Protein AF-0000000079721572 (afdb_homodimer)

Organism: NCBI:txid616991

pLDDT: mean 93.16, std 15.06, range [34.34, 99.0]

InterPro domains:
  IPR002925 Dienelactone hydrolase [PF01738] (196-263)
  IPR029058 Alpha/Beta hydrolase fold [G3DSA:3.40.50.1820] (11-277)
  IPR029058 Alpha/Beta hydrolase fold [SSF53474] (22-246)
  IPR049492 BD-FAE-like domain [PF20434] (39-148)
  IPR050300 GDXG lipolytic enzyme [PTHR48081] (32-266)

Nearest PDB structures (foldseek):
  7bft-assembly1_A  TM=9.655E-01  e=1.043E-32  Thermogutta terrifontis
  5aoa-assembly1_A  TM=9.464E-01  e=2.191E-32  Thermogutta terrifontis
  4bzw-assembly1_A  TM=7.937E-01  e=1.266E-15  Lactiplantibacillus plantarum WCFS1
  3d3n-assembly1_A  TM=7.924E-01  e=5.177E-14  Lactiplantibacillus plantarum WCFS1
  3bjr-assembly1_A-2  TM=7.338E-01  e=2.750E-13  Lactiplantibacillus plantarum WCFS1

Radius of gyration: 31.6 Å; Cα contacts (8 Å, |Δi|>4): 1212; chains: 2; bounding box: 58×152×88 Å

Foldseek 3Di:
DPPPPPPPPPPPPPPQVQPPQDFDWAFLDDDPPDTKIKTKGAAGRDGLVAAAAEEEEFEDDLLADDDLCQCVLLCNQVNPLGYIYIRIDFHGCNPHVDALLRRLQRLLSVQLSCLVCRSVSSHDNLRYEYEYEASRLLSRLCLAFADDSHDPPGPVVGRSHHQEYEYENYQQQCDPVAPVCVRCPPVRCRRHSLNGDAAPRHAYEYEEECAAPHRHPVSLVSSQVSCVVSPHHYHYDYHYPDYGSCCTCVVVVNVQVSSVVVQVVCCVVVSGPPPDDTDSD/DPPPPPPPPPPPPPPQVQPPQDFDWAFLDDDPPDTKIKTKGAAGRDGLVAAAAEEEEFEDDLLADDDLCQCVLLCNQVNPLGYIYIRIDFHGCNPHVDALLRRLQRLLSVQLSCLVCRSVNSHDNLRYEYEYEASRLLSRLCLAFADDSHDPPGPVVGRSHHQEYEYENYQQQCDPVAPVCVRCPPVRCRRHSLNGDAAPRHAYEYEEECAAPHRHPVSLVSSQVSCVVSPHHYHYDYHYPDYGSCCTCVVVVNVQVSSVVVQVVCCVVVSGPPPDDDDSD

Secondary structure (DSSP, 8-state):
--------------------S--EEEEEEEETTEEEEEEEEPPTT--TTS-EEEEEEE--STTT---GGGGHHHHHHHHHTT-EEEEE----HHHH---HHHHHHHHHHHHHHHHHTHHHHTEEEEEEEEEEETHHHHHHHHHHH------TTS-TTS----SEEEEES-----STTSTTHHHHGGGGGGT-GGGG--TTPPEEEEEEETT-SSS-HHHHHHHHHHHHHTT--EEEEEETT--TTTTSTTSHHHHHHHHHHHHHHHHHTTSS-SPSP----/--------------------S--EEEEEEEETTEEEEEEEEPPTT--TTS-EEEEEEE--STTT---GGGGHHHHHHHHHTT-EEEEE----HHHH---HHHHHHHHHHHHHHHHHTHHHHTEEEEEEEEEEETHHHHHHHHHHH------TTS-TTS----SEEEEES-----STTSTTHHHHGGGGGGT-GGGG--TTPPEEEEEEETT-SSS-HHHHHHHHHHHHHTT--EEEEEETT--TTTTSTTSHHHHHHHHHHHHHHHHHTTSS-SPSP----

Sequence (562 aa):
MRLNFFIVLIIGTLLSTQICNSQEEILYKRVDTTQLFLEVHYPPNMESSRSYPAMVFFFGGGWVGGNRSQFLHQAQYFAKRGVVCFLADYRTSKVNGTTPFESVKDAKSAIRFIRKNATKFNIDGTKLIASGGSAGGHLAAATALVEGYNDPADDMSIDCIPNALVLFNPVVDNGPGGYGYERIGEAYKDFSPLHNIKKDAPSTILFLGTKDHLIPVVTAEYYKLVMEKVESRCDLKLYDGKGHGFFNYKDFESYKSTVAAADQFLVSLGYLKTEPIVNIEMRLNFFIVLIIGTLLSTQICNSQEEILYKRVDTTQLFLEVHYPPNMESSRSYPAMVFFFGGGWVGGNRSQFLHQAQYFAKRGVVCFLADYRTSKVNGTTPFESVKDAKSAIRFIRKNATKFNIDGTKLIASGGSAGGHLAAATALVEGYNDPADDMSIDCIPNALVLFNPVVDNGPGGYGYERIGEAYKDFSPLHNIKKDAPSTILFLGTKDHLIPVVTAEYYKLVMEKVESRCDLKLYDGKGHGFFNYKDFESYKSTVAAADQFLVSLGYLKTEPIVNIE

Structure (mmCIF, N/CA/C/O backbone):
data_AF-0000000079721572-model_v1
#
loop_
_entity.id
_entity.type
_entity.pdbx_description
1 polymer 'Acetyl esterase/lipase'
#
loop_
_atom_site.group_PDB
_atom_site.id
_atom_site.type_symbol
_atom_site.label_atom_id
_atom_site.label_alt_id
_atom_site.label_comp_id
_atom_site.label_asym_id
_atom_site.label_entity_id
_atom_site.label_seq_id
_atom_site.pdbx_PDB_ins_code
_atom_site.Cartn_x
_atom_site.Cartn_y
_atom_site.Cartn_z
_atom_site.occupancy
_atom_site.B_iso_or_equiv
_atom_site.auth_seq_id
_atom_site.auth_comp_id
_atom_site.auth_asym_id
_atom_site.auth_atom_id
_atom_site.pdbx_PDB_model_num
ATOM 1 N N . MET A 1 1 ? -26.969 72.375 52.719 1 34.34 1 MET A N 1
ATOM 2 C CA . MET A 1 1 ? -25.766 71.75 52.156 1 34.34 1 MET A CA 1
ATOM 3 C C . MET A 1 1 ? -26.109 70.75 51.094 1 34.34 1 MET A C 1
ATOM 5 O O . MET A 1 1 ? -26.844 69.812 51.344 1 34.34 1 MET A O 1
ATOM 9 N N . ARG A 1 2 ? -26.094 71.188 49.75 1 40.31 2 ARG A N 1
ATOM 10 C CA . ARG A 1 2 ? -26.344 70.625 48.406 1 40.31 2 ARG A CA 1
ATOM 11 C C . ARG A 1 2 ? -25.391 69.5 48.094 1 40.31 2 ARG A C 1
ATOM 13 O O . ARG A 1 2 ? -24.266 69.75 47.656 1 40.31 2 ARG A O 1
ATOM 20 N N . LEU A 1 3 ? -25.219 68.375 48.875 1 43.31 3 LEU A N 1
ATOM 21 C CA . LEU A 1 3 ? -24.25 67.438 48.438 1 43.31 3 LEU A CA 1
ATOM 22 C C . LEU A 1 3 ? -24.625 66.812 47.094 1 43.31 3 LEU A C 1
ATOM 24 O O . LEU A 1 3 ? -25.656 66.125 46.969 1 43.31 3 LEU A O 1
ATOM 28 N N . ASN A 1 4 ? -24.344 67.438 45.938 1 38.75 4 ASN A N 1
ATOM 29 C CA . ASN A 1 4 ? -24.453 66.875 44.594 1 38.75 4 ASN A CA 1
ATOM 30 C C . ASN A 1 4 ? -23.562 65.688 44.406 1 38.75 4 ASN A C 1
ATOM 32 O O . ASN A 1 4 ? -22.344 65.812 44.594 1 38.75 4 ASN A O 1
ATOM 36 N N . PHE A 1 5 ? -24.062 64.438 44.562 1 43.44 5 PHE A N 1
ATOM 37 C CA . PHE A 1 5 ? -23.391 63.188 44.281 1 43.44 5 PHE A CA 1
ATOM 38 C C . PHE A 1 5 ? -23 63.094 42.812 1 43.44 5 PHE A C 1
ATOM 40 O O . PHE A 1 5 ? -23.859 63.125 41.938 1 43.44 5 PHE A O 1
ATOM 47 N N . PHE A 1 6 ? -21.844 63.594 42.406 1 42.62 6 PHE A N 1
ATOM 48 C CA . PHE A 1 6 ? -21.266 63.344 41.094 1 42.62 6 PHE A CA 1
ATOM 49 C C . PHE A 1 6 ? -21 61.844 40.906 1 42.62 6 PHE A C 1
ATOM 51 O O . PHE A 1 6 ? -20.281 61.219 41.688 1 42.62 6 PHE A O 1
ATOM 58 N N . ILE A 1 7 ? -21.875 61.094 40.25 1 41.72 7 ILE A N 1
ATOM 59 C CA . ILE A 1 7 ? -21.672 59.719 39.781 1 41.72 7 ILE A CA 1
ATOM 60 C C . ILE A 1 7 ? -20.547 59.688 38.781 1 41.72 7 ILE A C 1
ATOM 62 O O . ILE A 1 7 ? -20.625 60.312 37.719 1 41.72 7 ILE A O 1
ATOM 66 N N . VAL A 1 8 ? -19.266 59.5 39.125 1 42.69 8 VAL A N 1
ATOM 67 C CA . VAL A 1 8 ? -18.172 59.188 38.219 1 42.69 8 VAL A CA 1
ATOM 68 C C . VAL A 1 8 ? -18.453 57.906 37.469 1 42.69 8 VAL A C 1
ATOM 70 O O . VAL A 1 8 ? -18.594 56.844 38.062 1 42.69 8 VAL A O 1
ATOM 73 N N . LEU A 1 9 ? -19.078 57.938 36.281 1 40.22 9 LEU A N 1
ATOM 74 C CA . LEU A 1 9 ? -19.156 56.812 35.375 1 40.22 9 LEU A CA 1
ATOM 75 C C . LEU A 1 9 ? -17.766 56.344 34.969 1 40.22 9 LEU A C 1
ATOM 77 O O . LEU A 1 9 ? -17.016 57.062 34.312 1 40.22 9 LEU A O 1
ATOM 81 N N . ILE A 1 10 ? -17.094 55.469 35.719 1 39.75 10 ILE A N 1
ATOM 82 C CA . ILE A 1 10 ? -15.875 54.812 35.281 1 39.75 10 ILE A CA 1
ATOM 83 C C . ILE A 1 10 ? -16.141 54 34 1 39.75 10 ILE A C 1
ATOM 85 O O . ILE A 1 10 ? -16.922 53.062 34.031 1 39.75 10 ILE A O 1
ATOM 89 N N . ILE A 1 11 ? -16.094 54.625 32.812 1 40.28 11 ILE A N 1
ATOM 90 C CA . ILE A 1 11 ? -16.062 53.875 31.578 1 40.28 11 ILE A CA 1
ATOM 91 C C . ILE A 1 11 ? -14.852 52.938 31.594 1 40.28 11 ILE A C 1
ATOM 93 O O . ILE A 1 11 ? -13.703 53.375 31.625 1 40.28 11 ILE A O 1
ATOM 97 N N . GLY A 1 12 ? -14.922 51.844 32.188 1 38.16 12 GLY A N 1
ATOM 98 C CA . GLY A 1 12 ? -13.922 50.781 31.984 1 38.16 12 GLY A CA 1
ATOM 99 C C . GLY A 1 12 ? -13.57 50.594 30.531 1 38.16 12 GLY A C 1
ATOM 100 O O . GLY A 1 12 ? -14.43 50.219 29.719 1 38.16 12 GLY A O 1
ATOM 101 N N . THR A 1 13 ? -12.742 51.438 29.969 1 37.84 13 THR A N 1
ATOM 102 C CA . THR A 1 13 ? -12.188 51.094 28.672 1 37.84 13 THR A CA 1
ATOM 103 C C . THR A 1 13 ? -11.672 49.656 28.672 1 37.84 13 THR A C 1
ATOM 105 O O . THR A 1 13 ? -10.75 49.312 29.422 1 37.84 13 THR A O 1
ATOM 108 N N . LEU A 1 14 ? -12.492 48.719 28.422 1 40.38 14 LEU A N 1
ATOM 109 C CA . LEU A 1 14 ? -11.984 47.406 28.062 1 40.38 14 LEU A CA 1
ATOM 110 C C . LEU A 1 14 ? -10.875 47.531 27.016 1 40.38 14 LEU A C 1
ATOM 112 O O . LEU A 1 14 ? -11.133 47.906 25.859 1 40.38 14 LEU A O 1
ATOM 116 N N . LEU A 1 15 ? -9.758 48.031 27.391 1 38.06 15 LEU A N 1
ATOM 117 C CA . LEU A 1 15 ? -8.609 47.844 26.516 1 38.06 15 LEU A CA 1
ATOM 118 C C . LEU A 1 15 ? -8.609 46.406 25.938 1 38.06 15 LEU A C 1
ATOM 120 O O . LEU A 1 15 ? -8.312 45.469 26.656 1 38.06 15 LEU A O 1
ATOM 124 N N . SER A 1 16 ? -9.562 46.219 25.047 1 39.12 16 SER A N 1
ATOM 125 C CA . SER A 1 16 ? -9.281 45.031 24.266 1 39.12 16 SER A CA 1
ATOM 126 C C . SER A 1 16 ? -7.809 44.969 23.859 1 39.12 16 SER A C 1
ATOM 128 O O . SER A 1 16 ? -7.305 45.875 23.188 1 39.12 16 SER A O 1
ATOM 130 N N . THR A 1 17 ? -6.926 44.656 24.719 1 39.59 17 THR A N 1
ATOM 131 C CA . THR A 1 17 ? -5.562 44.375 24.281 1 39.59 17 THR A CA 1
ATOM 132 C C . THR A 1 17 ? -5.555 43.719 22.906 1 39.59 17 THR A C 1
ATOM 134 O O . THR A 1 17 ? -6.062 42.594 22.766 1 39.59 17 THR A O 1
ATOM 137 N N . GLN A 1 18 ? -5.734 44.438 21.859 1 42.28 18 GLN A N 1
ATOM 138 C CA . GLN A 1 18 ? -5.398 43.938 20.531 1 42.28 18 GLN A CA 1
ATOM 139 C C . GLN A 1 18 ? -4.098 43.156 20.562 1 42.28 18 GLN A C 1
ATOM 141 O O . GLN A 1 18 ? -3.059 43.656 20.984 1 42.28 18 GLN A O 1
ATOM 146 N N . ILE A 1 19 ? -4.055 41.969 20.875 1 45.56 19 ILE A N 1
ATOM 147 C CA . ILE A 1 19 ? -2.881 41.125 20.625 1 45.56 19 ILE A CA 1
ATOM 148 C C . ILE A 1 19 ? -2.279 41.469 19.266 1 45.56 19 ILE A C 1
ATOM 150 O O . ILE A 1 19 ? -2.949 41.344 18.234 1 45.56 19 ILE A O 1
ATOM 154 N N . CYS A 1 20 ? -1.474 42.438 19.094 1 43.53 20 CYS A N 1
ATOM 155 C CA . CYS A 1 20 ? -0.645 42.75 17.922 1 43.53 20 CYS A CA 1
ATOM 156 C C . CYS A 1 20 ? -0.242 41.469 17.188 1 43.53 20 CYS A C 1
ATOM 158 O O . CYS A 1 20 ? -0.098 40.406 17.797 1 43.53 20 CYS A O 1
ATOM 160 N N . ASN A 1 21 ? -0.419 41.375 15.82 1 51.53 21 ASN A N 1
ATOM 161 C CA . ASN A 1 21 ? -0.028 40.469 14.734 1 51.53 21 ASN A CA 1
ATOM 162 C C . ASN A 1 21 ? 1.358 39.875 14.969 1 51.53 21 ASN A C 1
ATOM 164 O O . ASN A 1 21 ? 2.311 40.219 14.266 1 51.53 21 ASN A O 1
ATOM 168 N N . SER A 1 22 ? 1.865 39.719 16.266 1 61.91 22 SER A N 1
ATOM 169 C CA . SER A 1 22 ? 3.254 39.469 16.641 1 61.91 22 SER A CA 1
ATOM 170 C C . SER A 1 22 ? 3.641 38.031 16.406 1 61.91 22 SER A C 1
ATOM 172 O O . SER A 1 22 ? 2.832 37.125 16.625 1 61.91 22 SER A O 1
ATOM 174 N N . GLN A 1 23 ? 4.496 37.781 15.445 1 75.06 23 GLN A N 1
ATOM 175 C CA . GLN A 1 23 ? 5.309 36.594 15.344 1 75.06 23 GLN A CA 1
ATOM 176 C C . GLN A 1 23 ? 6.023 36.281 16.656 1 75.06 23 GLN A C 1
ATOM 178 O O . GLN A 1 23 ? 6.52 37.219 17.328 1 75.06 23 GLN A O 1
ATOM 183 N N . GLU A 1 24 ? 5.727 35.188 17.172 1 90.88 24 GLU A N 1
ATOM 184 C CA . GLU A 1 24 ? 6.406 34.719 18.359 1 90.88 24 GLU A CA 1
ATOM 185 C C . GLU A 1 24 ? 7.113 33.375 18.109 1 90.88 24 GLU A C 1
ATOM 187 O O . GLU A 1 24 ? 6.719 32.625 17.234 1 90.88 24 GLU A O 1
ATOM 192 N N . GLU A 1 25 ? 8.195 33.219 18.719 1 95.06 25 GLU A N 1
ATOM 193 C CA . GLU A 1 25 ? 8.875 31.922 18.75 1 95.06 25 GLU A CA 1
ATOM 194 C C . GLU A 1 25 ? 8.766 31.281 20.125 1 95.06 25 GLU A C 1
ATOM 196 O O . GLU A 1 25 ? 9.125 31.906 21.141 1 95.06 25 GLU A O 1
ATOM 201 N N . ILE A 1 26 ? 8.266 30.109 20.156 1 97.5 26 ILE A N 1
ATOM 202 C CA . ILE A 1 26 ? 7.988 29.438 21.422 1 97.5 26 ILE A CA 1
ATOM 203 C C . ILE A 1 26 ? 8.719 28.109 21.469 1 97.5 26 ILE A C 1
ATOM 205 O O . ILE A 1 26 ? 8.648 27.312 20.531 1 97.5 26 ILE A O 1
ATOM 209 N N . LEU A 1 27 ? 9.438 27.828 22.562 1 98 27 LEU A N 1
ATOM 210 C CA . LEU A 1 27 ? 10.07 26.531 22.781 1 98 27 LEU A CA 1
ATOM 211 C C . LEU A 1 27 ? 9.039 25.453 23.094 1 98 27 LEU A C 1
ATOM 213 O O . LEU A 1 27 ? 8.328 25.562 24.109 1 98 27 LEU A O 1
ATOM 217 N N . TYR A 1 28 ? 8.883 24.438 22.203 1 98.31 28 TYR A N 1
ATOM 218 C CA . TYR A 1 28 ? 7.863 23.422 22.5 1 98.31 28 TYR A CA 1
ATOM 219 C C . TYR A 1 28 ? 8.508 22.125 22.969 1 98.31 28 TYR A C 1
ATOM 221 O O . TYR A 1 28 ? 7.832 21.266 23.547 1 98.31 28 TYR A O 1
ATOM 229 N N . LYS A 1 29 ? 9.844 21.953 22.703 1 98.06 29 LYS A N 1
ATOM 230 C CA . LYS A 1 29 ? 10.492 20.703 23.047 1 98.06 29 LYS A CA 1
ATOM 231 C C . LYS A 1 29 ? 12 20.891 23.25 1 98.06 29 LYS A C 1
ATOM 233 O O . LYS A 1 29 ? 12.633 21.625 22.484 1 98.06 29 LYS A O 1
ATOM 238 N N . ARG A 1 30 ? 12.523 20.297 24.266 1 96.94 30 ARG A N 1
ATOM 239 C CA . ARG A 1 30 ? 13.953 20.219 24.516 1 96.94 30 ARG A CA 1
ATOM 240 C C . ARG A 1 30 ? 14.414 18.766 24.641 1 96.94 30 ARG A C 1
ATOM 242 O O . ARG A 1 30 ? 13.805 17.969 25.359 1 96.94 30 ARG A O 1
ATOM 249 N N . VAL A 1 31 ? 15.344 18.422 23.859 1 95.38 31 VAL A N 1
ATOM 250 C CA . VAL A 1 31 ? 15.992 17.109 23.938 1 95.38 31 VAL A CA 1
ATOM 251 C C . VAL A 1 31 ? 17.5 17.297 24.078 1 95.38 31 VAL A C 1
ATOM 253 O O . VAL A 1 31 ? 18.172 17.672 23.109 1 95.38 31 VAL A O 1
ATOM 256 N N . ASP A 1 32 ? 18.031 17.031 25.219 1 93.25 32 ASP A N 1
ATOM 257 C CA . ASP A 1 32 ? 19.422 17.312 25.531 1 93.25 32 ASP A CA 1
ATOM 258 C C . ASP A 1 32 ? 19.75 18.781 25.281 1 93.25 32 ASP A C 1
ATOM 260 O O . ASP A 1 32 ? 19.156 19.672 25.891 1 93.25 32 ASP A O 1
ATOM 264 N N . THR A 1 33 ? 20.578 19.062 24.219 1 93.81 33 THR A N 1
ATOM 265 C CA . THR A 1 33 ? 20.969 20.438 23.953 1 93.81 33 THR A CA 1
ATOM 266 C C . THR A 1 33 ? 20.156 21 22.797 1 93.81 33 THR A C 1
ATOM 268 O O . THR A 1 33 ? 20.234 22.203 22.484 1 93.81 33 THR A O 1
ATOM 271 N N . THR A 1 34 ? 19.344 20.188 22.25 1 96.88 34 THR A N 1
ATOM 272 C CA . THR A 1 34 ? 18.547 20.625 21.109 1 96.88 34 THR A CA 1
ATOM 273 C C . THR A 1 34 ? 17.266 21.312 21.578 1 96.88 34 THR A C 1
ATOM 275 O O . THR A 1 34 ? 16.547 20.797 22.438 1 96.88 34 THR A O 1
ATOM 278 N N . GLN A 1 35 ? 17.047 22.484 21.062 1 97.81 35 GLN A N 1
ATOM 279 C CA . GLN A 1 35 ? 15.812 23.234 21.297 1 97.81 35 GLN A CA 1
ATOM 280 C C . GLN A 1 35 ? 14.977 23.344 20.031 1 97.81 35 GLN A C 1
ATOM 282 O O . GLN A 1 35 ? 15.492 23.734 18.984 1 97.81 35 GLN A O 1
ATOM 287 N N . LEU A 1 36 ? 13.773 22.922 20.125 1 98.5 36 LEU A N 1
ATOM 288 C CA . LEU A 1 36 ? 12.852 22.984 18.984 1 98.5 36 LEU A CA 1
ATOM 289 C C . LEU A 1 36 ? 11.758 24.016 19.234 1 98.5 36 LEU A C 1
ATOM 291 O O . LEU A 1 36 ? 11.148 24.031 20.297 1 98.5 36 LEU A O 1
ATOM 295 N N . PHE A 1 37 ? 11.5 24.844 18.203 1 98.44 37 PHE A N 1
ATOM 296 C CA . PHE A 1 37 ? 10.625 26 18.391 1 98.44 37 PHE A CA 1
ATOM 297 C C . PHE A 1 37 ? 9.438 25.938 17.438 1 98.44 37 PHE A C 1
ATOM 299 O O . PHE A 1 37 ? 9.492 25.25 16.406 1 98.44 37 PHE A O 1
ATOM 306 N N . LEU A 1 38 ? 8.367 26.578 17.844 1 98.62 38 LEU A N 1
ATOM 307 C CA . LEU A 1 38 ? 7.254 26.969 16.984 1 98.62 38 LEU A CA 1
ATOM 308 C C . LEU A 1 38 ? 7.285 28.469 16.719 1 98.62 38 LEU A C 1
ATOM 310 O O . LEU A 1 38 ? 7.371 29.266 17.641 1 98.62 38 LEU A O 1
ATOM 314 N N . GLU A 1 39 ? 7.344 28.781 15.445 1 98.31 39 GLU A N 1
ATOM 315 C CA . GLU A 1 39 ? 7.051 30.156 15.062 1 98.31 39 GLU A CA 1
ATOM 316 C C . GLU A 1 39 ? 5.555 30.359 14.844 1 98.31 39 GLU A C 1
ATOM 318 O O . GLU A 1 39 ? 4.941 29.688 14.016 1 98.31 39 GLU A O 1
ATOM 323 N N . VAL A 1 40 ? 4.98 31.297 15.617 1 98.19 40 VAL A N 1
ATOM 324 C CA . VAL A 1 40 ? 3.527 31.438 15.617 1 98.19 40 VAL A CA 1
ATOM 325 C C . VAL A 1 40 ? 3.125 32.688 14.828 1 98.19 40 VAL A C 1
ATOM 327 O O . VAL A 1 40 ? 3.691 33.75 15.023 1 98.19 40 VAL A O 1
ATOM 330 N N . HIS A 1 41 ? 2.197 32.5 13.906 1 97 41 HIS A N 1
ATOM 331 C CA . HIS A 1 41 ? 1.551 33.594 13.164 1 97 41 HIS A CA 1
ATOM 332 C C . HIS A 1 41 ? 0.07 33.688 13.516 1 97 41 HIS A C 1
ATOM 334 O O . HIS A 1 41 ? -0.712 32.781 13.195 1 97 41 HIS A O 1
ATOM 340 N N . TYR A 1 42 ? -0.299 34.812 14.125 1 96.12 42 TYR A N 1
ATOM 341 C CA . TYR A 1 42 ? -1.669 35 14.586 1 96.12 42 TYR A CA 1
ATOM 342 C C . TYR A 1 42 ? -2.496 35.75 13.547 1 96.12 42 TYR A C 1
ATOM 344 O O . TYR A 1 42 ? -1.957 36.531 12.766 1 96.12 42 TYR A O 1
ATOM 352 N N . PRO A 1 43 ? -3.865 35.438 13.555 1 94.81 43 PRO A N 1
ATOM 353 C CA . PRO A 1 43 ? -4.75 36.312 12.781 1 94.81 43 PRO A CA 1
ATOM 354 C C . PRO A 1 43 ? -4.672 37.75 13.227 1 94.81 43 PRO A C 1
ATOM 356 O O . PRO A 1 43 ? -4.496 38.031 14.422 1 94.81 43 PRO A O 1
ATOM 359 N N . PRO A 1 44 ? -4.828 38.594 12.125 1 89.38 44 PRO A N 1
ATOM 360 C CA . PRO A 1 44 ? -4.941 40 12.531 1 89.38 44 PRO A CA 1
ATOM 361 C C . PRO A 1 44 ? -6.207 40.281 13.344 1 89.38 44 PRO A C 1
ATOM 363 O O . PRO A 1 44 ? -7.25 39.656 13.094 1 89.38 44 PRO A O 1
ATOM 366 N N . ASN A 1 45 ? -6.199 41 14.414 1 84.81 45 ASN A N 1
ATOM 367 C CA . ASN A 1 45 ? -7.336 41.469 15.203 1 84.81 45 ASN A CA 1
ATOM 368 C C . ASN A 1 45 ? -8.031 40.312 15.922 1 84.81 45 ASN A C 1
ATOM 370 O O . ASN A 1 45 ? -9.258 40.188 15.875 1 84.81 45 ASN A O 1
ATOM 374 N N . MET A 1 46 ? -7.32 39.406 16.438 1 90.06 46 MET A N 1
ATOM 375 C CA . MET A 1 46 ? -7.891 38.312 17.188 1 90.06 46 MET A CA 1
ATOM 376 C C . MET A 1 46 ? -8.742 38.812 18.359 1 90.06 46 MET A C 1
ATOM 378 O O . MET A 1 46 ? -8.375 39.781 19.016 1 90.06 46 MET A O 1
ATOM 382 N N . GLU A 1 47 ? -9.812 38.125 18.531 1 89.25 47 GLU A N 1
ATOM 383 C CA . GLU A 1 47 ? -10.672 38.375 19.672 1 89.25 47 GLU A CA 1
ATOM 384 C C . GLU A 1 47 ? -10.453 37.344 20.766 1 89.25 47 GLU A C 1
ATOM 386 O O . GLU A 1 47 ? -10.492 36.125 20.5 1 89.25 47 GLU A O 1
ATOM 391 N N . SER A 1 48 ? -10.273 37.812 21.938 1 86.38 48 SER A N 1
ATOM 392 C CA . SER A 1 48 ? -9.977 36.906 23.047 1 86.38 48 SER A CA 1
ATOM 393 C C . SER A 1 48 ? -11.164 36 23.359 1 86.38 48 SER A C 1
ATOM 395 O O . SER A 1 48 ? -11 34.938 23.938 1 86.38 48 SER A O 1
ATOM 397 N N . SER A 1 49 ? -12.328 36.438 22.953 1 89.12 49 SER A N 1
ATOM 398 C CA . SER A 1 49 ? -13.547 35.719 23.281 1 89.12 49 SER A CA 1
ATOM 399 C C . SER A 1 49 ? -13.82 34.594 22.266 1 89.12 49 SER A C 1
ATOM 401 O O . SER A 1 49 ? -14.719 33.781 22.453 1 89.12 49 SER A O 1
ATOM 403 N N . ARG A 1 50 ? -12.984 34.562 21.266 1 90.62 50 ARG A N 1
ATOM 404 C CA . ARG A 1 50 ? -13.188 33.594 20.203 1 90.62 50 ARG A CA 1
ATOM 405 C C . ARG A 1 50 ? -12.039 32.594 20.156 1 90.62 50 ARG A C 1
ATOM 407 O O . ARG A 1 50 ? -10.906 32.906 20.516 1 90.62 50 ARG A O 1
ATOM 414 N N . SER A 1 51 ? -12.406 31.375 19.812 1 95 51 SER A N 1
ATOM 415 C CA . SER A 1 51 ? -11.375 30.391 19.516 1 95 51 SER A CA 1
ATOM 416 C C . SER A 1 51 ? -11.188 30.219 18.016 1 95 51 SER A C 1
ATOM 418 O O . SER A 1 51 ? -12.164 30.219 17.25 1 95 51 SER A O 1
ATOM 420 N N . TYR A 1 52 ? -10 30.094 17.625 1 97.38 52 TYR A N 1
ATOM 421 C CA . TYR A 1 52 ? -9.656 30.062 16.203 1 97.38 52 TYR A CA 1
ATOM 422 C C . TYR A 1 52 ? -9.148 28.688 15.797 1 97.38 52 TYR A C 1
ATOM 424 O O . TYR A 1 52 ? -8.625 27.938 16.625 1 97.38 52 TYR A O 1
ATOM 432 N N . PRO A 1 53 ? -9.391 28.297 14.516 1 98.31 53 PRO A N 1
ATOM 433 C CA . PRO A 1 53 ? -8.695 27.109 14.047 1 98.31 53 PRO A CA 1
ATOM 434 C C . PRO A 1 53 ? -7.172 27.25 14.078 1 98.31 53 PRO A C 1
ATOM 436 O O . PRO A 1 53 ? -6.66 28.375 14.078 1 98.31 53 PRO A O 1
ATOM 439 N N . ALA A 1 54 ? -6.484 26.188 14.172 1 98.75 54 ALA A N 1
ATOM 440 C CA . ALA A 1 54 ? -5.023 26.156 14.188 1 98.75 54 ALA A CA 1
ATOM 441 C C . ALA A 1 54 ? -4.48 25.312 13.039 1 98.75 54 ALA A C 1
ATOM 443 O O . ALA A 1 54 ? -5.129 24.359 12.602 1 98.75 54 ALA A O 1
ATOM 444 N N . MET A 1 55 ? -3.32 25.656 12.547 1 98.94 55 MET A N 1
ATOM 445 C CA . MET A 1 55 ? -2.639 24.906 11.492 1 98.94 55 MET A CA 1
ATOM 446 C C . MET A 1 55 ? -1.138 24.844 11.758 1 98.94 55 MET A C 1
ATOM 448 O O . MET A 1 55 ? -0.497 25.859 11.984 1 98.94 55 MET A O 1
ATOM 452 N N . VAL A 1 56 ? -0.609 23.672 11.852 1 98.94 56 VAL A N 1
ATOM 453 C CA . VAL A 1 56 ? 0.83 23.5 12.031 1 98.94 56 VAL A CA 1
ATOM 454 C C . VAL A 1 56 ? 1.457 23.031 10.719 1 98.94 56 VAL A C 1
ATOM 456 O O . VAL A 1 56 ? 0.89 22.188 10.023 1 98.94 56 VAL A O 1
ATOM 459 N N . PHE A 1 57 ? 2.592 23.641 10.328 1 98.94 57 PHE A N 1
ATOM 460 C CA . PHE A 1 57 ? 3.326 23.312 9.109 1 98.94 57 PHE A CA 1
ATOM 461 C C . PHE A 1 57 ? 4.648 22.641 9.445 1 98.94 57 PHE A C 1
ATOM 463 O O . PHE A 1 57 ? 5.402 23.109 10.297 1 98.94 57 PHE A O 1
ATOM 470 N N . PHE A 1 58 ? 4.91 21.531 8.766 1 98.94 58 PHE A N 1
ATOM 471 C CA . PHE A 1 58 ? 6.203 20.859 8.812 1 98.94 58 PHE A CA 1
ATOM 472 C C . PHE A 1 58 ? 6.93 20.984 7.48 1 98.94 58 PHE A C 1
ATOM 474 O O . PHE A 1 58 ? 6.371 20.672 6.43 1 98.94 58 PHE A O 1
ATOM 481 N N . PHE A 1 59 ? 8.18 21.453 7.539 1 98.88 59 PHE A N 1
ATOM 482 C CA . PHE A 1 59 ? 8.945 21.688 6.32 1 98.88 59 PHE A CA 1
ATOM 483 C C . PHE A 1 59 ? 9.477 20.375 5.754 1 98.88 59 PHE A C 1
ATOM 485 O O . PHE A 1 59 ? 9.562 19.375 6.465 1 98.88 59 PHE A O 1
ATOM 492 N N . GLY A 1 60 ? 9.766 20.438 4.426 1 98.62 60 GLY A N 1
ATOM 493 C CA . GLY A 1 60 ? 10.367 19.297 3.76 1 98.62 60 GLY A CA 1
ATOM 494 C C . GLY A 1 60 ? 11.875 19.234 3.92 1 98.62 60 GLY A C 1
ATOM 495 O O . GLY A 1 60 ? 12.43 19.844 4.836 1 98.62 60 GLY A O 1
ATOM 496 N N . GLY A 1 61 ? 12.461 18.406 3.045 1 98.38 61 GLY A N 1
ATOM 497 C CA . GLY A 1 61 ? 13.914 18.266 3.07 1 98.38 61 GLY A CA 1
ATOM 498 C C . GLY A 1 61 ? 14.359 16.844 3.328 1 98.38 61 GLY A C 1
ATOM 499 O O . GLY A 1 61 ? 15.492 16.609 3.77 1 98.38 61 GLY A O 1
ATOM 500 N N . GLY A 1 62 ? 13.484 15.875 3.145 1 98.38 62 GLY A N 1
ATOM 501 C CA . GLY A 1 62 ? 13.836 14.461 3.215 1 98.38 62 GLY A CA 1
ATOM 502 C C . GLY A 1 62 ? 14.281 14.031 4.598 1 98.38 62 GLY A C 1
ATOM 503 O O . GLY A 1 62 ? 15.102 13.117 4.73 1 98.38 62 GLY A O 1
ATOM 504 N N . TRP A 1 63 ? 13.883 14.719 5.617 1 98.56 63 TRP A N 1
ATOM 505 C CA . TRP A 1 63 ? 14.305 14.516 7 1 98.56 63 TRP A CA 1
ATOM 506 C C . TRP A 1 63 ? 15.797 14.789 7.168 1 98.56 63 TRP A C 1
ATOM 508 O O . TRP A 1 63 ? 16.422 14.312 8.125 1 98.56 63 TRP A O 1
ATOM 518 N N . VAL A 1 64 ? 16.406 15.43 6.242 1 98.31 64 VAL A N 1
ATOM 519 C CA . VAL A 1 64 ? 17.844 15.68 6.262 1 98.31 64 VAL A CA 1
ATOM 520 C C . VAL A 1 64 ? 18.109 17.125 6.668 1 98.31 64 VAL A C 1
ATOM 522 O O . VAL A 1 64 ? 19.016 17.391 7.457 1 98.31 64 VAL A O 1
ATOM 525 N N . GLY A 1 65 ? 17.328 17.969 6.176 1 97.5 65 GLY A N 1
ATOM 526 C CA . GLY A 1 65 ? 17.469 19.391 6.465 1 97.5 65 GLY A CA 1
ATOM 527 C C . GLY A 1 65 ? 16.203 20.188 6.184 1 97.5 65 GLY A C 1
ATOM 528 O O . GLY A 1 65 ? 15.086 19.656 6.312 1 97.5 65 GLY A O 1
ATOM 529 N N . GLY A 1 66 ? 16.359 21.438 5.953 1 97.06 66 GLY A N 1
ATOM 530 C CA . GLY A 1 66 ? 15.227 22.328 5.695 1 97.06 66 GLY A CA 1
ATOM 531 C C . GLY A 1 66 ? 15.008 23.359 6.789 1 97.06 66 GLY A C 1
ATOM 532 O O . GLY A 1 66 ? 15.828 23.484 7.699 1 97.06 66 GLY A O 1
ATOM 533 N N . ASN A 1 67 ? 13.961 24.094 6.555 1 96 67 ASN A N 1
ATOM 534 C CA . ASN A 1 67 ? 13.68 25.219 7.426 1 96 67 ASN A CA 1
ATOM 535 C C . ASN A 1 67 ? 12.195 25.562 7.441 1 96 67 ASN A C 1
ATOM 537 O O . ASN A 1 67 ? 11.516 25.453 6.422 1 96 67 ASN A O 1
ATOM 541 N N . ARG A 1 68 ? 11.805 26.078 8.617 1 95.31 68 ARG A N 1
ATOM 542 C CA . ARG A 1 68 ? 10.391 26.406 8.789 1 95.31 68 ARG A CA 1
ATOM 543 C C . ARG A 1 68 ? 9.961 27.484 7.797 1 95.31 68 ARG A C 1
ATOM 545 O O . ARG A 1 68 ? 8.781 27.578 7.449 1 95.31 68 ARG A O 1
ATOM 552 N N . SER A 1 69 ? 10.898 28.281 7.297 1 96.88 69 SER A N 1
ATOM 553 C CA . SER A 1 69 ? 10.57 29.406 6.414 1 96.88 69 SER A CA 1
ATOM 554 C C . SER A 1 69 ? 9.969 28.906 5.102 1 96.88 69 SER A C 1
ATOM 556 O O . SER A 1 69 ? 9.391 29.688 4.34 1 96.88 69 SER A O 1
ATOM 558 N N . GLN A 1 70 ? 10.086 27.578 4.844 1 98.12 70 GLN A N 1
ATOM 559 C CA . GLN A 1 70 ? 9.516 27.016 3.623 1 98.12 70 GLN A CA 1
ATOM 560 C C . GLN A 1 70 ? 8.031 27.328 3.52 1 98.12 70 GLN A C 1
ATOM 562 O O . GLN A 1 70 ? 7.508 27.547 2.422 1 98.12 70 GLN A O 1
ATOM 567 N N . PHE A 1 71 ? 7.344 27.406 4.66 1 98.56 71 PHE A N 1
ATOM 568 C CA . PHE A 1 71 ? 5.895 27.562 4.629 1 98.56 71 PHE A CA 1
ATOM 569 C C . PHE A 1 71 ? 5.477 28.922 5.176 1 98.56 71 PHE A C 1
ATOM 571 O O . PHE A 1 71 ? 4.332 29.109 5.59 1 98.56 71 PHE A O 1
ATOM 578 N N . LEU A 1 72 ? 6.406 29.859 5.176 1 97.94 72 LEU A N 1
ATOM 579 C CA . LEU A 1 72 ? 6.133 31.188 5.719 1 97.94 72 LEU A CA 1
ATOM 580 C C . LEU A 1 72 ? 4.965 31.844 4.992 1 97.94 72 LEU A C 1
ATOM 582 O O . LEU A 1 72 ? 4.035 32.344 5.625 1 97.94 72 LEU A O 1
ATOM 586 N N . HIS A 1 73 ? 4.977 31.797 3.65 1 98.06 73 HIS A N 1
ATOM 587 C CA . HIS A 1 73 ? 3.943 32.469 2.869 1 98.06 73 HIS A CA 1
ATOM 588 C C . HIS A 1 73 ? 2.588 31.797 3.049 1 98.06 73 HIS A C 1
ATOM 590 O O . HIS A 1 73 ? 1.558 32.469 3.107 1 98.06 73 HIS A O 1
ATOM 596 N N . GLN A 1 74 ? 2.521 30.453 3.062 1 98.5 74 GLN A N 1
ATOM 597 C CA . GLN A 1 74 ? 1.279 29.734 3.352 1 98.5 74 GLN A CA 1
ATOM 598 C C . GLN A 1 74 ? 0.731 30.125 4.723 1 98.5 74 GLN A C 1
ATOM 600 O O . GLN A 1 74 ? -0.461 30.406 4.863 1 98.5 74 GLN A O 1
ATOM 605 N N . ALA A 1 75 ? 1.615 30.172 5.746 1 98.25 75 ALA A N 1
ATOM 606 C CA . ALA A 1 75 ? 1.208 30.5 7.109 1 98.25 75 ALA A CA 1
ATOM 607 C C . ALA A 1 75 ? 0.651 31.922 7.176 1 98.25 75 ALA A C 1
ATOM 609 O O . ALA A 1 75 ? -0.363 32.156 7.836 1 98.25 75 ALA A O 1
ATOM 610 N N . GLN A 1 76 ? 1.315 32.844 6.504 1 96.81 76 GLN A N 1
ATOM 611 C CA . GLN A 1 76 ? 0.876 34.219 6.496 1 96.81 76 GLN A CA 1
ATOM 612 C C . GLN A 1 76 ? -0.504 34.375 5.859 1 96.81 76 GLN A C 1
ATOM 614 O O . GLN A 1 76 ? -1.352 35.125 6.355 1 96.81 76 GLN A O 1
ATOM 619 N N . TYR A 1 77 ? -0.719 33.656 4.762 1 97.75 77 TYR A N 1
ATOM 620 C CA . TYR A 1 77 ? -2.027 33.688 4.117 1 97.75 77 TYR A CA 1
ATOM 621 C C . TYR A 1 77 ? -3.111 33.156 5.055 1 97.75 77 TYR A C 1
ATOM 623 O O . TYR A 1 77 ? -4.133 33.844 5.258 1 97.75 77 TYR A O 1
ATOM 631 N N . PHE A 1 78 ? -2.912 32.031 5.617 1 98.25 78 PHE A N 1
ATOM 632 C CA . PHE A 1 78 ? -3.959 31.406 6.422 1 98.25 78 PHE A CA 1
ATOM 633 C C . PHE A 1 78 ? -4.16 32.156 7.723 1 98.25 78 PHE A C 1
ATOM 635 O O . PHE A 1 78 ? -5.266 32.188 8.266 1 98.25 78 PHE A O 1
ATOM 642 N N . ALA A 1 79 ? -3.07 32.812 8.266 1 97.06 79 ALA A N 1
ATOM 643 C CA . ALA A 1 79 ? -3.252 33.688 9.406 1 97.06 79 ALA A CA 1
ATOM 644 C C . ALA A 1 79 ? -4.227 34.812 9.078 1 97.06 79 ALA A C 1
ATOM 646 O O . ALA A 1 79 ? -5.121 35.125 9.867 1 97.06 79 ALA A O 1
ATOM 647 N N . LYS A 1 80 ? -4.07 35.375 7.871 1 96 80 LYS A N 1
ATOM 648 C CA . LYS A 1 80 ? -4.973 36.438 7.434 1 96 80 LYS A CA 1
ATOM 649 C C . LYS A 1 80 ? -6.395 35.906 7.262 1 96 80 LYS A C 1
ATOM 651 O O . LYS A 1 80 ? -7.363 36.656 7.359 1 96 80 LYS A O 1
ATOM 656 N N . ARG A 1 81 ? -6.523 34.562 7.031 1 96.75 81 ARG A N 1
ATOM 657 C CA . ARG A 1 81 ? -7.816 33.906 6.859 1 96.75 81 ARG A CA 1
ATOM 658 C C . ARG A 1 81 ? -8.445 33.594 8.211 1 96.75 81 ARG A C 1
ATOM 660 O O . ARG A 1 81 ? -9.57 33.094 8.273 1 96.75 81 ARG A O 1
ATOM 667 N N . GLY A 1 82 ? -7.723 33.844 9.344 1 95.75 82 GLY A N 1
ATOM 668 C CA . GLY A 1 82 ? -8.266 33.625 10.672 1 95.75 82 GLY A CA 1
ATOM 669 C C . GLY A 1 82 ? -7.809 32.312 11.289 1 95.75 82 GLY A C 1
ATOM 670 O O . GLY A 1 82 ? -8.5 31.75 12.133 1 95.75 82 GLY A O 1
ATOM 671 N N . VAL A 1 83 ? -6.699 31.797 10.859 1 97.88 83 VAL A N 1
ATOM 672 C CA . VAL A 1 83 ? -6.121 30.578 11.398 1 97.88 83 VAL A CA 1
ATOM 673 C C . VAL A 1 83 ? -4.863 30.906 12.195 1 97.88 83 VAL A C 1
ATOM 675 O O . VAL A 1 83 ? -4.012 31.672 11.734 1 97.88 83 VAL A O 1
ATOM 678 N N . VAL A 1 84 ? -4.73 30.438 13.438 1 98 84 VAL A N 1
ATOM 679 C CA . VAL A 1 84 ? -3.443 30.516 14.117 1 98 84 VAL A CA 1
ATOM 680 C C . VAL A 1 84 ? -2.473 29.5 13.523 1 98 84 VAL A C 1
ATOM 682 O O . VAL A 1 84 ? -2.707 28.297 13.594 1 98 84 VAL A O 1
ATOM 685 N N . CYS A 1 85 ? -1.406 30 12.914 1 98.69 85 CYS A N 1
ATOM 686 C CA . CYS A 1 85 ? -0.493 29.125 12.188 1 98.69 85 CYS A CA 1
ATOM 687 C C . CYS A 1 85 ? 0.81 28.938 12.961 1 98.69 85 CYS A C 1
ATOM 689 O O . CYS A 1 85 ? 1.321 29.891 13.562 1 98.69 85 CYS A O 1
ATOM 691 N N . PHE A 1 86 ? 1.305 27.734 12.953 1 98.81 86 PHE A N 1
ATOM 692 C CA . PHE A 1 86 ? 2.549 27.359 13.609 1 98.81 86 PHE A CA 1
ATOM 693 C C . PHE A 1 86 ? 3.535 26.781 12.602 1 98.81 86 PHE A C 1
ATOM 695 O O . PHE A 1 86 ? 3.219 25.812 11.898 1 98.81 86 PHE A O 1
ATOM 702 N N . LEU A 1 87 ? 4.684 27.375 12.453 1 98.88 87 LEU A N 1
ATOM 703 C CA . LEU A 1 87 ? 5.805 26.766 11.742 1 98.88 87 LEU A CA 1
ATOM 704 C C . LEU A 1 87 ? 6.719 26.016 12.703 1 98.88 87 LEU A C 1
ATOM 706 O O . LEU A 1 87 ? 7.32 26.609 13.594 1 98.88 87 LEU A O 1
ATOM 710 N N . ALA A 1 88 ? 6.902 24.719 12.5 1 98.88 88 ALA A N 1
ATOM 711 C CA . ALA A 1 88 ? 7.527 23.906 13.523 1 98.88 88 ALA A CA 1
ATOM 712 C C . ALA A 1 88 ? 8.93 23.469 13.109 1 98.88 88 ALA A C 1
ATOM 714 O O . ALA A 1 88 ? 9.148 23.047 11.977 1 98.88 88 ALA A O 1
ATOM 715 N N . ASP A 1 89 ? 9.805 23.547 14.094 1 98.5 89 ASP A N 1
ATOM 716 C CA . ASP A 1 89 ? 11.07 22.812 13.992 1 98.5 89 ASP A CA 1
ATOM 717 C C . ASP A 1 89 ? 10.875 21.328 14.266 1 98.5 89 ASP A C 1
ATOM 719 O O . ASP A 1 89 ? 9.922 20.938 14.945 1 98.5 89 ASP A O 1
ATOM 723 N N . TYR A 1 90 ? 11.672 20.594 13.734 1 98.75 90 TYR A N 1
ATOM 724 C CA . TYR A 1 90 ? 11.852 19.203 14.117 1 98.75 90 TYR A CA 1
ATOM 725 C C . TYR A 1 90 ? 13.281 18.734 13.836 1 98.75 90 TYR A C 1
ATOM 727 O O . TYR A 1 90 ? 14.023 19.406 13.109 1 98.75 90 TYR A O 1
ATOM 735 N N . ARG A 1 91 ? 13.758 17.75 14.453 1 98.56 91 ARG A N 1
ATOM 736 C CA . ARG A 1 91 ? 15.125 17.266 14.297 1 98.56 91 ARG A CA 1
ATOM 737 C C . ARG A 1 91 ? 15.312 16.594 12.938 1 98.56 91 ARG A C 1
ATOM 739 O O . ARG A 1 91 ? 14.43 15.867 12.469 1 98.56 91 ARG A O 1
ATOM 746 N N . THR A 1 92 ? 16.453 16.812 12.312 1 98.44 92 THR A N 1
ATOM 747 C CA . THR A 1 92 ? 16.844 16.234 11.031 1 98.44 92 THR A CA 1
ATOM 748 C C . THR A 1 92 ? 18.25 15.648 11.109 1 98.44 92 THR A C 1
ATOM 750 O O . THR A 1 92 ? 18.984 15.914 12.062 1 98.44 92 THR A O 1
ATOM 753 N N . SER A 1 93 ? 18.594 14.828 10.141 1 98.25 93 SER A N 1
ATOM 754 C CA . SER A 1 93 ? 19.859 14.094 10.211 1 98.25 93 SER A CA 1
ATOM 755 C C . SER A 1 93 ? 21.047 15.039 10.125 1 98.25 93 SER A C 1
ATOM 757 O O . SER A 1 93 ? 22.031 14.875 10.859 1 98.25 93 SER A O 1
ATOM 759 N N . LYS A 1 94 ? 21.062 16.047 9.25 1 97.81 94 LYS A N 1
ATOM 760 C CA . LYS A 1 94 ? 22.203 16.922 9.031 1 97.81 94 LYS A CA 1
ATOM 761 C C . LYS A 1 94 ? 22.391 17.875 10.211 1 97.81 94 LYS A C 1
ATOM 763 O O . LYS A 1 94 ? 23.516 18.172 10.602 1 97.81 94 LYS A O 1
ATOM 768 N N . VAL A 1 95 ? 21.328 18.328 10.773 1 95.44 95 VAL A N 1
ATOM 769 C CA . VAL A 1 95 ? 21.406 19.344 11.812 1 95.44 95 VAL A CA 1
ATOM 770 C C . VAL A 1 95 ? 21.547 18.688 13.18 1 95.44 95 VAL A C 1
ATOM 772 O O . VAL A 1 95 ? 22.312 19.156 14.031 1 95.44 95 VAL A O 1
ATOM 775 N N . ASN A 1 96 ? 20.891 17.516 13.375 1 97.44 96 ASN A N 1
ATOM 776 C CA . ASN A 1 96 ? 20.781 16.984 14.719 1 97.44 96 ASN A CA 1
ATOM 777 C C . ASN A 1 96 ? 21.328 15.562 14.805 1 97.44 96 ASN A C 1
ATOM 779 O O . ASN A 1 96 ? 21.391 14.969 15.883 1 97.44 96 ASN A O 1
ATOM 783 N N . GLY A 1 97 ? 21.719 14.953 13.672 1 97.5 97 GLY A N 1
ATOM 784 C CA . GLY A 1 97 ? 22.219 13.594 13.656 1 97.5 97 GLY A CA 1
ATOM 785 C C . GLY A 1 97 ? 21.156 12.562 13.992 1 97.5 97 GLY A C 1
ATOM 786 O O . GLY A 1 97 ? 21.453 11.539 14.617 1 97.5 97 GLY A O 1
ATOM 787 N N . THR A 1 98 ? 19.875 12.844 13.633 1 98 98 THR A N 1
ATOM 788 C CA . THR A 1 98 ? 18.766 11.953 13.992 1 98 98 THR A CA 1
ATOM 789 C C . THR A 1 98 ? 18.203 11.281 12.75 1 98 98 THR A C 1
ATOM 791 O O . THR A 1 98 ? 18.641 11.547 11.633 1 98 98 THR A O 1
ATOM 794 N N . THR A 1 99 ? 17.234 10.344 12.945 1 98.44 99 THR A N 1
ATOM 795 C CA . THR A 1 99 ? 16.562 9.602 11.883 1 98.44 99 THR A CA 1
ATOM 796 C C . THR A 1 99 ? 15.133 10.094 11.711 1 98.44 99 THR A C 1
ATOM 798 O O . THR A 1 99 ? 14.656 10.93 12.492 1 98.44 99 THR A O 1
ATOM 801 N N . PRO A 1 100 ? 14.445 9.633 10.641 1 98.81 100 PRO A N 1
ATOM 802 C CA . PRO A 1 100 ? 13.039 10.008 10.453 1 98.81 100 PRO A CA 1
ATOM 803 C C . PRO A 1 100 ? 12.172 9.656 11.656 1 98.81 100 PRO A C 1
ATOM 805 O O . PRO A 1 100 ? 11.117 10.266 11.859 1 98.81 100 PRO A O 1
ATOM 808 N N . PHE A 1 101 ? 12.57 8.711 12.445 1 98.88 101 PHE A N 1
ATOM 809 C CA . PHE A 1 101 ? 11.789 8.289 13.602 1 98.88 101 PHE A CA 1
ATOM 810 C C . PHE A 1 101 ? 11.688 9.406 14.633 1 98.88 101 PHE A C 1
ATOM 812 O O . PHE A 1 101 ? 10.617 9.656 15.18 1 98.88 101 PHE A O 1
ATOM 819 N N . GLU A 1 102 ? 12.805 10.094 14.867 1 98.75 102 GLU A N 1
ATOM 820 C CA . GLU A 1 102 ? 12.797 11.234 15.781 1 98.75 102 GLU A CA 1
ATOM 821 C C . GLU A 1 102 ? 12 12.398 15.203 1 98.75 102 GLU A C 1
ATOM 823 O O . GLU A 1 102 ? 11.359 13.148 15.938 1 98.75 102 GLU A O 1
ATOM 828 N N . SER A 1 103 ? 12.062 12.562 13.859 1 98.88 103 SER A N 1
ATOM 829 C CA . SER A 1 103 ? 11.258 13.602 13.219 1 98.88 103 SER A CA 1
ATOM 830 C C . SER A 1 103 ? 9.773 13.414 13.516 1 98.88 103 SER A C 1
ATOM 832 O O . SER A 1 103 ? 9.07 14.383 13.812 1 98.88 103 SER A O 1
ATOM 834 N N . VAL A 1 104 ? 9.312 12.148 13.469 1 98.94 104 VAL A N 1
ATOM 835 C CA . VAL A 1 104 ? 7.91 11.859 13.719 1 98.94 104 VAL A CA 1
ATOM 836 C C . VAL A 1 104 ? 7.582 12.133 15.188 1 98.94 104 VAL A C 1
ATOM 838 O O . VAL A 1 104 ? 6.547 12.719 15.5 1 98.94 104 VAL A O 1
ATOM 841 N N . LYS A 1 105 ? 8.461 11.727 16.109 1 98.88 105 LYS A N 1
ATOM 842 C CA . LYS A 1 105 ? 8.258 12.016 17.516 1 98.88 105 LYS A CA 1
ATOM 843 C C . LYS A 1 105 ? 8.094 13.516 17.75 1 98.88 105 LYS A C 1
ATOM 845 O O . LYS A 1 105 ? 7.238 13.945 18.531 1 98.88 105 LYS A O 1
ATOM 850 N N . ASP A 1 106 ? 8.938 14.281 17.078 1 98.94 106 ASP A N 1
ATOM 851 C CA . ASP A 1 106 ? 8.898 15.727 17.25 1 98.94 106 ASP A CA 1
ATOM 852 C C . ASP A 1 106 ? 7.598 16.312 16.703 1 98.94 106 ASP A C 1
ATOM 854 O O . ASP A 1 106 ? 7.008 17.203 17.312 1 98.94 106 ASP A O 1
ATOM 858 N N . ALA A 1 107 ? 7.125 15.828 15.586 1 98.94 107 ALA A N 1
ATOM 859 C CA . ALA A 1 107 ? 5.859 16.297 15.023 1 98.94 107 ALA A CA 1
ATOM 860 C C . ALA A 1 107 ? 4.699 16.016 15.969 1 98.94 107 ALA A C 1
ATOM 862 O O . ALA A 1 107 ? 3.84 16.875 16.188 1 98.94 107 ALA A O 1
ATOM 863 N N . LYS A 1 108 ? 4.691 14.859 16.547 1 98.94 108 LYS A N 1
ATOM 864 C CA . LYS A 1 108 ? 3.652 14.492 17.5 1 98.94 108 LYS A CA 1
ATOM 865 C C . LYS A 1 108 ? 3.717 15.375 18.734 1 98.94 108 LYS A C 1
ATOM 867 O O . LYS A 1 108 ? 2.686 15.82 19.25 1 98.94 108 LYS A O 1
ATOM 872 N N . SER A 1 109 ? 4.926 15.602 19.203 1 98.94 109 SER A N 1
ATOM 873 C CA . SER A 1 109 ? 5.113 16.5 20.328 1 98.94 109 SER A CA 1
ATOM 874 C C . SER A 1 109 ? 4.59 17.891 20.031 1 98.94 109 SER A C 1
ATOM 876 O O . SER A 1 109 ? 3.994 18.531 20.891 1 98.94 109 SER A O 1
ATOM 878 N N . ALA A 1 110 ? 4.859 18.359 18.828 1 98.94 110 ALA A N 1
ATOM 879 C CA . ALA A 1 110 ? 4.414 19.688 18.438 1 98.94 110 ALA A CA 1
ATOM 880 C C . ALA A 1 110 ? 2.895 19.812 18.516 1 98.94 110 ALA A C 1
ATOM 882 O O . ALA A 1 110 ? 2.363 20.766 19.078 1 98.94 110 ALA A O 1
ATOM 883 N N . ILE A 1 111 ? 2.182 18.844 18 1 98.94 111 ILE A N 1
ATOM 884 C CA . ILE A 1 111 ? 0.722 18.875 17.984 1 98.94 111 ILE A CA 1
ATOM 885 C C . ILE A 1 111 ? 0.192 18.797 19.422 1 98.94 111 ILE A C 1
ATOM 887 O O . ILE A 1 111 ? -0.709 19.562 19.797 1 98.94 111 ILE A O 1
ATOM 891 N N . ARG A 1 112 ? 0.752 17.906 20.234 1 98.88 112 ARG A N 1
ATOM 892 C CA . ARG A 1 112 ? 0.334 17.797 21.625 1 98.88 112 ARG A CA 1
ATOM 893 C C . ARG A 1 112 ? 0.569 19.109 22.375 1 98.88 112 ARG A C 1
ATOM 895 O O . ARG A 1 112 ? -0.261 19.516 23.188 1 98.88 112 ARG A O 1
ATOM 902 N N . PHE A 1 113 ? 1.729 19.734 22.094 1 98.81 113 PHE A N 1
ATOM 903 C CA . PHE A 1 113 ? 2.043 21.016 22.734 1 98.81 113 PHE A CA 1
ATOM 904 C C . PHE A 1 113 ? 1.004 22.062 22.375 1 98.81 113 PHE A C 1
ATOM 906 O O . PHE A 1 113 ? 0.518 22.781 23.25 1 98.81 113 PHE A O 1
ATOM 913 N N . ILE A 1 114 ? 0.673 22.141 21.109 1 98.69 114 ILE A N 1
ATOM 914 C CA . ILE A 1 114 ? -0.294 23.125 20.625 1 98.69 114 ILE A CA 1
ATOM 915 C C . ILE A 1 114 ? -1.647 22.891 21.281 1 98.69 114 ILE A C 1
ATOM 917 O O . ILE A 1 114 ? -2.275 23.812 21.781 1 98.69 114 ILE A O 1
ATOM 921 N N . ARG A 1 115 ? -2.062 21.656 21.359 1 98.56 115 ARG A N 1
ATOM 922 C CA . ARG A 1 115 ? -3.355 21.328 21.938 1 98.56 115 ARG A CA 1
ATOM 923 C C . ARG A 1 115 ? -3.365 21.609 23.438 1 98.56 115 ARG A C 1
ATOM 925 O O . ARG A 1 115 ? -4.352 22.109 23.984 1 98.56 115 ARG A O 1
ATOM 932 N N . LYS A 1 116 ? -2.287 21.234 24.094 1 97.88 116 LYS A N 1
ATOM 933 C CA . LYS A 1 116 ? -2.158 21.453 25.531 1 97.88 116 LYS A CA 1
ATOM 934 C C . LYS A 1 116 ? -2.271 22.938 25.859 1 97.88 116 LYS A C 1
ATOM 936 O O . LYS A 1 116 ? -2.789 23.312 26.922 1 97.88 116 LYS A O 1
ATOM 941 N N . ASN A 1 117 ? -1.834 23.781 24.969 1 97.5 117 ASN A N 1
ATOM 942 C CA . ASN A 1 117 ? -1.79 25.234 25.203 1 97.5 117 ASN A CA 1
ATOM 943 C C . ASN A 1 117 ? -2.848 25.953 24.375 1 97.5 117 ASN A C 1
ATOM 945 O O . ASN A 1 117 ? -2.635 27.094 23.953 1 97.5 117 ASN A O 1
ATOM 949 N N . ALA A 1 118 ? -3.91 25.281 24.078 1 97.56 118 ALA A N 1
ATOM 950 C CA . ALA A 1 118 ? -4.977 25.828 23.234 1 97.56 118 ALA A CA 1
ATOM 951 C C . ALA A 1 118 ? -5.496 27.141 23.797 1 97.56 118 ALA A C 1
ATOM 953 O O . ALA A 1 118 ? -5.711 28.094 23.031 1 97.56 118 ALA A O 1
ATOM 954 N N . THR A 1 119 ? -5.707 27.234 25.094 1 95.69 119 THR A N 1
ATOM 955 C CA . THR A 1 119 ? -6.219 28.453 25.719 1 95.69 119 THR A CA 1
ATOM 956 C C . THR A 1 119 ? -5.23 29.594 25.547 1 95.69 119 THR A C 1
ATOM 958 O O . THR A 1 119 ? -5.621 30.719 25.172 1 95.69 119 THR A O 1
ATOM 961 N N . LYS A 1 120 ? -3.975 29.25 25.734 1 94.19 120 LYS A N 1
ATOM 962 C CA . LYS A 1 120 ? -2.932 30.266 25.594 1 94.19 120 LYS A CA 1
ATOM 963 C C . LYS A 1 120 ? -2.896 30.812 24.172 1 94.19 120 LYS A C 1
ATOM 965 O O . LYS A 1 120 ? -2.68 32 23.969 1 94.19 120 LYS A O 1
ATOM 970 N N . PHE A 1 121 ? -3.146 29.953 23.188 1 95.94 121 PHE A N 1
ATOM 971 C CA . PHE A 1 121 ? -3.047 30.359 21.781 1 95.94 121 PHE A CA 1
ATOM 972 C C . PHE A 1 121 ? -4.398 30.812 21.25 1 95.94 121 PHE A C 1
ATOM 974 O O . PHE A 1 121 ? -4.508 31.25 20.109 1 95.94 121 PHE A O 1
ATOM 981 N N . ASN A 1 122 ? -5.449 30.75 22.078 1 96.31 122 ASN A N 1
ATOM 982 C CA . ASN A 1 122 ? -6.82 31.078 21.688 1 96.31 122 ASN A CA 1
ATOM 983 C C . ASN A 1 122 ? -7.277 30.219 20.5 1 96.31 122 ASN A C 1
ATOM 985 O O . ASN A 1 122 ? -7.84 30.75 19.547 1 96.31 122 ASN A O 1
ATOM 989 N N . ILE A 1 123 ? -6.953 28.938 20.594 1 97.56 123 ILE A N 1
ATOM 990 C CA . ILE A 1 123 ? -7.32 28.062 19.469 1 97.56 123 ILE A CA 1
ATOM 991 C C . ILE A 1 123 ? -8.352 27.047 19.938 1 97.56 123 ILE A C 1
ATOM 993 O O . ILE A 1 123 ? -8.461 26.75 21.125 1 97.56 123 ILE A O 1
ATOM 997 N N . ASP A 1 124 ? -9.172 26.594 18.953 1 97.5 124 ASP A N 1
ATOM 998 C CA . ASP A 1 124 ? -10.07 25.453 19.094 1 97.5 124 ASP A CA 1
ATOM 999 C C . ASP A 1 124 ? -9.336 24.141 18.859 1 97.5 124 ASP A C 1
ATOM 1001 O O . ASP A 1 124 ? -9.031 23.797 17.719 1 97.5 124 ASP A O 1
ATOM 1005 N N . GLY A 1 125 ? -9.062 23.406 19.906 1 95.94 125 GLY A N 1
ATOM 1006 C CA . GLY A 1 125 ? -8.281 22.188 19.812 1 95.94 125 GLY A CA 1
ATOM 1007 C C . GLY A 1 125 ? -8.938 21.125 18.953 1 95.94 125 GLY A C 1
ATOM 1008 O O . GLY A 1 125 ? -8.289 20.141 18.578 1 95.94 125 GLY A O 1
ATOM 1009 N N . THR A 1 126 ? -10.203 21.312 18.562 1 96.88 126 THR A N 1
ATOM 1010 C CA . THR A 1 126 ? -10.914 20.359 17.719 1 96.88 126 THR A CA 1
ATOM 1011 C C . THR A 1 126 ? -10.898 20.797 16.266 1 96.88 126 THR A C 1
ATOM 1013 O O . THR A 1 126 ? -11.539 20.156 15.414 1 96.88 126 THR A O 1
ATOM 1016 N N . LYS A 1 127 ? -10.211 21.828 15.938 1 98.25 127 LYS A N 1
ATOM 1017 C CA . LYS A 1 127 ? -9.992 22.312 14.578 1 98.25 127 LYS A CA 1
ATOM 1018 C C . LYS A 1 127 ? -8.508 22.562 14.312 1 98.25 127 LYS A C 1
ATOM 1020 O O . LYS A 1 127 ? -8.125 23.625 13.836 1 98.25 127 LYS A O 1
ATOM 1025 N N . LEU A 1 128 ? -7.715 21.562 14.641 1 98.81 128 LEU A N 1
ATOM 1026 C CA . LEU A 1 128 ? -6.273 21.609 14.414 1 98.81 128 LEU A CA 1
ATOM 1027 C C . LEU A 1 128 ? -5.902 20.906 13.117 1 98.81 128 LEU A C 1
ATOM 1029 O O . LEU A 1 128 ? -6.164 19.703 12.961 1 98.81 128 LEU A O 1
ATOM 1033 N N . ILE A 1 129 ? -5.328 21.641 12.164 1 98.94 129 ILE A N 1
ATOM 1034 C CA . ILE A 1 129 ? -4.91 21.156 10.852 1 98.94 129 ILE A CA 1
ATOM 1035 C C . ILE A 1 129 ? -3.404 20.906 10.852 1 98.94 129 ILE A C 1
ATOM 1037 O O . ILE A 1 129 ? -2.631 21.719 11.359 1 98.94 129 ILE A O 1
ATOM 1041 N N . ALA A 1 130 ? -2.984 19.75 10.445 1 99 130 ALA A N 1
ATOM 1042 C CA . ALA A 1 130 ? -1.562 19.531 10.195 1 99 130 ALA A CA 1
ATOM 1043 C C . ALA A 1 130 ? -1.251 19.594 8.703 1 99 130 ALA A C 1
ATOM 1045 O O . ALA A 1 130 ? -2.018 19.078 7.879 1 99 130 ALA A O 1
ATOM 1046 N N . SER A 1 131 ? -0.153 20.25 8.375 1 98.94 131 SER A N 1
ATOM 1047 C CA . SER A 1 131 ? 0.26 20.469 6.992 1 98.94 131 SER A CA 1
ATOM 1048 C C . SER A 1 131 ? 1.769 20.312 6.832 1 98.94 131 SER A C 1
ATOM 1050 O O . SER A 1 131 ? 2.516 20.391 7.809 1 98.94 131 SER A O 1
ATOM 1052 N N . GLY A 1 132 ? 2.154 20.078 5.613 1 98.81 132 GLY A N 1
ATOM 1053 C CA . GLY A 1 132 ? 3.574 19.984 5.316 1 98.81 132 GLY A CA 1
ATOM 1054 C C . GLY A 1 132 ? 3.861 19.516 3.9 1 98.81 132 GLY A C 1
ATOM 1055 O O . GLY A 1 132 ? 2.941 19.172 3.16 1 98.81 132 GLY A O 1
ATOM 1056 N N . GLY A 1 133 ? 5.086 19.672 3.506 1 98.75 133 GLY A N 1
ATOM 1057 C CA . GLY A 1 133 ? 5.527 19.281 2.178 1 98.75 133 GLY A CA 1
ATOM 1058 C C . GLY A 1 133 ? 6.59 18.188 2.199 1 98.75 133 GLY A C 1
ATOM 1059 O O . GLY A 1 133 ? 7.465 18.188 3.066 1 98.75 133 GLY A O 1
ATOM 1060 N N . SER A 1 134 ? 6.504 17.266 1.186 1 98.56 134 SER A N 1
ATOM 1061 C CA . SER A 1 134 ? 7.504 16.203 1.058 1 98.56 134 SER A CA 1
ATOM 1062 C C . SER A 1 134 ? 7.66 15.43 2.363 1 98.56 134 SER A C 1
ATOM 1064 O O . SER A 1 134 ? 6.688 14.883 2.887 1 98.56 134 SER A O 1
ATOM 1066 N N . ALA A 1 135 ? 8.867 15.516 3.023 1 98.81 135 ALA A N 1
ATOM 1067 C CA . ALA A 1 135 ? 9.102 14.875 4.312 1 98.81 135 ALA A CA 1
ATOM 1068 C C . ALA A 1 135 ? 8.242 15.508 5.406 1 98.81 135 ALA A C 1
ATOM 1070 O O . ALA A 1 135 ? 7.801 14.828 6.332 1 98.81 135 ALA A O 1
ATOM 1071 N N . GLY A 1 136 ? 7.992 16.781 5.273 1 98.94 136 GLY A N 1
ATOM 1072 C CA . GLY A 1 136 ? 7.086 17.438 6.207 1 98.94 136 GLY A CA 1
ATOM 1073 C C . GLY A 1 136 ? 5.645 16.984 6.055 1 98.94 136 GLY A C 1
ATOM 1074 O O . GLY A 1 136 ? 4.895 16.953 7.031 1 98.94 136 GLY A O 1
ATOM 1075 N N . GLY A 1 137 ? 5.215 16.75 4.77 1 98.94 137 GLY A N 1
ATOM 1076 C CA . GLY A 1 137 ? 3.918 16.141 4.535 1 98.94 137 GLY A CA 1
ATOM 1077 C C . GLY A 1 137 ? 3.801 14.75 5.137 1 98.94 137 GLY A C 1
ATOM 1078 O O . GLY A 1 137 ? 2.734 14.367 5.621 1 98.94 137 GLY A O 1
ATOM 1079 N N . HIS A 1 138 ? 4.91 14.016 5.098 1 98.94 138 HIS A N 1
ATOM 1080 C CA . HIS A 1 138 ? 4.957 12.742 5.809 1 98.94 138 HIS A CA 1
ATOM 1081 C C . HIS A 1 138 ? 4.676 12.938 7.297 1 98.94 138 HIS A C 1
ATOM 1083 O O . HIS A 1 138 ? 3.883 12.195 7.883 1 98.94 138 HIS A O 1
ATOM 1089 N N . LEU A 1 139 ? 5.359 13.883 7.926 1 98.94 139 LEU A N 1
ATOM 1090 C CA . LEU A 1 139 ? 5.195 14.125 9.352 1 98.94 139 LEU A CA 1
ATOM 1091 C C . LEU A 1 139 ? 3.74 14.438 9.688 1 98.94 139 LEU A C 1
ATOM 1093 O O . LEU A 1 139 ? 3.174 13.867 10.617 1 98.94 139 LEU A O 1
ATOM 1097 N N . ALA A 1 140 ? 3.139 15.32 8.922 1 99 140 ALA A N 1
ATOM 1098 C CA . ALA A 1 140 ? 1.734 15.656 9.133 1 99 140 ALA A CA 1
ATOM 1099 C C . ALA A 1 140 ? 0.853 14.414 9.062 1 99 140 ALA A C 1
ATOM 1101 O O . ALA A 1 140 ? 0.07 14.148 9.977 1 99 140 ALA A O 1
ATOM 1102 N N . ALA A 1 141 ? 1.028 13.617 8.039 1 99 141 ALA A N 1
ATOM 1103 C CA . ALA A 1 141 ? 0.228 12.414 7.852 1 99 141 ALA A CA 1
ATOM 1104 C C . ALA A 1 141 ? 0.512 11.391 8.945 1 99 141 ALA A C 1
ATOM 1106 O O . ALA A 1 141 ? -0.399 10.703 9.414 1 99 141 ALA A O 1
ATOM 1107 N N . ALA A 1 142 ? 1.756 11.305 9.367 1 98.94 142 ALA A N 1
ATOM 1108 C CA . ALA A 1 142 ? 2.154 10.32 10.375 1 98.94 142 ALA A CA 1
ATOM 1109 C C . ALA A 1 142 ? 1.502 10.625 11.727 1 98.94 142 ALA A C 1
ATOM 1111 O O . ALA A 1 142 ? 1.115 9.703 12.453 1 98.94 142 ALA A O 1
ATOM 1112 N N . THR A 1 143 ? 1.392 11.898 12.078 1 98.94 143 THR A N 1
ATOM 1113 C CA . THR A 1 143 ? 0.739 12.219 13.336 1 98.94 143 THR A CA 1
ATOM 1114 C C . THR A 1 143 ? -0.698 11.711 13.352 1 98.94 143 THR A C 1
ATOM 1116 O O . THR A 1 143 ? -1.22 11.336 14.406 1 98.94 143 THR A O 1
ATOM 1119 N N . ALA A 1 144 ? -1.311 11.648 12.211 1 98.88 144 ALA A N 1
ATOM 1120 C CA . ALA A 1 144 ? -2.709 11.25 12.062 1 98.88 144 ALA A CA 1
ATOM 1121 C C . ALA A 1 144 ? -2.85 9.734 12.047 1 98.88 144 ALA A C 1
ATOM 1123 O O . ALA A 1 144 ? -3.818 9.188 12.578 1 98.88 144 ALA A O 1
ATOM 1124 N N . LEU A 1 145 ? -1.863 9.039 11.453 1 98.75 145 LEU A N 1
ATOM 1125 C CA . LEU A 1 145 ? -2.158 7.68 11 1 98.75 145 LEU A CA 1
ATOM 1126 C C . LEU A 1 145 ? -1.266 6.664 11.703 1 98.75 145 LEU A C 1
ATOM 1128 O O . LEU A 1 145 ? -1.603 5.48 11.781 1 98.75 145 LEU A O 1
ATOM 1132 N N . VAL A 1 146 ? -0.117 7.086 12.211 1 98.5 146 VAL A N 1
ATOM 1133 C CA . VAL A 1 146 ? 0.867 6.191 12.812 1 98.5 146 VAL A CA 1
ATOM 1134 C C . VAL A 1 146 ? 0.71 6.195 14.328 1 98.5 146 VAL A C 1
ATOM 1136 O O . VAL A 1 146 ? 0.798 7.25 14.961 1 98.5 146 VAL A O 1
ATOM 1139 N N . GLU A 1 147 ? 0.501 5.078 14.953 1 97.38 147 GLU A N 1
ATOM 1140 C CA . GLU A 1 147 ? 0.216 4.984 16.375 1 97.38 147 GLU A CA 1
ATOM 1141 C C . GLU A 1 147 ? 1.494 5.094 17.203 1 97.38 147 GLU A C 1
ATOM 1143 O O . GLU A 1 147 ? 1.503 5.723 18.266 1 97.38 147 GLU A O 1
ATOM 1148 N N . GLY A 1 148 ? 2.547 4.547 16.719 1 97.94 148 GLY A N 1
ATOM 1149 C CA . GLY A 1 148 ? 3.795 4.496 17.469 1 97.94 148 GLY A CA 1
ATOM 1150 C C . GLY A 1 148 ? 4.609 5.77 17.344 1 97.94 148 GLY A C 1
ATOM 1151 O O . GLY A 1 148 ? 4.086 6.816 16.969 1 97.94 148 GLY A O 1
ATOM 1152 N N . TYR A 1 149 ? 5.82 5.699 17.938 1 98.44 149 TYR A N 1
ATOM 1153 C CA . TYR A 1 149 ? 6.824 6.754 17.828 1 98.44 149 TYR A CA 1
ATOM 1154 C C . TYR A 1 149 ? 6.395 7.996 18.594 1 98.44 149 TYR A C 1
ATOM 1156 O O . TYR A 1 149 ? 6.438 9.109 18.062 1 98.44 149 TYR A O 1
ATOM 1164 N N . ASN A 1 150 ? 5.93 7.77 19.75 1 98.69 150 ASN A N 1
ATOM 1165 C CA . ASN A 1 150 ? 5.652 8.828 20.719 1 98.69 150 ASN A CA 1
ATOM 1166 C C . ASN A 1 150 ? 6.855 9.094 21.609 1 98.69 150 ASN A C 1
ATOM 1168 O O . ASN A 1 150 ? 7.543 8.164 22.031 1 98.69 150 ASN A O 1
ATOM 1172 N N . ASP A 1 151 ? 7.094 10.352 21.797 1 98.38 151 ASP A N 1
ATOM 1173 C CA . ASP A 1 151 ? 8.156 10.695 22.734 1 98.38 151 ASP A CA 1
ATOM 1174 C C . ASP A 1 151 ? 7.766 10.305 24.156 1 98.38 151 ASP A C 1
ATOM 1176 O O . ASP A 1 151 ? 6.664 10.617 24.625 1 98.38 151 ASP A O 1
ATOM 1180 N N . PRO A 1 152 ? 8.641 9.625 24.875 1 97 152 PRO A N 1
ATOM 1181 C CA . PRO A 1 152 ? 8.312 9.211 26.25 1 97 152 PRO A CA 1
ATOM 1182 C C . PRO A 1 152 ? 7.988 10.391 27.156 1 97 152 PRO A C 1
ATOM 1184 O O . PRO A 1 152 ? 7.305 10.219 28.172 1 97 152 PRO A O 1
ATOM 1187 N N . ALA A 1 153 ? 8.438 11.609 26.859 1 96.94 153 ALA A N 1
ATOM 1188 C CA . ALA A 1 153 ? 8.227 12.789 27.688 1 96.94 153 ALA A CA 1
ATOM 1189 C C . ALA A 1 153 ? 6.879 13.438 27.391 1 96.94 153 ALA A C 1
ATOM 1191 O O . ALA A 1 153 ? 6.438 14.336 28.109 1 96.94 153 ALA A O 1
ATOM 1192 N N . ASP A 1 154 ? 6.203 12.977 26.297 1 97.69 154 ASP A N 1
ATOM 1193 C CA . ASP A 1 154 ? 4.926 13.57 25.906 1 97.69 154 ASP A CA 1
ATOM 1194 C C . ASP A 1 154 ? 3.83 13.219 26.906 1 97.69 154 ASP A C 1
ATOM 1196 O O . ASP A 1 154 ? 3.859 12.148 27.516 1 97.69 154 ASP A O 1
ATOM 1200 N N . ASP A 1 155 ? 2.916 14.141 27.188 1 97.69 155 ASP A N 1
ATOM 1201 C CA . ASP A 1 155 ? 1.672 13.836 27.891 1 97.69 155 ASP A CA 1
ATOM 1202 C C . ASP A 1 155 ? 0.718 13.047 27 1 97.69 155 ASP A C 1
ATOM 1204 O O . ASP A 1 155 ? 0.002 13.633 26.188 1 97.69 155 ASP A O 1
ATOM 1208 N N . MET A 1 156 ? 0.634 11.773 27.188 1 97.38 156 MET A N 1
ATOM 1209 C CA . MET A 1 156 ? -0.091 10.875 26.297 1 97.38 156 MET A CA 1
ATOM 1210 C C . MET A 1 156 ? -1.597 11.016 26.484 1 97.38 156 MET A C 1
ATOM 1212 O O . MET A 1 156 ? -2.379 10.445 25.719 1 97.38 156 MET A O 1
ATOM 1216 N N . SER A 1 157 ? -2.01 11.781 27.484 1 97.88 157 SER A N 1
ATOM 1217 C CA . SER A 1 157 ? -3.436 12.047 27.656 1 97.88 157 SER A CA 1
ATOM 1218 C C . SER A 1 157 ? -3.938 13.047 26.625 1 97.88 157 SER A C 1
ATOM 1220 O O . SER A 1 157 ? -5.148 13.195 26.438 1 97.88 157 SER A O 1
ATOM 1222 N N . ILE A 1 158 ? -2.996 13.766 26 1 98 158 ILE A N 1
ATOM 1223 C CA . ILE A 1 158 ? -3.32 14.711 24.938 1 98 158 ILE A CA 1
ATOM 1224 C C . ILE A 1 158 ? -3.078 14.055 23.578 1 98 158 ILE A C 1
ATOM 1226 O O . ILE A 1 158 ? -1.972 13.594 23.297 1 98 158 ILE A O 1
ATOM 1230 N N . ASP A 1 159 ? -4.039 14.086 22.75 1 96.25 159 ASP A N 1
ATOM 1231 C CA . ASP A 1 159 ? -3.986 13.43 21.438 1 96.25 159 ASP A CA 1
ATOM 1232 C C . ASP A 1 159 ? -3.127 14.219 20.469 1 96.25 159 ASP A C 1
ATOM 1234 O O . ASP A 1 159 ? -3.082 15.453 20.516 1 96.25 159 ASP A O 1
ATOM 1238 N N . CYS A 1 160 ? -2.432 13.508 19.531 1 98.5 160 CYS A N 1
ATOM 1239 C CA . CYS A 1 160 ? -1.599 14.164 18.531 1 98.5 160 CYS A CA 1
ATOM 1240 C C . CYS A 1 160 ? -2.256 14.117 17.156 1 98.5 160 CYS A C 1
ATOM 1242 O O . CYS A 1 160 ? -1.643 14.508 16.156 1 98.5 160 CYS A O 1
ATOM 1244 N N . ILE A 1 161 ? -3.479 13.617 17.016 1 98.88 161 ILE A N 1
ATOM 1245 C CA . ILE A 1 161 ? -4.145 13.422 15.727 1 98.88 161 ILE A CA 1
ATOM 1246 C C . ILE A 1 161 ? -4.797 14.727 15.281 1 98.88 161 ILE A C 1
ATOM 1248 O O . ILE A 1 161 ? -5.723 15.219 15.93 1 98.88 161 ILE A O 1
ATOM 1252 N N . PRO A 1 162 ? -4.301 15.32 14.195 1 98.94 162 PRO A N 1
ATOM 1253 C CA . PRO A 1 162 ? -4.969 16.516 13.68 1 98.94 162 PRO A CA 1
ATOM 1254 C C . PRO A 1 162 ? -6.387 16.234 13.195 1 98.94 162 PRO A C 1
ATOM 1256 O O . PRO A 1 162 ? -6.746 15.078 12.961 1 98.94 162 PRO A O 1
ATOM 1259 N N . ASN A 1 163 ? -7.152 17.25 13.094 1 98.88 163 ASN A N 1
ATOM 1260 C CA . ASN A 1 163 ? -8.547 17.125 12.688 1 98.88 163 ASN A CA 1
ATOM 1261 C C . ASN A 1 163 ? -8.703 17.172 11.172 1 98.88 163 ASN A C 1
ATOM 1263 O O . ASN A 1 163 ? -9.742 16.781 10.641 1 98.88 163 ASN A O 1
ATOM 1267 N N . ALA A 1 164 ? -7.707 17.641 10.453 1 98.94 164 ALA A N 1
ATOM 1268 C CA . ALA A 1 164 ? -7.617 17.656 9 1 98.94 164 ALA A CA 1
ATOM 1269 C C . ALA A 1 164 ? -6.164 17.719 8.539 1 98.94 164 ALA A C 1
ATOM 1271 O O . ALA A 1 164 ? -5.273 18.062 9.312 1 98.94 164 ALA A O 1
ATOM 1272 N N . LEU A 1 165 ? -5.957 17.281 7.293 1 99 165 LEU A N 1
ATOM 1273 C CA . LEU A 1 165 ? -4.617 17.281 6.715 1 99 165 LEU A CA 1
ATOM 1274 C C . LEU A 1 165 ? -4.582 18.094 5.422 1 99 165 LEU A C 1
ATOM 1276 O O . LEU A 1 165 ? -5.484 17.969 4.59 1 99 165 LEU A O 1
ATOM 1280 N N . VAL A 1 166 ? -3.623 18.953 5.254 1 99 166 VAL A N 1
ATOM 1281 C CA . VAL A 1 166 ? -3.287 19.641 4.004 1 99 166 VAL A CA 1
ATOM 1282 C C . VAL A 1 166 ? -1.867 19.266 3.582 1 99 166 VAL A C 1
ATOM 1284 O O . VAL A 1 166 ? -0.893 19.781 4.137 1 99 166 VAL A O 1
ATOM 1287 N N . LEU A 1 167 ? -1.752 18.453 2.572 1 99 167 LEU A N 1
ATOM 1288 C CA . LEU A 1 167 ? -0.475 17.812 2.275 1 99 167 LEU A CA 1
ATOM 1289 C C . LEU A 1 167 ? 0.037 18.234 0.901 1 99 167 LEU A C 1
ATOM 1291 O O . LEU A 1 167 ? -0.637 18.016 -0.1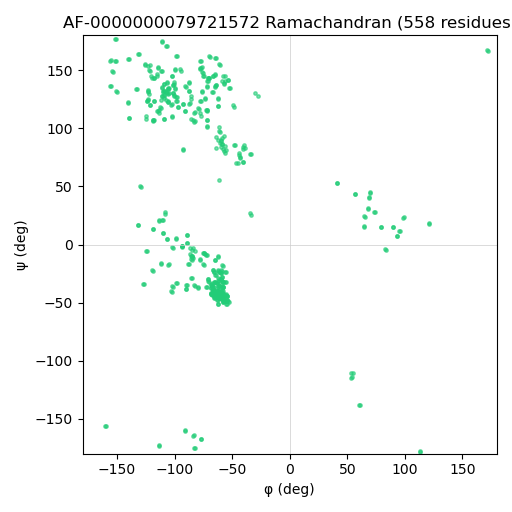08 1 99 167 LEU A O 1
ATOM 1295 N N . PHE A 1 168 ? 1.247 18.781 0.88 1 98.94 168 PHE A N 1
ATOM 1296 C CA . PHE A 1 168 ? 1.902 19.203 -0.352 1 98.94 168 PHE A CA 1
ATOM 1297 C C . PHE A 1 168 ? 2.961 18.188 -0.777 1 98.94 168 PHE A C 1
ATOM 1299 O O . PHE A 1 168 ? 4.008 18.078 -0.14 1 98.94 168 PHE A O 1
ATOM 1306 N N . ASN A 1 169 ? 2.736 17.438 -1.885 1 98.62 169 ASN A N 1
ATOM 1307 C CA . ASN A 1 169 ? 3.59 16.375 -2.406 1 98.62 169 ASN A CA 1
ATOM 1308 C C . ASN A 1 169 ? 4.148 15.5 -1.286 1 98.62 169 ASN A C 1
ATOM 1310 O O . ASN A 1 169 ? 5.355 15.273 -1.211 1 98.62 169 ASN A O 1
ATOM 1314 N N . PRO A 1 170 ? 3.305 14.984 -0.428 1 98.88 170 PRO A N 1
ATOM 1315 C CA . PRO A 1 170 ? 3.762 14.297 0.784 1 98.88 170 PRO A CA 1
ATOM 1316 C C . PRO A 1 170 ? 4.41 12.945 0.491 1 98.88 170 PRO A C 1
ATOM 1318 O O . PRO A 1 170 ? 4 12.25 -0.44 1 98.88 170 PRO A O 1
ATOM 1321 N N . VAL A 1 171 ? 5.441 12.648 1.261 1 98.88 171 VAL A N 1
ATOM 1322 C CA . VAL A 1 171 ? 5.863 11.258 1.349 1 98.88 171 VAL A CA 1
ATOM 1323 C C . VAL A 1 171 ? 4.844 10.453 2.156 1 98.88 171 VAL A C 1
ATOM 1325 O O . VAL A 1 171 ? 4.766 10.594 3.381 1 98.88 171 VAL A O 1
ATOM 1328 N N . VAL A 1 172 ? 4.051 9.602 1.453 1 98.81 172 VAL A N 1
ATOM 1329 C CA . VAL A 1 172 ? 3.039 8.859 2.197 1 98.81 172 VAL A CA 1
ATOM 1330 C C . VAL A 1 172 ? 3.398 7.379 2.221 1 98.81 172 VAL A C 1
ATOM 1332 O O . VAL A 1 172 ? 2.822 6.605 2.99 1 98.81 172 VAL A O 1
ATOM 1335 N N . ASP A 1 173 ? 4.281 6.957 1.378 1 98.81 173 ASP A N 1
ATOM 1336 C CA . ASP A 1 173 ? 4.762 5.582 1.326 1 98.81 173 ASP A CA 1
ATOM 1337 C C . ASP A 1 173 ? 6.246 5.508 1.675 1 98.81 173 ASP A C 1
ATOM 1339 O O . ASP A 1 173 ? 7.09 6.02 0.937 1 98.81 173 ASP A O 1
ATOM 1343 N N . ASN A 1 174 ? 6.539 4.832 2.807 1 98.81 174 ASN A N 1
ATOM 1344 C CA . ASN A 1 174 ? 7.922 4.621 3.213 1 98.81 174 ASN A CA 1
ATOM 1345 C C . ASN A 1 174 ? 8.328 3.154 3.078 1 98.81 174 ASN A C 1
ATOM 1347 O O . ASN A 1 174 ? 9.352 2.736 3.619 1 98.81 174 ASN A O 1
ATOM 1351 N N . GLY A 1 175 ? 7.469 2.355 2.443 1 98.31 175 GLY A N 1
ATOM 1352 C CA . GLY A 1 175 ? 7.797 0.963 2.18 1 98.31 175 GLY A CA 1
ATOM 1353 C C . GLY A 1 175 ? 8.766 0.783 1.027 1 98.31 175 GLY A C 1
ATOM 1354 O O . GLY A 1 175 ? 9.352 1.754 0.544 1 98.31 175 GLY A O 1
ATOM 1355 N N . PRO A 1 176 ? 8.891 -0.475 0.57 1 97.81 176 PRO A N 1
ATOM 1356 C CA . PRO A 1 176 ? 9.867 -0.78 -0.477 1 97.81 176 PRO A CA 1
ATOM 1357 C C . PRO A 1 176 ? 9.617 0.008 -1.762 1 97.81 176 PRO A C 1
ATOM 1359 O O . PRO A 1 176 ? 10.555 0.242 -2.535 1 97.81 176 PRO A O 1
ATOM 1362 N N . GLY A 1 177 ? 8.367 0.428 -1.976 1 95.94 177 GLY A N 1
ATOM 1363 C CA . GLY A 1 177 ? 8.031 1.187 -3.168 1 95.94 177 GLY A CA 1
ATOM 1364 C C . GLY A 1 177 ? 8.086 2.688 -2.957 1 95.94 177 GLY A C 1
ATOM 1365 O O . GLY A 1 177 ? 7.824 3.461 -3.883 1 95.94 177 GLY A O 1
ATOM 1366 N N . GLY A 1 178 ? 8.398 3.076 -1.747 1 97.69 178 GLY A N 1
ATOM 1367 C CA . GLY A 1 178 ? 8.258 4.48 -1.386 1 97.69 178 GLY A CA 1
ATOM 1368 C C . GLY A 1 178 ? 9.586 5.156 -1.104 1 97.69 178 GLY A C 1
ATOM 1369 O O . GLY A 1 178 ? 10.648 4.602 -1.391 1 97.69 178 GLY A O 1
ATOM 1370 N N . TYR A 1 179 ? 9.516 6.363 -0.654 1 98.25 179 TYR A N 1
ATOM 1371 C CA . TYR A 1 179 ? 10.688 7.188 -0.372 1 98.25 179 TYR A CA 1
ATOM 1372 C C . TYR A 1 179 ? 11.195 6.949 1.045 1 98.25 179 TYR A C 1
ATOM 1374 O O . TYR A 1 179 ? 10.406 6.902 1.993 1 98.25 179 TYR A O 1
ATOM 1382 N N . GLY A 1 180 ? 12.461 6.754 1.201 1 98 180 GLY A N 1
ATOM 1383 C CA . GLY A 1 180 ? 13.094 6.664 2.508 1 98 180 GLY A CA 1
ATOM 1384 C C . GLY A 1 180 ? 13.203 5.242 3.025 1 98 180 GLY A C 1
ATOM 1385 O O . GLY A 1 180 ? 13.672 5.02 4.145 1 98 180 GLY A O 1
ATOM 1386 N N . TYR A 1 181 ? 12.844 4.25 2.164 1 98.19 181 TYR A N 1
ATOM 1387 C CA . TYR A 1 181 ? 12.844 2.857 2.605 1 98.19 181 TYR A CA 1
ATOM 1388 C C . TYR A 1 181 ? 14.227 2.447 3.105 1 98.19 181 TYR A C 1
ATOM 1390 O O . TYR A 1 181 ? 14.344 1.679 4.062 1 98.19 181 TYR A O 1
ATOM 1398 N N . GLU A 1 182 ? 15.25 2.904 2.521 1 97.12 182 GLU A N 1
ATOM 1399 C CA . GLU A 1 182 ? 16.609 2.541 2.902 1 97.12 182 GLU A CA 1
ATOM 1400 C C . GLU A 1 182 ? 16.906 2.953 4.34 1 97.12 182 GLU A C 1
ATOM 1402 O O . GLU A 1 182 ? 17.766 2.361 4.996 1 97.12 182 GLU A O 1
ATOM 1407 N N . ARG A 1 183 ? 16.188 3.943 4.883 1 97.75 183 ARG A N 1
ATOM 1408 C CA . ARG A 1 183 ? 16.391 4.449 6.234 1 97.75 183 ARG A CA 1
ATOM 1409 C C . ARG A 1 183 ? 15.383 3.84 7.199 1 97.75 183 ARG A C 1
ATOM 1411 O O . ARG A 1 183 ? 15.695 3.598 8.367 1 97.75 183 ARG A O 1
ATOM 1418 N N . ILE A 1 184 ? 14.203 3.572 6.691 1 98.12 184 ILE A N 1
ATOM 1419 C CA . ILE A 1 184 ? 13.094 3.145 7.539 1 98.12 184 ILE A CA 1
ATOM 1420 C C . ILE A 1 184 ? 13.094 1.623 7.66 1 98.12 184 ILE A C 1
ATOM 1422 O O . ILE A 1 184 ? 12.797 1.08 8.727 1 98.12 184 ILE A O 1
ATOM 1426 N N . GLY A 1 185 ? 13.414 0.955 6.582 1 97.25 185 GLY A N 1
ATOM 1427 C CA . GLY A 1 185 ? 13.484 -0.498 6.551 1 97.25 185 GLY A CA 1
ATOM 1428 C C . GLY A 1 185 ? 12.156 -1.162 6.879 1 97.25 185 GLY A C 1
ATOM 1429 O O . GLY A 1 185 ? 11.102 -0.703 6.441 1 97.25 185 GLY A O 1
ATOM 1430 N N . GLU A 1 186 ? 12.219 -2.201 7.668 1 96.31 186 GLU A N 1
ATOM 1431 C CA . GLU A 1 186 ? 11.047 -3.029 7.93 1 96.31 186 GLU A CA 1
ATOM 1432 C C . GLU A 1 186 ? 10.07 -2.326 8.867 1 96.31 186 GLU A C 1
ATOM 1434 O O . GLU A 1 186 ? 8.922 -2.758 9.023 1 96.31 186 GLU A O 1
ATOM 1439 N N . ALA A 1 187 ? 10.5 -1.192 9.391 1 98 187 ALA A N 1
ATOM 1440 C CA . ALA A 1 187 ? 9.641 -0.44 10.297 1 98 187 ALA A CA 1
ATOM 1441 C C . ALA A 1 187 ? 8.492 0.224 9.539 1 98 187 ALA A C 1
ATOM 1443 O O . ALA A 1 187 ? 7.535 0.704 10.148 1 98 187 ALA A O 1
ATOM 1444 N N . TYR A 1 188 ? 8.555 0.185 8.133 1 98.19 188 TYR A N 1
ATOM 1445 C CA . TYR A 1 188 ? 7.57 0.903 7.332 1 98.19 188 TYR A CA 1
ATOM 1446 C C . TYR A 1 188 ? 6.156 0.424 7.648 1 98.19 188 TYR A C 1
ATOM 1448 O O . TYR A 1 188 ? 5.199 1.194 7.555 1 98.19 188 TYR A O 1
ATOM 1456 N N . LYS A 1 189 ? 6.008 -0.801 8.07 1 97.19 189 LYS A N 1
ATOM 1457 C CA . LYS A 1 189 ? 4.688 -1.369 8.328 1 97.19 189 LYS A CA 1
ATOM 1458 C C . LYS A 1 189 ? 3.961 -0.601 9.422 1 97.19 189 LYS A C 1
ATOM 1460 O O . LYS A 1 189 ? 2.734 -0.478 9.398 1 97.19 189 LYS A O 1
ATOM 1465 N N . ASP A 1 190 ? 4.699 0.002 10.375 1 97.88 190 ASP A N 1
ATOM 1466 C CA . ASP A 1 190 ? 4.105 0.762 11.477 1 97.88 190 ASP A CA 1
ATOM 1467 C C . ASP A 1 190 ? 4.551 2.221 11.438 1 97.88 190 ASP A C 1
ATOM 1469 O O . ASP A 1 190 ? 4.406 2.945 12.422 1 97.88 190 ASP A O 1
ATOM 1473 N N . PHE A 1 191 ? 5.152 2.668 10.336 1 98.56 191 PHE A N 1
ATOM 1474 C CA . PHE A 1 191 ? 5.727 4.008 10.258 1 98.56 191 PHE A CA 1
ATOM 1475 C C . PHE A 1 191 ? 5.188 4.754 9.039 1 98.56 191 PHE A C 1
ATOM 1477 O O . PHE A 1 191 ? 5.035 5.977 9.07 1 98.56 191 PHE A O 1
ATOM 1484 N N . SER A 1 192 ? 4.93 4.008 7.969 1 98.75 192 SER A N 1
ATOM 1485 C CA . SER A 1 192 ? 4.484 4.582 6.703 1 98.75 192 SER A CA 1
ATOM 1486 C C . SER A 1 192 ? 3.002 4.941 6.75 1 98.75 192 SER A C 1
ATOM 1488 O O . SER A 1 192 ? 2.156 4.082 7.008 1 98.75 192 SER A O 1
ATOM 1490 N N . PRO A 1 193 ? 2.658 6.207 6.48 1 98.88 193 PRO A N 1
ATOM 1491 C CA . PRO A 1 193 ? 1.247 6.598 6.547 1 98.88 193 PRO A CA 1
ATOM 1492 C C . PRO A 1 193 ? 0.353 5.723 5.672 1 98.88 193 PRO A C 1
ATOM 1494 O O . PRO A 1 193 ? -0.712 5.285 6.113 1 98.88 193 PRO A O 1
ATOM 1497 N N . LEU A 1 194 ? 0.794 5.453 4.445 1 98.75 194 LEU A N 1
ATOM 1498 C CA . LEU A 1 194 ? 0.008 4.66 3.506 1 98.75 194 LEU A CA 1
ATOM 1499 C C . LEU A 1 194 ? -0.299 3.281 4.082 1 98.75 194 LEU A C 1
ATOM 1501 O O . LEU A 1 194 ? -1.37 2.723 3.832 1 98.75 194 LEU A O 1
ATOM 1505 N N . HIS A 1 195 ? 0.555 2.703 4.883 1 98.12 195 HIS A N 1
ATOM 1506 C CA . HIS A 1 195 ? 0.429 1.354 5.422 1 98.12 195 HIS A CA 1
ATOM 1507 C C . HIS A 1 195 ? -0.335 1.356 6.742 1 98.12 195 HIS A C 1
ATOM 1509 O O . HIS A 1 195 ? -0.491 0.31 7.375 1 98.12 195 HIS A O 1
ATOM 1515 N N . ASN A 1 196 ? -0.788 2.545 7.195 1 98.38 196 ASN A N 1
ATOM 1516 C CA . ASN A 1 196 ? -1.426 2.629 8.5 1 98.38 196 ASN A CA 1
ATOM 1517 C C . ASN A 1 196 ? -2.736 3.41 8.438 1 98.38 196 ASN A C 1
ATOM 1519 O O . ASN A 1 196 ? -3.225 3.895 9.461 1 98.38 196 ASN A O 1
ATOM 1523 N N . ILE A 1 197 ? -3.289 3.6 7.246 1 98.69 197 ILE A N 1
ATOM 1524 C CA . ILE A 1 197 ? -4.602 4.223 7.105 1 98.69 197 ILE A CA 1
ATOM 1525 C C . ILE A 1 197 ? -5.664 3.344 7.758 1 98.69 197 ILE A C 1
ATOM 1527 O O . ILE A 1 197 ? -5.645 2.119 7.609 1 98.69 197 ILE A O 1
ATOM 1531 N N . LYS A 1 198 ? -6.543 3.908 8.453 1 96.62 198 LYS A N 1
ATOM 1532 C CA . LYS A 1 198 ? -7.633 3.193 9.117 1 96.62 198 LYS A CA 1
ATOM 1533 C C . LYS A 1 198 ? -8.859 4.086 9.273 1 96.62 198 LYS A C 1
ATOM 1535 O O . LYS A 1 198 ? -8.828 5.266 8.922 1 96.62 198 LYS A O 1
ATOM 1540 N N . LYS A 1 199 ? -9.906 3.496 9.797 1 96.69 199 LYS A N 1
ATOM 1541 C CA . LYS A 1 199 ? -11.141 4.238 10.039 1 96.69 199 LYS A CA 1
ATOM 1542 C C . LYS A 1 199 ? -10.875 5.484 10.875 1 96.69 199 LYS A C 1
ATOM 1544 O O . LYS A 1 199 ? -10.016 5.48 11.758 1 96.69 199 LYS A O 1
ATOM 1549 N N . ASP A 1 200 ? -11.547 6.578 10.578 1 97.12 200 ASP A N 1
ATOM 1550 C CA . ASP A 1 200 ? -11.516 7.852 11.289 1 97.12 200 ASP A CA 1
ATOM 1551 C C . ASP A 1 200 ? -10.273 8.664 10.922 1 97.12 200 ASP A C 1
ATOM 1553 O O . ASP A 1 200 ? -9.922 9.609 11.617 1 97.12 200 ASP A O 1
ATOM 1557 N N . ALA A 1 201 ? -9.617 8.258 9.828 1 98.69 201 ALA A N 1
ATOM 1558 C CA . ALA A 1 201 ? -8.547 9.109 9.305 1 98.69 201 ALA A CA 1
ATOM 1559 C C . ALA A 1 201 ? -9.062 10.508 8.984 1 98.69 201 ALA A C 1
ATOM 1561 O O . ALA A 1 201 ? -10.164 10.664 8.453 1 98.69 201 ALA A O 1
ATOM 1562 N N . PRO A 1 202 ? -8.297 11.516 9.305 1 98.88 202 PRO A N 1
ATOM 1563 C CA . PRO A 1 202 ? -8.773 12.883 9.078 1 98.88 202 PRO A CA 1
ATOM 1564 C C . PRO A 1 202 ? -8.961 13.203 7.598 1 98.88 202 PRO A C 1
ATOM 1566 O O . PRO A 1 202 ? -8.203 12.711 6.754 1 98.88 202 PRO A O 1
ATOM 1569 N N . SER A 1 203 ? -10.016 14.07 7.355 1 98.94 203 SER A N 1
ATOM 1570 C CA . SER A 1 203 ? -10.172 14.594 6 1 98.94 203 SER A CA 1
ATOM 1571 C C . SER A 1 203 ? -8.867 15.211 5.492 1 98.94 203 SER A C 1
ATOM 1573 O O . SER A 1 203 ? -8.188 15.922 6.227 1 98.94 203 SER A O 1
ATOM 1575 N N . THR A 1 204 ? -8.539 14.867 4.258 1 98.94 204 THR A N 1
ATOM 1576 C CA . THR A 1 204 ? -7.227 15.203 3.717 1 98.94 204 THR A CA 1
ATOM 1577 C C . THR A 1 204 ? -7.359 15.812 2.322 1 98.94 204 THR A C 1
ATOM 1579 O O . THR A 1 204 ? -8.141 15.328 1.501 1 98.94 204 THR A O 1
ATOM 1582 N N . ILE A 1 205 ? -6.672 16.891 2.049 1 99 205 ILE A N 1
ATOM 1583 C CA . ILE A 1 205 ? -6.391 17.297 0.679 1 99 205 ILE A CA 1
ATOM 1584 C C . ILE A 1 205 ? -4.91 17.094 0.37 1 99 205 ILE A C 1
ATOM 1586 O O . ILE A 1 205 ? -4.051 17.391 1.199 1 99 205 ILE A O 1
ATOM 1590 N N . LEU A 1 206 ? -4.641 16.484 -0.751 1 98.94 206 LEU A N 1
ATOM 1591 C CA . LEU A 1 206 ? -3.303 16.109 -1.193 1 98.94 206 LEU A CA 1
ATOM 1592 C C . LEU A 1 206 ? -2.996 16.703 -2.561 1 98.94 206 LEU A C 1
ATOM 1594 O O . LEU A 1 206 ? -3.773 16.547 -3.504 1 98.94 206 LEU A O 1
ATOM 1598 N N . PHE A 1 207 ? -1.894 17.469 -2.619 1 99 207 PHE A N 1
ATOM 1599 C CA . PHE A 1 207 ? -1.44 18.094 -3.861 1 99 207 PHE A CA 1
ATOM 1600 C C . PHE A 1 207 ? -0.213 17.375 -4.406 1 99 207 PHE A C 1
ATOM 1602 O O . PHE A 1 207 ? 0.735 17.094 -3.664 1 99 207 PHE A O 1
ATOM 1609 N N . LEU A 1 208 ? -0.213 17.078 -5.738 1 98.94 208 LEU A N 1
ATOM 1610 C CA . LEU A 1 208 ? 0.927 16.375 -6.324 1 98.94 208 LEU A CA 1
ATOM 1611 C C . LEU A 1 208 ? 1.114 16.766 -7.781 1 98.94 208 LEU A C 1
ATOM 1613 O O . LEU A 1 208 ? 0.141 16.875 -8.531 1 98.94 208 LEU A O 1
ATOM 1617 N N . GLY A 1 209 ? 2.346 17.109 -8.141 1 98.88 209 GLY A N 1
ATOM 1618 C CA . GLY A 1 209 ? 2.664 17.266 -9.547 1 98.88 209 GLY A CA 1
ATOM 1619 C C . GLY A 1 209 ? 2.779 15.945 -10.289 1 98.88 209 GLY A C 1
ATOM 1620 O O . GLY A 1 209 ? 3.311 14.969 -9.75 1 98.88 209 GLY A O 1
ATOM 1621 N N . THR A 1 210 ? 2.363 15.875 -11.57 1 98.75 210 THR A N 1
ATOM 1622 C CA . THR A 1 210 ? 2.332 14.617 -12.312 1 98.75 210 THR A CA 1
ATOM 1623 C C . THR A 1 210 ? 3.732 14.234 -12.781 1 98.75 210 THR A C 1
ATOM 1625 O O . THR A 1 210 ? 3.959 13.102 -13.203 1 98.75 210 THR A O 1
ATOM 1628 N N . LYS A 1 211 ? 4.73 15.148 -12.727 1 98.44 211 LYS A N 1
ATOM 1629 C CA . LYS A 1 211 ? 6.109 14.859 -13.102 1 98.44 211 LYS A CA 1
ATOM 1630 C C . LYS A 1 211 ? 7.027 14.852 -11.883 1 98.44 211 LYS A C 1
ATOM 1632 O O . LYS A 1 211 ? 8.219 15.133 -11.992 1 98.44 211 LYS A O 1
ATOM 1637 N N . ASP A 1 212 ? 6.383 14.664 -10.734 1 98.44 212 ASP A N 1
ATOM 1638 C CA . ASP A 1 212 ? 7.188 14.461 -9.531 1 98.44 212 ASP A CA 1
ATOM 1639 C C . ASP A 1 212 ? 8.039 13.195 -9.648 1 98.44 212 ASP A C 1
ATOM 1641 O O . ASP A 1 212 ? 7.504 12.094 -9.766 1 98.44 212 ASP A O 1
ATOM 1645 N N . HIS A 1 213 ? 9.32 13.289 -9.594 1 96.56 213 HIS A N 1
ATOM 1646 C CA . HIS A 1 213 ? 10.219 12.164 -9.82 1 96.56 213 HIS A CA 1
ATOM 1647 C C . HIS A 1 213 ? 10.422 11.352 -8.547 1 96.56 213 HIS A C 1
ATOM 1649 O O . HIS A 1 213 ? 10.977 10.25 -8.586 1 96.56 213 HIS A O 1
ATOM 1655 N N . LEU A 1 214 ? 9.945 11.898 -7.375 1 97.44 214 LEU A N 1
ATOM 1656 C CA . LEU A 1 214 ? 10.148 11.227 -6.094 1 97.44 214 LEU A CA 1
ATOM 1657 C C . LEU A 1 214 ? 8.875 10.516 -5.645 1 97.44 214 LEU A C 1
ATOM 1659 O O . LEU A 1 214 ? 8.945 9.484 -4.973 1 97.44 214 LEU A O 1
ATOM 1663 N N . ILE A 1 215 ? 7.754 11.086 -5.926 1 98.38 215 ILE A N 1
ATOM 1664 C CA . ILE A 1 215 ? 6.465 10.539 -5.516 1 98.38 215 ILE A CA 1
ATOM 1665 C C . ILE A 1 215 ? 5.625 10.219 -6.746 1 98.38 215 ILE A C 1
ATOM 1667 O O . ILE A 1 215 ? 5.043 11.117 -7.359 1 98.38 215 ILE A O 1
ATOM 1671 N N . PRO A 1 216 ? 5.469 8.969 -7.043 1 98.38 216 PRO A N 1
ATOM 1672 C CA . PRO A 1 216 ? 4.664 8.594 -8.211 1 98.38 216 PRO A CA 1
ATOM 1673 C C . PRO A 1 216 ? 3.184 8.938 -8.039 1 98.38 216 PRO A C 1
ATOM 1675 O O . PRO A 1 216 ? 2.639 8.789 -6.938 1 98.38 216 PRO A O 1
ATOM 1678 N N . VAL A 1 217 ? 2.541 9.32 -9.109 1 98.75 217 VAL A N 1
ATOM 1679 C CA . VAL A 1 217 ? 1.127 9.688 -9.109 1 98.75 217 VAL A CA 1
ATOM 1680 C C . VAL A 1 217 ? 0.292 8.508 -8.609 1 98.75 217 VAL A C 1
ATOM 1682 O O . VAL A 1 217 ? -0.634 8.695 -7.812 1 98.75 217 VAL A O 1
ATOM 1685 N N . VAL A 1 218 ? 0.631 7.289 -8.984 1 98.81 218 VAL A N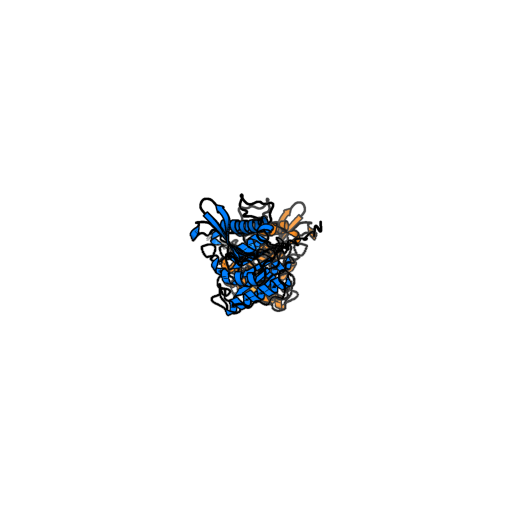 1
ATOM 1686 C CA . VAL A 1 218 ? -0.149 6.113 -8.625 1 98.81 218 VAL A CA 1
ATOM 1687 C C . VAL A 1 218 ? -0.142 5.934 -7.105 1 98.81 218 VAL A C 1
ATOM 1689 O O . VAL A 1 218 ? -1.127 5.473 -6.527 1 98.81 218 VAL A O 1
ATOM 1692 N N . THR A 1 219 ? 0.928 6.293 -6.434 1 98.81 219 THR A N 1
ATOM 1693 C CA . THR A 1 219 ? 0.999 6.211 -4.977 1 98.81 219 THR A CA 1
ATOM 1694 C C . THR A 1 219 ? -0.065 7.098 -4.336 1 98.81 219 THR A C 1
ATOM 1696 O O . THR A 1 219 ? -0.774 6.664 -3.426 1 98.81 219 THR A O 1
ATOM 1699 N N . ALA A 1 220 ? -0.191 8.32 -4.832 1 98.88 220 ALA A N 1
ATOM 1700 C CA . ALA A 1 220 ? -1.198 9.25 -4.324 1 98.88 220 ALA A CA 1
ATOM 1701 C C . ALA A 1 220 ? -2.607 8.75 -4.633 1 98.88 220 ALA A C 1
ATOM 1703 O O . ALA A 1 220 ? -3.514 8.875 -3.805 1 98.88 220 ALA A O 1
ATOM 1704 N N . GLU A 1 221 ? -2.779 8.211 -5.824 1 98.88 221 GLU A N 1
ATOM 1705 C CA . GLU A 1 221 ? -4.082 7.672 -6.207 1 98.88 221 GLU A CA 1
ATOM 1706 C C . GLU A 1 221 ? -4.473 6.496 -5.316 1 98.88 221 GLU A C 1
ATOM 1708 O O . GLU A 1 221 ? -5.637 6.363 -4.93 1 98.88 221 GLU A O 1
ATOM 1713 N N . TYR A 1 222 ? -3.518 5.629 -5.055 1 98.81 222 TYR A N 1
ATOM 1714 C CA . TYR A 1 222 ? -3.787 4.5 -4.172 1 98.81 222 TYR A CA 1
ATOM 1715 C C . TYR A 1 222 ? -4.078 4.969 -2.754 1 98.81 222 TYR A C 1
ATOM 1717 O O . TYR A 1 222 ? -4.965 4.434 -2.084 1 98.81 222 TYR A O 1
ATOM 1725 N N . TYR A 1 223 ? -3.312 5.973 -2.25 1 98.88 223 TYR A N 1
ATOM 1726 C CA . TYR A 1 223 ? -3.6 6.586 -0.958 1 98.88 223 TYR A CA 1
ATOM 1727 C C . TYR A 1 223 ? -5.047 7.062 -0.891 1 98.88 223 TYR A C 1
ATOM 1729 O O . TYR A 1 223 ? -5.762 6.762 0.066 1 98.88 223 TYR A O 1
ATOM 1737 N N . LYS A 1 224 ? -5.5 7.797 -1.911 1 98.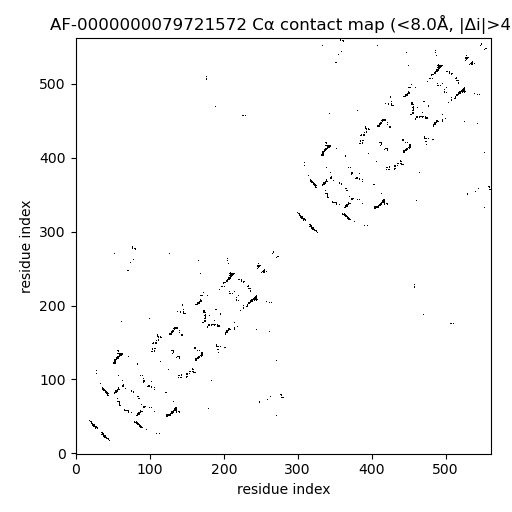94 224 LYS A N 1
ATOM 1738 C CA . LYS A 1 224 ? -6.871 8.289 -1.978 1 98.94 224 LYS A CA 1
ATOM 1739 C C . LYS A 1 224 ? -7.871 7.133 -1.95 1 98.94 224 LYS A C 1
ATOM 1741 O O . LYS A 1 224 ? -8.867 7.188 -1.229 1 98.94 224 LYS A O 1
ATOM 1746 N N . LEU A 1 225 ? -7.586 6.102 -2.734 1 98.81 225 LEU A N 1
ATOM 1747 C CA . LEU A 1 225 ? -8.469 4.941 -2.779 1 98.81 225 LEU A CA 1
ATOM 1748 C C . LEU A 1 225 ? -8.664 4.352 -1.386 1 98.81 225 LEU A C 1
ATOM 1750 O O . LEU A 1 225 ? -9.797 4.078 -0.975 1 98.81 225 LEU A O 1
ATOM 1754 N N . VAL A 1 226 ? -7.57 4.133 -0.65 1 98.81 226 VAL A N 1
ATOM 1755 C CA . VAL A 1 226 ? -7.645 3.514 0.668 1 98.81 226 VAL A CA 1
ATOM 1756 C C . VAL A 1 226 ? -8.414 4.426 1.624 1 98.81 226 VAL A C 1
ATOM 1758 O O . VAL A 1 226 ? -9.266 3.961 2.385 1 98.81 226 VAL A O 1
ATOM 1761 N N . MET A 1 227 ? -8.125 5.758 1.587 1 98.88 227 MET A N 1
ATOM 1762 C CA . MET A 1 227 ? -8.836 6.723 2.42 1 98.88 227 MET A CA 1
ATOM 1763 C C . MET A 1 227 ? -10.344 6.621 2.197 1 98.88 227 MET A C 1
ATOM 1765 O O . MET A 1 227 ? -11.117 6.562 3.156 1 98.88 227 MET A O 1
ATOM 1769 N N . GLU A 1 228 ? -10.734 6.586 0.977 1 98.62 228 GLU A N 1
ATOM 1770 C CA . GLU A 1 228 ? -12.156 6.547 0.642 1 98.62 228 GLU A CA 1
ATOM 1771 C C . GLU A 1 228 ? -12.789 5.227 1.069 1 98.62 228 GLU A C 1
ATOM 1773 O O . GLU A 1 228 ? -13.938 5.195 1.516 1 98.62 228 GLU A O 1
ATOM 1778 N N . LYS A 1 229 ? -12.047 4.137 0.962 1 98.19 229 LYS A N 1
ATOM 1779 C CA . LYS A 1 229 ? -12.547 2.824 1.363 1 98.19 229 LYS A CA 1
ATOM 1780 C C . LYS A 1 229 ? -12.812 2.773 2.865 1 98.19 229 LYS A C 1
ATOM 1782 O O . LYS A 1 229 ? -13.719 2.072 3.316 1 98.19 229 LYS A O 1
ATOM 1787 N N . VAL A 1 230 ? -12.031 3.504 3.656 1 98 230 VAL A N 1
ATOM 1788 C CA . VAL A 1 230 ? -12.258 3.523 5.098 1 98 230 VAL A CA 1
ATOM 1789 C C . VAL A 1 230 ? -13.234 4.641 5.453 1 98 230 VAL A C 1
ATOM 1791 O O . VAL A 1 230 ? -13.328 5.047 6.617 1 98 230 VAL A O 1
ATOM 1794 N N . GLU A 1 231 ? -13.828 5.273 4.438 1 98.12 231 GLU A N 1
ATOM 1795 C CA . GLU A 1 231 ? -14.883 6.273 4.566 1 98.12 231 GLU A CA 1
ATOM 1796 C C . GLU A 1 231 ? -14.328 7.602 5.07 1 98.12 231 GLU A C 1
ATOM 1798 O O . GLU A 1 231 ? -15.008 8.328 5.801 1 98.12 231 GLU A O 1
ATOM 1803 N N . SER A 1 232 ? -13.117 7.891 4.816 1 98.75 232 SER A N 1
ATOM 1804 C CA . SER A 1 232 ? -12.523 9.203 5.055 1 98.75 232 SER A CA 1
ATOM 1805 C C . SER A 1 232 ? -12.398 9.992 3.758 1 98.75 232 SER A C 1
ATOM 1807 O O . SER A 1 232 ? -12.109 9.43 2.701 1 98.75 232 SER A O 1
ATOM 1809 N N . ARG A 1 233 ? -12.57 11.266 3.844 1 98.88 233 ARG A N 1
ATOM 1810 C CA . ARG A 1 233 ? -12.477 12.141 2.676 1 98.88 233 ARG A CA 1
ATOM 1811 C C . ARG A 1 233 ? -11.023 12.359 2.271 1 98.88 233 ARG A C 1
ATOM 1813 O O . ARG A 1 233 ? -10.172 12.609 3.121 1 98.88 233 ARG A O 1
ATOM 1820 N N . CYS A 1 234 ? -10.766 12.195 1.048 1 98.94 234 CYS A N 1
ATOM 1821 C CA . CYS A 1 234 ? -9.461 12.523 0.5 1 98.94 234 CYS A CA 1
ATOM 1822 C C . CYS A 1 234 ? -9.586 13.195 -0.864 1 98.94 234 CYS A C 1
ATOM 1824 O O . CYS A 1 234 ? -10 12.555 -1.835 1 98.94 234 CYS A O 1
ATOM 1826 N N . ASP A 1 235 ? -9.305 14.461 -0.911 1 98.94 235 ASP A N 1
ATOM 1827 C CA . ASP A 1 235 ? -9.25 15.211 -2.166 1 98.94 235 ASP A CA 1
ATOM 1828 C C . ASP A 1 235 ? -7.84 15.203 -2.75 1 98.94 235 ASP A C 1
ATOM 1830 O O . ASP A 1 235 ? -6.91 15.734 -2.139 1 98.94 235 ASP A O 1
ATOM 1834 N N . LEU A 1 236 ? -7.688 14.586 -3.896 1 98.94 236 LEU A N 1
ATOM 1835 C CA . LEU A 1 236 ? -6.406 14.57 -4.594 1 98.94 236 LEU A CA 1
ATOM 1836 C C . LEU A 1 236 ? -6.414 15.555 -5.762 1 98.94 236 LEU A C 1
ATOM 1838 O O . LEU A 1 236 ? -7.277 15.484 -6.637 1 98.94 236 LEU A O 1
ATOM 1842 N N . LYS A 1 237 ? -5.52 16.516 -5.734 1 98.94 237 LYS A N 1
ATOM 1843 C CA . LYS A 1 237 ? -5.34 17.453 -6.828 1 98.94 237 LYS A CA 1
ATOM 1844 C C . LYS A 1 237 ? -4 17.25 -7.527 1 98.94 237 LYS A C 1
ATOM 1846 O O . LYS A 1 237 ? -2.943 17.422 -6.918 1 98.94 237 LYS A O 1
ATOM 1851 N N . LEU A 1 238 ? -4.094 16.906 -8.797 1 98.88 238 LEU A N 1
ATOM 1852 C CA . LEU A 1 238 ? -2.9 16.672 -9.609 1 98.88 238 LEU A CA 1
ATOM 1853 C C . LEU A 1 238 ? -2.588 17.906 -10.461 1 98.88 238 LEU A C 1
ATOM 1855 O O . LEU A 1 238 ? -3.496 18.516 -11.023 1 98.88 238 LEU A O 1
ATOM 1859 N N . TYR A 1 239 ? -1.363 18.266 -10.453 1 98.88 239 TYR A N 1
ATOM 1860 C CA . TYR A 1 239 ? -0.89 19.391 -11.25 1 98.88 239 TYR A CA 1
ATOM 1861 C C . TYR A 1 239 ? -0.031 18.922 -12.414 1 98.88 239 TYR A C 1
ATOM 1863 O O . TYR A 1 239 ? 1.127 18.547 -12.227 1 98.88 239 TYR A O 1
ATOM 1871 N N . ASP A 1 240 ? -0.59 19.016 -13.648 1 98.44 240 ASP A N 1
ATOM 1872 C CA . ASP A 1 240 ? 0.004 18.453 -14.859 1 98.44 240 ASP A CA 1
ATOM 1873 C C . ASP A 1 240 ? 1.354 19.094 -15.164 1 98.44 240 ASP A C 1
ATOM 1875 O O . ASP A 1 240 ? 1.46 20.328 -15.219 1 98.44 240 ASP A O 1
ATOM 1879 N N . GLY A 1 241 ? 2.348 18.281 -15.297 1 98.44 241 GLY A N 1
ATOM 1880 C CA . GLY A 1 241 ? 3.664 18.734 -15.727 1 98.44 241 GLY A CA 1
ATOM 1881 C C . GLY A 1 241 ? 4.504 19.281 -14.586 1 98.44 241 GLY A C 1
ATOM 1882 O O . GLY A 1 241 ? 5.68 19.609 -14.781 1 98.44 241 GLY A O 1
ATOM 1883 N N . LYS A 1 242 ? 3.965 19.391 -13.383 1 98.5 242 LYS A N 1
ATOM 1884 C CA . LYS A 1 242 ? 4.691 19.984 -12.266 1 98.5 242 LYS A CA 1
ATOM 1885 C C . LYS A 1 242 ? 5.535 18.938 -11.539 1 98.5 242 LYS A C 1
ATOM 1887 O O . LYS A 1 242 ? 5.133 17.781 -11.43 1 98.5 242 LYS A O 1
ATOM 1892 N N . GLY A 1 243 ? 6.723 19.328 -11.164 1 97.81 243 GLY A N 1
ATOM 1893 C CA . GLY A 1 243 ? 7.664 18.453 -10.477 1 97.81 243 GLY A CA 1
ATOM 1894 C C . GLY A 1 243 ? 7.551 18.516 -8.969 1 97.81 243 GLY A C 1
ATOM 1895 O O . GLY A 1 243 ? 6.523 18.938 -8.438 1 97.81 243 GLY A O 1
ATOM 1896 N N . HIS A 1 244 ? 8.688 18.047 -8.359 1 95.81 244 HIS A N 1
ATOM 1897 C CA . HIS A 1 244 ? 8.727 18.016 -6.898 1 95.81 244 HIS A CA 1
ATOM 1898 C C . HIS A 1 244 ? 8.875 19.422 -6.32 1 95.81 244 HIS A C 1
ATOM 1900 O O . HIS A 1 244 ? 9.711 20.203 -6.777 1 95.81 244 HIS A O 1
ATOM 1906 N N . GLY A 1 245 ? 8.156 19.969 -5.484 1 95.75 245 GLY A N 1
ATOM 1907 C CA . GLY A 1 245 ? 8.25 21.266 -4.816 1 95.75 245 GLY A CA 1
ATOM 1908 C C . GLY A 1 245 ? 7.441 22.344 -5.508 1 95.75 245 GLY A C 1
ATOM 1909 O O . GLY A 1 245 ? 7.629 23.531 -5.238 1 95.75 245 GLY A O 1
ATOM 1910 N N . PHE A 1 246 ? 6.621 21.984 -6.41 1 97.38 246 PHE A N 1
ATOM 1911 C CA . PHE A 1 246 ? 5.895 22.906 -7.27 1 97.38 246 PHE A CA 1
ATOM 1912 C C . PHE A 1 246 ? 5.039 23.859 -6.445 1 97.38 246 PHE A C 1
ATOM 1914 O O . PHE A 1 246 ? 4.652 24.938 -6.926 1 97.38 246 PHE A O 1
ATOM 1921 N N . PHE A 1 247 ? 4.758 23.562 -5.184 1 97.81 247 PHE A N 1
ATOM 1922 C CA . PHE A 1 247 ? 3.832 24.297 -4.332 1 97.81 247 PHE A CA 1
ATOM 1923 C C . PHE A 1 247 ? 4.543 25.453 -3.643 1 97.81 247 PHE A C 1
ATOM 1925 O O . PHE A 1 247 ? 3.906 26.266 -2.975 1 97.81 247 PHE A O 1
ATOM 1932 N N . ASN A 1 248 ? 5.852 25.531 -3.764 1 98 248 ASN A N 1
ATOM 1933 C CA . ASN A 1 248 ? 6.629 26.578 -3.117 1 98 248 ASN A CA 1
ATOM 1934 C C . ASN A 1 248 ? 6.383 27.938 -3.764 1 98 248 ASN A C 1
ATOM 1936 O O . ASN A 1 248 ? 5.988 28.016 -4.93 1 98 248 ASN A O 1
ATOM 1940 N N . TYR A 1 249 ? 6.75 28.938 -3.002 1 96.81 249 TYR A N 1
ATOM 1941 C CA . TYR A 1 249 ? 6.434 30.312 -3.383 1 96.81 249 TYR A CA 1
ATOM 1942 C C . TYR A 1 249 ? 7.102 30.672 -4.703 1 96.81 249 TYR A C 1
ATOM 1944 O O . TYR A 1 249 ? 6.547 31.453 -5.488 1 96.81 249 TYR A O 1
ATOM 1952 N N . LYS A 1 250 ? 8.266 30.109 -4.992 1 96 250 LYS A N 1
ATOM 1953 C CA . LYS A 1 250 ? 9.016 30.453 -6.199 1 96 250 LYS A CA 1
ATOM 1954 C C . LYS A 1 250 ? 8.195 30.172 -7.453 1 96 250 LYS A C 1
ATOM 1956 O O . LYS A 1 250 ? 8.32 30.891 -8.453 1 96 250 LYS A O 1
ATOM 1961 N N . ASP A 1 251 ? 7.426 29.125 -7.398 1 97.19 251 ASP A N 1
ATOM 1962 C CA . ASP A 1 251 ? 6.426 28.891 -8.43 1 97.19 251 ASP A CA 1
ATOM 1963 C C . ASP A 1 251 ? 5.078 29.484 -8.039 1 97.19 251 ASP A C 1
ATOM 1965 O O . ASP A 1 251 ? 4.176 28.766 -7.602 1 97.19 251 ASP A O 1
ATOM 1969 N N . PHE A 1 252 ? 4.934 30.75 -8.266 1 97.69 252 PHE A N 1
ATOM 1970 C CA . PHE A 1 252 ? 3.859 31.547 -7.68 1 97.69 252 PHE A CA 1
ATOM 1971 C C . PHE A 1 252 ? 2.5 31.047 -8.164 1 97.69 252 PHE A C 1
ATOM 1973 O O . PHE A 1 252 ? 1.537 31.016 -7.395 1 97.69 252 PHE A O 1
ATOM 1980 N N . GLU A 1 253 ? 2.4 30.703 -9.414 1 97.88 253 GLU A N 1
ATOM 1981 C CA . GLU A 1 253 ? 1.121 30.234 -9.938 1 97.88 253 GLU A CA 1
ATOM 1982 C C . GLU A 1 253 ? 0.672 28.953 -9.242 1 97.88 253 GLU A C 1
ATOM 1984 O O . GLU A 1 253 ? -0.493 28.828 -8.859 1 97.88 253 GLU A O 1
ATOM 1989 N N . SER A 1 254 ? 1.566 28 -9.133 1 98.62 254 SER A N 1
ATOM 1990 C CA . SER A 1 254 ? 1.242 26.75 -8.438 1 98.62 254 SER A CA 1
ATOM 1991 C C . SER A 1 254 ? 0.997 27 -6.953 1 98.62 254 SER A C 1
ATOM 1993 O O . SER A 1 254 ? 0.092 26.422 -6.359 1 98.62 254 SER A O 1
ATOM 1995 N N . TYR A 1 255 ? 1.855 27.906 -6.379 1 98.38 255 TYR A N 1
ATOM 1996 C CA . TYR A 1 255 ? 1.646 28.312 -4.996 1 98.38 255 TYR A CA 1
ATOM 1997 C C . TYR A 1 255 ? 0.236 28.859 -4.801 1 98.38 255 TYR A C 1
ATOM 1999 O O . TYR A 1 255 ? -0.498 28.406 -3.924 1 98.38 255 TYR A O 1
ATOM 2007 N N . LYS A 1 256 ? -0.183 29.766 -5.605 1 98.5 256 LYS A N 1
ATOM 2008 C CA . LYS A 1 256 ? -1.502 30.391 -5.516 1 98.5 256 LYS A CA 1
ATOM 2009 C C . LYS A 1 256 ? -2.609 29.344 -5.656 1 98.5 256 LYS A C 1
ATOM 2011 O O . LYS A 1 256 ? -3.58 29.359 -4.895 1 98.5 256 LYS A O 1
ATOM 2016 N N . SER A 1 257 ? -2.447 28.469 -6.602 1 98.69 257 SER A N 1
ATOM 2017 C CA . SER A 1 257 ? -3.467 27.469 -6.875 1 98.69 257 SER A CA 1
ATOM 2018 C C . SER A 1 257 ? -3.619 26.5 -5.703 1 98.69 257 SER A C 1
ATOM 2020 O O . SER A 1 257 ? -4.738 26.156 -5.309 1 98.69 257 SER A O 1
ATOM 2022 N N . THR A 1 258 ? -2.508 26 -5.148 1 98.88 258 THR A N 1
ATOM 2023 C CA . THR A 1 258 ? -2.57 25.047 -4.039 1 98.88 258 THR A CA 1
ATOM 2024 C C . THR A 1 258 ? -3.141 25.719 -2.791 1 98.88 258 THR A C 1
ATOM 2026 O O . THR A 1 258 ? -3.941 25.125 -2.07 1 98.88 258 THR A O 1
ATOM 2029 N N . VAL A 1 259 ? -2.773 26.984 -2.488 1 98.81 259 VAL A N 1
ATOM 2030 C CA . VAL A 1 259 ? -3.27 27.719 -1.328 1 98.81 259 VAL A CA 1
ATOM 2031 C C . VAL A 1 259 ? -4.773 27.953 -1.468 1 98.81 259 VAL A C 1
ATOM 2033 O O . VAL A 1 259 ? -5.531 27.75 -0.514 1 98.81 259 VAL A O 1
ATOM 2036 N N . ALA A 1 260 ? -5.18 28.328 -2.666 1 98.69 260 ALA A N 1
ATOM 2037 C CA . ALA A 1 260 ? -6.602 28.547 -2.914 1 98.69 260 ALA A CA 1
ATOM 2038 C C . ALA A 1 260 ? -7.402 27.266 -2.703 1 98.69 260 ALA A C 1
ATOM 2040 O O . ALA A 1 260 ? -8.477 27.281 -2.1 1 98.69 260 ALA A O 1
ATOM 2041 N N . ALA A 1 261 ? -6.906 26.172 -3.25 1 98.88 261 ALA A N 1
ATOM 2042 C CA . ALA A 1 261 ? -7.594 24.891 -3.107 1 98.88 261 ALA A CA 1
ATOM 2043 C C . ALA A 1 261 ? -7.645 24.453 -1.645 1 98.88 261 ALA A C 1
ATOM 2045 O O . ALA A 1 261 ? -8.656 23.922 -1.188 1 98.88 261 ALA A O 1
ATOM 2046 N N . ALA A 1 262 ? -6.547 24.656 -0.909 1 98.88 262 ALA A N 1
ATOM 2047 C CA . ALA A 1 262 ? -6.527 24.344 0.518 1 98.88 262 ALA A CA 1
ATOM 2048 C C . ALA A 1 262 ? -7.555 25.172 1.276 1 98.88 262 ALA A C 1
ATOM 2050 O O . ALA A 1 262 ? -8.258 24.672 2.148 1 98.88 262 ALA A O 1
ATOM 2051 N N . ASP A 1 263 ? -7.582 26.453 0.955 1 98.81 263 ASP A N 1
ATOM 2052 C CA . ASP A 1 263 ? -8.555 27.359 1.563 1 98.81 263 ASP A CA 1
ATOM 2053 C C . ASP A 1 263 ? -9.977 26.859 1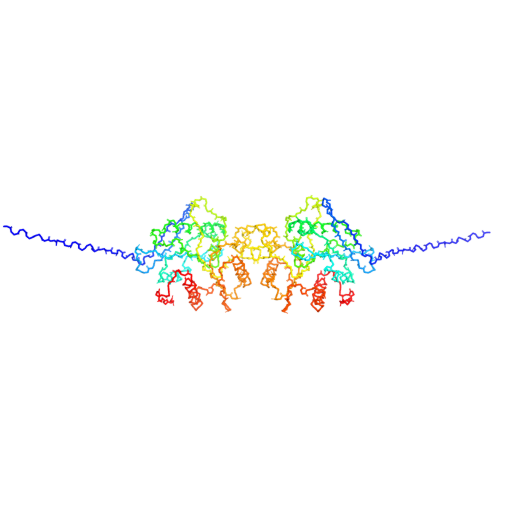.341 1 98.81 263 ASP A C 1
ATOM 2055 O O . ASP A 1 263 ? -10.75 26.734 2.293 1 98.81 263 ASP A O 1
ATOM 2059 N N . GLN A 1 264 ? -10.336 26.5 0.115 1 98.69 264 GLN A N 1
ATOM 2060 C CA . GLN A 1 264 ? -11.664 26.016 -0.227 1 98.69 264 GLN A CA 1
ATOM 2061 C C . GLN A 1 264 ? -11.977 24.703 0.496 1 98.69 264 GLN A C 1
ATOM 2063 O O . GLN A 1 264 ? -13.109 24.469 0.92 1 98.69 264 GLN A O 1
ATOM 2068 N N . PHE A 1 265 ? -10.984 23.875 0.571 1 98.88 265 PHE A N 1
ATOM 2069 C CA . PHE A 1 265 ? -11.133 22.609 1.289 1 98.88 265 PHE A CA 1
ATOM 2070 C C . PHE A 1 265 ? -11.484 22.859 2.752 1 98.88 265 PHE A C 1
ATOM 2072 O O . PHE A 1 265 ? -12.414 22.25 3.283 1 98.88 265 PHE A O 1
ATOM 2079 N N . LEU A 1 266 ? -10.789 23.797 3.398 1 98.81 266 LEU A N 1
ATOM 2080 C CA . LEU A 1 266 ? -11.008 24.094 4.809 1 98.81 266 LEU A CA 1
ATOM 2081 C C . LEU A 1 266 ? -12.352 24.781 5.012 1 98.81 266 LEU A C 1
ATOM 2083 O O . LEU A 1 266 ? -13.016 24.578 6.035 1 98.81 266 LEU A O 1
ATOM 2087 N N . VAL A 1 267 ? -12.82 25.594 4.039 1 98.62 267 VAL A N 1
ATOM 2088 C CA . VAL A 1 267 ? -14.164 26.172 4.07 1 98.62 267 VAL A CA 1
ATOM 2089 C C . VAL A 1 267 ? -15.203 25.047 4.02 1 98.62 267 VAL A C 1
ATOM 2091 O O . VAL A 1 267 ? -16.172 25.062 4.793 1 98.62 267 VAL A O 1
ATOM 2094 N N . SER A 1 268 ? -14.992 24.094 3.15 1 98.69 268 SER A N 1
ATOM 2095 C CA . SER A 1 268 ? -15.938 23 2.986 1 98.69 268 SER A CA 1
ATOM 2096 C C . SER A 1 268 ? -16.031 22.156 4.258 1 98.69 268 SER A C 1
ATOM 2098 O O . SER A 1 268 ? -17.047 21.5 4.496 1 98.69 268 SER A O 1
ATOM 2100 N N . LEU A 1 269 ? -14.953 22.141 5.062 1 98.44 269 LEU A N 1
ATOM 2101 C CA . LEU A 1 269 ? -14.953 21.391 6.316 1 98.44 269 LEU A CA 1
ATOM 2102 C C . LEU A 1 269 ? -15.562 22.219 7.441 1 98.44 269 LEU A C 1
ATOM 2104 O O . LEU A 1 269 ? -15.773 21.719 8.547 1 98.44 269 LEU A O 1
ATOM 2108 N N . GLY A 1 270 ? -15.742 23.5 7.246 1 97.81 270 GLY A N 1
ATOM 2109 C CA . GLY A 1 270 ? -16.312 24.375 8.25 1 97.81 270 GLY A CA 1
ATOM 2110 C C . GLY A 1 270 ? -15.281 24.984 9.18 1 97.81 270 GLY A C 1
ATOM 2111 O O . GLY A 1 270 ? -15.625 25.516 10.242 1 97.81 270 GLY A O 1
ATOM 2112 N N . TYR A 1 271 ? -14 24.891 8.758 1 97.38 271 TYR A N 1
ATOM 2113 C CA . TYR A 1 271 ? -12.938 25.469 9.578 1 97.38 271 TYR A CA 1
ATOM 2114 C C . TYR A 1 271 ? -12.758 26.953 9.281 1 97.38 271 TYR A C 1
ATOM 2116 O O . TYR A 1 271 ? -12.305 27.703 10.133 1 97.38 271 TYR A O 1
ATOM 2124 N N . LEU A 1 272 ? -13.086 27.328 8.031 1 96.31 272 LEU A N 1
ATOM 2125 C CA . LEU A 1 272 ? -13.047 28.719 7.559 1 96.31 272 LEU A CA 1
ATOM 2126 C C . LEU A 1 272 ? -14.391 29.125 6.965 1 96.31 272 LEU A C 1
ATOM 2128 O O . LEU A 1 272 ? -15.195 28.281 6.59 1 96.31 272 LEU A O 1
ATOM 2132 N N . LYS A 1 273 ? -14.578 30.375 7.016 1 94.31 273 LYS A N 1
ATOM 2133 C CA . LYS A 1 273 ? -15.711 30.953 6.297 1 94.31 273 LYS A CA 1
ATOM 2134 C C . LYS A 1 273 ? -15.273 31.516 4.953 1 94.31 273 LYS A C 1
ATOM 2136 O O . LYS A 1 273 ? -14.086 31.719 4.711 1 94.31 273 LYS A O 1
ATOM 2141 N N . THR A 1 274 ? -16.25 31.703 4.121 1 92.19 274 THR A N 1
ATOM 2142 C CA . THR A 1 274 ? -15.93 32.25 2.807 1 92.19 274 THR A CA 1
ATOM 2143 C C . THR A 1 274 ? -15.281 33.625 2.936 1 92.19 274 THR A C 1
ATOM 2145 O O . THR A 1 274 ? -14.352 33.969 2.197 1 92.19 274 THR A O 1
ATOM 2148 N N . GLU A 1 275 ? -15.828 34.375 3.889 1 90.12 275 GLU A N 1
ATOM 2149 C CA . GLU A 1 275 ? -15.234 35.688 4.188 1 90.12 275 GLU A CA 1
ATOM 2150 C C . GLU A 1 275 ? -14.336 35.594 5.418 1 90.12 275 GLU A C 1
ATOM 2152 O O . GLU A 1 275 ? -14.57 34.781 6.32 1 90.12 275 GLU A O 1
ATOM 2157 N N . PRO A 1 276 ? -13.312 36.438 5.449 1 89.31 276 PRO A N 1
ATOM 2158 C CA . PRO A 1 276 ? -12.906 37.469 4.488 1 89.31 276 PRO A CA 1
ATOM 2159 C C . PRO A 1 276 ? -12.188 36.906 3.273 1 89.31 276 PRO A C 1
ATOM 2161 O O . PRO A 1 276 ? -11.578 35.812 3.363 1 89.31 276 PRO A O 1
ATOM 2164 N N . ILE A 1 277 ? -12.312 37.562 2.213 1 87.56 277 ILE A N 1
ATOM 2165 C CA . ILE A 1 277 ? -11.508 37.219 1.041 1 87.56 277 ILE A CA 1
ATOM 2166 C C . ILE A 1 277 ? -10.102 37.812 1.2 1 87.56 277 ILE A C 1
ATOM 2168 O O . ILE A 1 277 ? -9.945 39 1.448 1 87.56 277 ILE A O 1
ATOM 2172 N N . VAL A 1 278 ? -9.164 37 1.251 1 91.88 278 VAL A N 1
ATOM 2173 C CA . VAL A 1 278 ? -7.766 37.375 1.377 1 91.88 278 VAL A CA 1
ATOM 2174 C C . VAL A 1 278 ? -7.039 37.156 0.056 1 91.88 278 VAL A C 1
ATOM 2176 O O . VAL A 1 278 ? -7.16 36.062 -0.541 1 91.88 278 VAL A O 1
ATOM 2179 N N . ASN A 1 279 ? -6.289 38.125 -0.448 1 92.62 279 ASN A N 1
ATOM 2180 C CA . ASN A 1 279 ? -5.496 37.969 -1.662 1 92.62 279 ASN A CA 1
ATOM 2181 C C . ASN A 1 279 ? -4.289 37.062 -1.423 1 92.62 279 ASN A C 1
ATOM 2183 O O . ASN A 1 279 ? -3.611 37.188 -0.4 1 92.62 279 ASN A O 1
ATOM 2187 N N . ILE A 1 280 ? -4.066 36.219 -2.301 1 93.56 280 ILE A N 1
ATOM 2188 C CA . ILE A 1 280 ? -2.871 35.375 -2.238 1 93.56 280 ILE A CA 1
ATOM 2189 C C . ILE A 1 280 ? -1.697 36.125 -2.883 1 93.56 280 ILE A C 1
ATOM 2191 O O . ILE A 1 280 ? -1.722 36.406 -4.082 1 93.56 280 ILE A O 1
ATOM 2195 N N . GLU A 1 281 ? -0.795 36.562 -2.086 1 89.56 281 GLU A N 1
ATOM 2196 C CA . GLU A 1 281 ? 0.321 37.375 -2.559 1 89.56 281 GLU A CA 1
ATOM 2197 C C . GLU A 1 281 ? 1.659 36.75 -2.162 1 89.56 281 GLU A C 1
ATOM 2199 O O . GLU A 1 281 ? 1.736 36 -1.198 1 89.56 281 GLU A O 1
ATOM 2204 N N . MET B 1 1 ? 32.25 -80.875 -35.312 1 35.62 1 MET B N 1
ATOM 2205 C CA . MET B 1 1 ? 31 -80.375 -34.688 1 35.62 1 MET B CA 1
ATOM 2206 C C . MET B 1 1 ? 31.125 -78.875 -34.344 1 35.62 1 MET B C 1
ATOM 2208 O O . MET B 1 1 ? 31.906 -78.562 -33.438 1 35.62 1 MET B O 1
ATOM 2212 N N . ARG B 1 2 ? 31.062 -78 -35.406 1 43.16 2 ARG B N 1
ATOM 2213 C CA . ARG B 1 2 ? 31.156 -76.562 -35.375 1 43.16 2 ARG B CA 1
ATOM 2214 C C . ARG B 1 2 ? 30.047 -75.938 -34.5 1 43.16 2 ARG B C 1
ATOM 2216 O O . ARG B 1 2 ? 28.859 -76.125 -34.812 1 43.16 2 ARG B O 1
ATOM 2223 N N . LEU B 1 3 ? 30.234 -75.75 -33.188 1 44.56 3 LEU B N 1
ATOM 2224 C CA . LEU B 1 3 ? 29.359 -75.062 -32.219 1 44.56 3 LEU B CA 1
ATOM 2225 C C . LEU B 1 3 ? 29.094 -73.625 -32.688 1 44.56 3 LEU B C 1
ATOM 2227 O O . LEU B 1 3 ? 30 -72.812 -32.75 1 44.56 3 LEU B O 1
ATOM 2231 N N . ASN B 1 4 ? 28.203 -73.312 -33.656 1 39.66 4 ASN B N 1
ATOM 2232 C CA . ASN B 1 4 ? 27.734 -72 -34 1 39.66 4 ASN B CA 1
ATOM 2233 C C . ASN B 1 4 ? 27.094 -71.25 -32.812 1 39.66 4 ASN B C 1
ATOM 2235 O O . ASN B 1 4 ? 26.141 -71.812 -32.219 1 39.66 4 ASN B O 1
ATOM 2239 N N . PHE B 1 5 ? 27.828 -70.438 -32.062 1 44.94 5 PHE B N 1
ATOM 2240 C CA . PHE B 1 5 ? 27.359 -69.562 -31.016 1 44.94 5 PHE B CA 1
ATOM 2241 C C . PHE B 1 5 ? 26.328 -68.562 -31.547 1 44.94 5 PHE B C 1
ATOM 2243 O O . PHE B 1 5 ? 26.641 -67.75 -32.438 1 44.94 5 PHE B O 1
ATOM 2250 N N . PHE B 1 6 ? 25.062 -68.875 -31.609 1 44.38 6 PHE B N 1
ATOM 2251 C CA . PHE B 1 6 ? 24.016 -67.875 -31.875 1 44.38 6 PHE B CA 1
ATOM 2252 C C . PHE B 1 6 ? 24 -66.812 -30.797 1 44.38 6 PHE B C 1
ATOM 2254 O O . PHE B 1 6 ? 23.875 -67.125 -29.609 1 44.38 6 PHE B O 1
ATOM 2261 N N . ILE B 1 7 ? 24.578 -65.625 -31.047 1 42.91 7 ILE B N 1
ATOM 2262 C CA . ILE B 1 7 ? 24.484 -64.438 -30.234 1 42.91 7 ILE B CA 1
ATOM 2263 C C . ILE B 1 7 ? 23.031 -63.969 -30.203 1 42.91 7 ILE B C 1
ATOM 2265 O O . ILE B 1 7 ? 22.453 -63.625 -31.234 1 42.91 7 ILE B O 1
ATOM 2269 N N . VAL B 1 8 ? 22.203 -64.375 -29.234 1 44.41 8 VAL B N 1
ATOM 2270 C CA . VAL B 1 8 ? 20.906 -63.75 -28.969 1 44.41 8 VAL B CA 1
ATOM 2271 C C . VAL B 1 8 ? 21.062 -62.281 -28.625 1 44.41 8 VAL B C 1
ATOM 2273 O O . VAL B 1 8 ? 21.719 -61.938 -27.625 1 44.41 8 VAL B O 1
ATOM 2276 N N . LEU B 1 9 ? 21.031 -61.375 -29.594 1 41.38 9 LEU B N 1
ATOM 2277 C CA . LEU B 1 9 ? 20.891 -59.938 -29.359 1 41.38 9 LEU B CA 1
ATOM 2278 C C . LEU B 1 9 ? 19.641 -59.625 -28.547 1 41.38 9 LEU B C 1
ATOM 2280 O O . LEU B 1 9 ? 18.531 -59.812 -29.031 1 41.38 9 LEU B O 1
ATOM 2284 N N . ILE B 1 10 ? 19.656 -59.688 -27.25 1 40.47 10 ILE B N 1
ATOM 2285 C CA . ILE B 1 10 ? 18.594 -59.188 -26.391 1 40.47 10 ILE B CA 1
ATOM 2286 C C . ILE B 1 10 ? 18.359 -57.688 -26.672 1 40.47 10 ILE B C 1
ATOM 2288 O O . ILE B 1 10 ? 19.234 -56.875 -26.422 1 40.47 10 ILE B O 1
ATOM 2292 N N . ILE B 1 11 ? 17.609 -57.344 -27.734 1 40.81 11 ILE B N 1
ATOM 2293 C CA . ILE B 1 11 ? 17.141 -55.969 -27.875 1 40.81 11 ILE B CA 1
ATOM 2294 C C . ILE B 1 11 ? 16.375 -55.562 -26.625 1 40.81 11 ILE B C 1
ATOM 2296 O O . ILE B 1 11 ? 15.312 -56.125 -26.312 1 40.81 11 ILE B O 1
ATOM 2300 N N . GLY B 1 12 ? 17 -55.188 -25.609 1 38.84 12 GLY B N 1
ATOM 2301 C CA . GLY B 1 12 ? 16.312 -54.5 -24.516 1 38.84 12 GLY B CA 1
ATOM 2302 C C . GLY B 1 12 ? 15.359 -53.438 -25 1 38.84 12 GLY B C 1
ATOM 2303 O O . GLY B 1 12 ? 15.781 -52.438 -25.594 1 38.84 12 GLY B O 1
ATOM 2304 N N . THR B 1 13 ? 14.211 -53.812 -25.484 1 38.72 13 THR B N 1
ATOM 2305 C CA . THR B 1 13 ? 13.203 -52.781 -25.688 1 38.72 13 THR B CA 1
ATOM 2306 C C . THR B 1 13 ? 13.078 -51.906 -24.438 1 38.72 13 THR B C 1
ATOM 2308 O O . THR B 1 13 ? 12.711 -52.375 -23.375 1 38.72 13 THR B O 1
ATOM 2311 N N . LEU B 1 14 ? 13.875 -50.938 -24.328 1 41.19 14 LEU B N 1
ATOM 2312 C CA . LEU B 1 14 ? 13.562 -49.875 -23.375 1 41.19 14 LEU B CA 1
ATOM 2313 C C . LEU B 1 14 ? 12.102 -49.469 -23.484 1 41.19 14 LEU B C 1
ATOM 2315 O O . LEU B 1 14 ? 11.688 -48.844 -24.469 1 41.19 14 LEU B O 1
ATOM 2319 N N . LEU B 1 15 ? 11.219 -50.312 -23.078 1 38.81 15 LEU B N 1
ATOM 2320 C CA . LEU B 1 15 ? 9.867 -49.781 -22.859 1 38.81 15 LEU B CA 1
ATOM 2321 C C . LEU B 1 15 ? 9.906 -48.406 -22.188 1 38.81 15 LEU B C 1
ATOM 2323 O O . LEU B 1 15 ? 10.188 -48.312 -21 1 38.81 15 LEU B O 1
ATOM 2327 N N . SER B 1 16 ? 10.359 -47.469 -23.016 1 39.56 16 SER B N 1
ATOM 2328 C CA . SER B 1 16 ? 10.008 -46.156 -22.484 1 39.56 16 SER B CA 1
ATOM 2329 C C . SER B 1 16 ? 8.586 -46.125 -21.953 1 39.56 16 SER B C 1
ATOM 2331 O O . SER B 1 16 ? 7.633 -46.406 -22.688 1 39.56 16 SER B O 1
ATOM 2333 N N . THR B 1 17 ? 8.32 -46.688 -20.859 1 40.31 17 THR B N 1
ATOM 2334 C CA . THR B 1 17 ? 7.008 -46.5 -20.25 1 40.31 17 THR B CA 1
ATOM 2335 C C . THR B 1 17 ? 6.5 -45.094 -20.516 1 40.31 17 THR B C 1
ATOM 2337 O O . THR B 1 17 ? 7.105 -44.094 -20.078 1 40.31 17 THR B O 1
ATOM 2340 N N . GLN B 1 18 ? 6.004 -44.812 -21.703 1 42.81 18 GLN B N 1
ATOM 2341 C CA . GLN B 1 18 ? 5.199 -43.625 -21.906 1 42.81 18 GLN B CA 1
ATOM 2342 C C . GLN B 1 18 ? 4.27 -43.375 -20.734 1 42.81 18 GLN B C 1
ATOM 2344 O O . GLN B 1 18 ? 3.48 -44.25 -20.359 1 42.81 18 GLN B O 1
ATOM 2349 N N . ILE B 1 19 ? 4.625 -42.75 -19.734 1 46 19 ILE B N 1
ATOM 2350 C CA . ILE B 1 19 ? 3.672 -42.25 -18.75 1 46 19 ILE B CA 1
ATOM 2351 C C . ILE B 1 19 ? 2.439 -41.688 -19.453 1 46 19 ILE B C 1
ATOM 2353 O O . ILE B 1 19 ? 2.545 -40.781 -20.266 1 46 19 ILE B O 1
ATOM 2357 N N . CYS B 1 20 ? 1.469 -42.438 -19.859 1 43.56 20 CYS B N 1
ATOM 2358 C CA . CYS B 1 20 ? 0.146 -42.031 -20.312 1 43.56 20 CYS B CA 1
ATOM 2359 C C . CYS B 1 20 ? -0.29 -40.719 -19.672 1 43.56 20 CYS B C 1
ATOM 2361 O O . CYS B 1 20 ? 0.079 -40.438 -18.531 1 43.56 20 CYS B O 1
ATOM 2363 N N . ASN B 1 21 ? -0.724 -39.688 -20.438 1 51.5 21 ASN B N 1
ATOM 2364 C CA . ASN B 1 21 ? -1.367 -38.375 -20.25 1 51.5 21 ASN B CA 1
ATOM 2365 C C . ASN B 1 21 ? -2.336 -38.406 -19.062 1 51.5 21 ASN B C 1
ATOM 2367 O O . ASN B 1 21 ? -3.551 -38.344 -19.25 1 51.5 21 ASN B O 1
ATOM 2371 N N . SER B 1 22 ? -2.18 -39.312 -18.016 1 61.75 22 SER B N 1
ATOM 2372 C CA . SER B 1 22 ? -3.176 -39.656 -17.016 1 61.75 22 SER B CA 1
ATOM 2373 C C . SER B 1 22 ? -3.283 -38.594 -15.938 1 61.75 22 SER B C 1
ATOM 2375 O O . SER B 1 22 ? -2.279 -38 -15.555 1 61.75 22 SER B O 1
ATOM 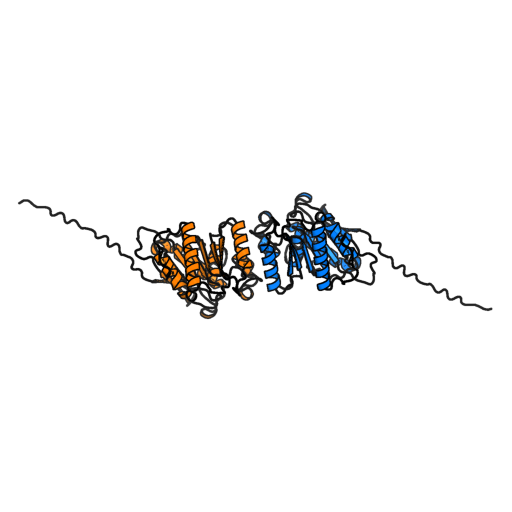2377 N N . GLN B 1 23 ? -4.387 -37.938 -15.898 1 74.75 23 GLN B N 1
ATOM 2378 C CA . GLN B 1 23 ? -4.871 -37.188 -14.727 1 74.75 23 GLN B CA 1
ATOM 2379 C C . GLN B 1 23 ? -4.797 -38.062 -13.469 1 74.75 23 GLN B C 1
ATOM 2381 O O . GLN B 1 23 ? -5.09 -39.25 -13.516 1 74.75 23 GLN B O 1
ATOM 2386 N N . GLU B 1 24 ? -4.059 -37.594 -12.57 1 90.81 24 GLU B N 1
ATOM 2387 C CA . GLU B 1 24 ? -3.973 -38.219 -11.266 1 90.81 24 GLU B CA 1
ATOM 2388 C C . GLU B 1 24 ? -4.414 -37.281 -10.148 1 90.81 24 GLU B C 1
ATOM 2390 O O . GLU B 1 24 ? -4.328 -36.062 -10.289 1 90.81 24 GLU B O 1
ATOM 2395 N N . GLU B 1 25 ? -5.031 -37.812 -9.211 1 95.06 25 GLU B N 1
ATOM 2396 C CA . GLU B 1 25 ? -5.324 -37.125 -7.969 1 95.06 25 GLU B CA 1
ATOM 2397 C C . GLU B 1 25 ? -4.445 -37.594 -6.824 1 95.06 25 GLU B C 1
ATOM 2399 O O . GLU B 1 25 ? -4.406 -38.812 -6.539 1 95.06 25 GLU B O 1
ATOM 2404 N N . ILE B 1 26 ? -3.742 -36.719 -6.223 1 97.5 26 ILE B N 1
ATOM 2405 C CA . ILE B 1 26 ? -2.766 -37.062 -5.203 1 97.5 26 ILE B CA 1
ATOM 2406 C C . ILE B 1 26 ? -3.084 -36.344 -3.902 1 97.5 26 ILE B C 1
ATOM 2408 O O . ILE B 1 26 ? -3.303 -35.125 -3.904 1 97.5 26 ILE B O 1
ATOM 2412 N N . LEU B 1 27 ? -3.141 -37.062 -2.783 1 97.94 27 LEU B N 1
ATOM 2413 C CA . LEU B 1 27 ? -3.312 -36.438 -1.468 1 97.94 27 LEU B CA 1
ATOM 2414 C C . LEU B 1 27 ? -2.047 -35.719 -1.038 1 97.94 27 LEU B C 1
ATOM 2416 O O . LEU B 1 27 ? -0.988 -36.344 -0.886 1 97.94 27 LEU B O 1
ATOM 2420 N N . TYR B 1 28 ? -2.107 -34.375 -0.896 1 98.31 28 TYR B N 1
ATOM 2421 C CA . TYR B 1 28 ? -0.887 -33.656 -0.518 1 98.31 28 TYR B CA 1
ATOM 2422 C C . TYR B 1 28 ? -0.938 -33.219 0.943 1 98.31 28 TYR B C 1
ATOM 2424 O O . TYR B 1 28 ? 0.09 -32.875 1.532 1 98.31 28 TYR B O 1
ATOM 2432 N N . LYS B 1 29 ? -2.168 -33.219 1.551 1 98.06 29 LYS B N 1
ATOM 2433 C CA . LYS B 1 29 ? -2.297 -32.719 2.922 1 98.06 29 LYS B CA 1
ATOM 2434 C C . LYS B 1 29 ? -3.533 -33.312 3.6 1 98.06 29 LYS B C 1
ATOM 2436 O O . LYS B 1 29 ? -4.594 -33.406 2.98 1 98.06 29 LYS B O 1
ATOM 2441 N N . ARG B 1 30 ? -3.383 -33.719 4.812 1 96.94 30 ARG B N 1
ATOM 2442 C CA . ARG B 1 30 ? -4.477 -34.125 5.68 1 96.94 30 ARG B CA 1
ATOM 2443 C C . ARG B 1 30 ? -4.504 -33.312 6.965 1 96.94 30 ARG B C 1
ATOM 2445 O O . ARG B 1 30 ? -3.473 -33.125 7.617 1 96.94 30 ARG B O 1
ATOM 2452 N N . VAL B 1 31 ? -5.586 -32.719 7.234 1 95.38 31 VAL B N 1
ATOM 2453 C CA . VAL B 1 31 ? -5.824 -32.031 8.492 1 95.38 31 VAL B CA 1
ATOM 2454 C C . VAL B 1 31 ? -7.094 -32.562 9.148 1 95.38 31 VAL B C 1
ATOM 2456 O O . VAL B 1 31 ? -8.203 -32.281 8.672 1 95.38 31 VAL B O 1
ATOM 2459 N N . ASP B 1 32 ? -6.953 -33.25 10.211 1 93.19 32 ASP B N 1
ATOM 2460 C CA . ASP B 1 32 ? -8.07 -33.969 10.844 1 93.19 32 ASP B CA 1
ATOM 2461 C C . ASP B 1 32 ? -8.781 -34.875 9.836 1 93.19 32 ASP B C 1
ATOM 2463 O O . ASP B 1 32 ? -8.172 -35.812 9.297 1 93.19 32 ASP B O 1
ATOM 2467 N N . THR B 1 33 ? -10.031 -34.5 9.469 1 93.81 33 THR B N 1
ATOM 2468 C CA . THR B 1 33 ? -10.789 -35.344 8.547 1 93.81 33 THR B CA 1
ATOM 2469 C C . THR B 1 33 ? -10.758 -34.781 7.137 1 93.81 33 THR B C 1
ATOM 2471 O O . THR B 1 33 ? -11.234 -35.406 6.191 1 93.81 33 THR B O 1
ATOM 2474 N N . THR B 1 34 ? -10.148 -33.688 7.012 1 96.81 34 THR B N 1
ATOM 2475 C CA . THR B 1 34 ? -10.086 -33 5.715 1 96.81 34 THR B CA 1
ATOM 2476 C C . THR B 1 34 ? -8.922 -33.531 4.883 1 96.81 34 THR B C 1
ATOM 2478 O O . THR B 1 34 ? -7.797 -33.625 5.371 1 96.81 34 THR B O 1
ATOM 2481 N N . GLN B 1 35 ? -9.219 -33.969 3.693 1 97.81 35 GLN B N 1
ATOM 2482 C CA . GLN B 1 35 ? -8.211 -34.375 2.723 1 97.81 35 GLN B CA 1
ATOM 2483 C C . GLN B 1 35 ? -8.125 -33.375 1.562 1 97.81 35 GLN B C 1
ATOM 2485 O O . GLN B 1 35 ? -9.141 -33.031 0.955 1 97.81 35 GLN B O 1
ATOM 2490 N N . LEU B 1 36 ? -6.961 -32.906 1.333 1 98.5 36 LEU B N 1
ATOM 2491 C CA . LEU B 1 36 ? -6.723 -31.969 0.24 1 98.5 36 LEU B CA 1
ATOM 2492 C C . LEU B 1 36 ? -5.891 -32.625 -0.862 1 98.5 36 LEU B C 1
ATOM 2494 O O . LEU B 1 36 ? -4.867 -33.25 -0.584 1 98.5 36 LEU B O 1
ATOM 2498 N N . PHE B 1 37 ? -6.32 -32.406 -2.117 1 98.44 37 PHE B N 1
ATOM 2499 C CA . PHE B 1 37 ? -5.734 -33.156 -3.232 1 98.44 37 PHE B CA 1
ATOM 2500 C C . PHE B 1 37 ? -5.156 -32.188 -4.27 1 98.44 37 PHE B C 1
ATOM 2502 O O . PHE B 1 37 ? -5.547 -31.031 -4.324 1 98.44 37 PHE B O 1
ATOM 2509 N N . LEU B 1 38 ? -4.176 -32.688 -4.988 1 98.56 38 LEU B N 1
ATOM 2510 C CA . LEU B 1 38 ? -3.713 -32.125 -6.25 1 98.56 38 LEU B CA 1
ATOM 2511 C C . LEU B 1 38 ? -4.184 -33 -7.426 1 98.56 38 LEU B C 1
ATOM 2513 O O . LEU B 1 38 ? -3.992 -34.188 -7.434 1 98.56 38 LEU B O 1
ATOM 2517 N N . GLU B 1 39 ? -4.895 -32.312 -8.312 1 98.31 39 GLU B N 1
ATOM 2518 C CA . GLU B 1 39 ? -5.117 -32.938 -9.617 1 98.31 39 GLU B CA 1
ATOM 2519 C C . GLU B 1 39 ? -3.982 -32.625 -10.586 1 98.31 39 GLU B C 1
ATOM 2521 O O . GLU B 1 39 ? -3.709 -31.453 -10.852 1 98.31 39 GLU B O 1
ATOM 2526 N N . VAL B 1 40 ? -3.33 -33.688 -11.078 1 98.12 40 VAL B N 1
ATOM 2527 C CA . VAL B 1 40 ? -2.117 -33.469 -11.859 1 98.12 40 VAL B CA 1
ATOM 2528 C C . VAL B 1 40 ? -2.408 -33.688 -13.344 1 98.12 40 VAL B C 1
ATOM 2530 O O . VAL B 1 40 ? -3.033 -34.688 -13.719 1 98.12 40 VAL B O 1
ATOM 2533 N N . HIS B 1 41 ? -2.014 -32.75 -14.172 1 97 41 HIS B N 1
ATOM 2534 C CA . HIS B 1 41 ? -2.039 -32.812 -15.625 1 97 41 HIS B CA 1
ATOM 2535 C C . HIS B 1 41 ? -0.627 -32.812 -16.203 1 97 41 HIS B C 1
ATOM 2537 O O . HIS B 1 41 ? 0.082 -31.812 -16.125 1 97 41 HIS B O 1
ATOM 2543 N N . TYR B 1 42 ? -0.263 -33.938 -16.812 1 96.12 42 TYR B N 1
ATOM 2544 C CA . TYR B 1 42 ? 1.088 -34.094 -17.344 1 96.12 42 TYR B CA 1
ATOM 2545 C C . TYR B 1 42 ? 1.148 -33.719 -18.812 1 96.12 42 TYR B C 1
ATOM 2547 O O . TYR B 1 42 ? 0.151 -33.812 -19.531 1 96.12 42 TYR B O 1
ATOM 2555 N N . PRO B 1 43 ? 2.396 -33.188 -19.234 1 94.75 43 PRO B N 1
ATOM 2556 C CA . PRO B 1 43 ? 2.602 -33.094 -20.672 1 94.75 43 PRO B CA 1
ATOM 2557 C C . PRO B 1 43 ? 2.436 -34.406 -21.406 1 94.75 43 PRO B C 1
ATOM 2559 O O . PRO B 1 43 ? 2.783 -35.469 -20.875 1 94.75 43 PRO B O 1
ATOM 2562 N N . PRO B 1 44 ? 1.872 -34.188 -22.656 1 89.31 44 PRO B N 1
ATOM 2563 C CA . PRO B 1 44 ? 1.861 -35.406 -23.469 1 89.31 44 PRO B CA 1
ATOM 2564 C C . PRO B 1 44 ? 3.266 -35.875 -23.812 1 89.31 44 PRO B C 1
ATOM 2566 O O . PRO B 1 44 ? 4.172 -35.062 -24.016 1 89.31 44 PRO B O 1
ATOM 2569 N N . ASN B 1 45 ? 3.607 -37.125 -23.734 1 84.69 45 ASN B N 1
ATOM 2570 C CA . ASN B 1 45 ? 4.852 -37.75 -24.172 1 84.69 45 ASN B CA 1
ATOM 2571 C C . ASN B 1 45 ? 6.031 -37.312 -23.297 1 84.69 45 ASN B C 1
ATOM 2573 O O . ASN B 1 45 ? 7.082 -36.938 -23.828 1 84.69 45 ASN B O 1
ATOM 2577 N N . MET B 1 46 ? 5.855 -37.219 -22.062 1 90 46 MET B N 1
ATOM 2578 C CA . MET B 1 46 ? 6.934 -36.844 -21.156 1 90 46 MET B CA 1
ATOM 2579 C C . MET B 1 46 ? 8.102 -37.844 -21.266 1 90 46 MET B C 1
ATOM 2581 O O . MET B 1 46 ? 7.895 -39.031 -21.406 1 90 46 MET B O 1
ATOM 2585 N N . GLU B 1 47 ? 9.25 -37.281 -21.219 1 89.12 47 GLU B N 1
ATOM 2586 C CA . GLU B 1 47 ? 10.469 -38.062 -21.172 1 89.12 47 GLU B CA 1
ATOM 2587 C C . GLU B 1 47 ? 11.023 -38.125 -19.75 1 89.12 47 GLU B C 1
ATOM 2589 O O . GLU B 1 47 ? 11.18 -37.125 -19.078 1 89.12 47 GLU B O 1
ATOM 2594 N N . SER B 1 48 ? 11.32 -39.312 -19.344 1 86.25 48 SER B N 1
ATOM 2595 C CA . SER B 1 48 ? 11.781 -39.531 -17.969 1 86.25 48 SER B CA 1
ATOM 2596 C C . SER B 1 48 ? 13.141 -38.875 -17.734 1 86.25 48 SER B C 1
ATOM 2598 O O . SER B 1 48 ? 13.492 -38.562 -16.594 1 86.25 48 SER B O 1
ATOM 2600 N N . SER B 1 49 ? 13.852 -38.656 -18.812 1 89.06 49 SER B N 1
ATOM 2601 C CA . SER B 1 49 ? 15.203 -38.125 -18.688 1 89.06 49 SER B CA 1
ATOM 2602 C C . SER B 1 49 ? 15.188 -36.594 -18.625 1 89.06 49 SER B C 1
ATOM 2604 O O . SER B 1 49 ? 16.234 -35.969 -18.391 1 89.06 49 SER B O 1
ATOM 2606 N N . ARG B 1 50 ? 14.023 -36.031 -18.75 1 90.5 50 ARG B N 1
ATOM 2607 C CA . ARG B 1 50 ? 13.906 -34.594 -18.734 1 90.5 50 ARG B CA 1
ATOM 2608 C C . ARG B 1 50 ? 13.117 -34.125 -17.531 1 90.5 50 ARG B C 1
ATOM 2610 O O . ARG B 1 50 ? 12.258 -34.844 -17.016 1 90.5 50 ARG B O 1
ATOM 2617 N N . SER B 1 51 ? 13.523 -32.969 -17.062 1 94.94 51 SER B N 1
ATOM 2618 C CA . SER B 1 51 ? 12.719 -32.281 -16.047 1 94.94 51 SER B CA 1
ATOM 2619 C C . SER B 1 51 ? 11.891 -31.172 -16.656 1 94.94 51 SER B C 1
ATOM 2621 O O . SER B 1 51 ? 12.359 -30.438 -17.531 1 94.94 51 SER B O 1
ATOM 2623 N N . TYR B 1 52 ? 10.703 -31.078 -16.219 1 97.38 52 TYR B N 1
ATOM 2624 C CA . TYR B 1 52 ? 9.742 -30.141 -16.797 1 97.38 52 TYR B CA 1
ATOM 2625 C C . TYR B 1 52 ? 9.414 -29.016 -15.828 1 97.38 52 TYR B C 1
ATOM 2627 O O . TYR B 1 52 ? 9.516 -29.203 -14.617 1 97.38 52 TYR B O 1
ATOM 2635 N N . PRO B 1 53 ? 9.094 -27.812 -16.375 1 98.38 53 PRO B N 1
ATOM 2636 C CA . PRO B 1 53 ? 8.531 -26.812 -15.461 1 98.38 53 PRO B CA 1
ATOM 2637 C C . PRO B 1 53 ? 7.215 -27.266 -14.836 1 98.38 53 PRO B C 1
ATOM 2639 O O . PRO B 1 53 ? 6.539 -28.141 -15.375 1 98.38 53 PRO B O 1
ATOM 2642 N N . ALA B 1 54 ? 6.895 -26.734 -13.719 1 98.81 54 ALA B N 1
ATOM 2643 C CA . ALA B 1 54 ? 5.656 -27.031 -13.008 1 98.81 54 ALA B CA 1
ATOM 2644 C C . ALA B 1 54 ? 4.832 -25.766 -12.781 1 98.81 54 ALA B C 1
ATOM 2646 O O . ALA B 1 54 ? 5.383 -24.672 -12.672 1 98.81 54 ALA B O 1
ATOM 2647 N N . MET B 1 55 ? 3.525 -25.906 -12.734 1 98.94 55 MET B N 1
ATOM 2648 C CA . MET B 1 55 ? 2.602 -24.812 -12.469 1 98.94 55 MET B CA 1
ATOM 2649 C C . MET B 1 55 ? 1.457 -25.266 -11.57 1 98.94 55 MET B C 1
ATOM 2651 O O . MET B 1 55 ? 0.804 -26.266 -11.852 1 98.94 55 MET B O 1
ATOM 2655 N N . VAL B 1 56 ? 1.298 -24.641 -10.469 1 98.94 56 VAL B N 1
ATOM 2656 C CA . VAL B 1 56 ? 0.185 -24.953 -9.578 1 98.94 56 VAL B CA 1
ATOM 2657 C C . VAL B 1 56 ? -0.867 -23.859 -9.656 1 98.94 56 VAL B C 1
ATOM 2659 O O . VAL B 1 56 ? -0.529 -22.672 -9.711 1 98.94 56 VAL B O 1
ATOM 2662 N N . PHE B 1 57 ? -2.154 -24.234 -9.766 1 98.94 57 PHE B N 1
ATOM 2663 C CA . PHE B 1 57 ? -3.285 -23.328 -9.859 1 98.94 57 PHE B CA 1
ATOM 2664 C C . PHE B 1 57 ? -4.121 -23.375 -8.578 1 98.94 57 PHE B C 1
ATOM 2666 O O . PHE B 1 57 ? -4.461 -24.453 -8.094 1 98.94 57 PHE B O 1
ATOM 2673 N N . PHE B 1 58 ? -4.434 -22.203 -8.055 1 98.94 58 PHE B N 1
ATOM 2674 C CA . PHE B 1 58 ? -5.371 -22.047 -6.949 1 98.94 58 PHE B CA 1
ATOM 2675 C C . PHE B 1 58 ? -6.652 -21.359 -7.422 1 98.94 58 PHE B C 1
ATOM 2677 O O . PHE B 1 58 ? -6.605 -20.297 -8.047 1 98.94 58 PHE B O 1
ATOM 2684 N N . PHE B 1 59 ? -7.797 -21.984 -7.129 1 98.88 59 PHE B N 1
ATOM 2685 C CA . PHE B 1 59 ? -9.078 -21.469 -7.594 1 98.88 59 PHE B CA 1
ATOM 2686 C C . PHE B 1 59 ? -9.516 -20.266 -6.75 1 98.88 59 PHE B C 1
ATOM 2688 O O . PHE B 1 59 ? -9.047 -20.094 -5.625 1 98.88 59 PHE B O 1
ATOM 2695 N N . GLY B 1 60 ? -10.414 -19.453 -7.387 1 98.62 60 GLY B N 1
ATOM 2696 C CA . GLY B 1 60 ? -11 -18.328 -6.672 1 98.62 60 GLY B CA 1
ATOM 2697 C C . GLY B 1 60 ? -12.203 -18.719 -5.836 1 98.62 60 GLY B C 1
ATOM 2698 O O . GLY B 1 60 ? -12.383 -19.891 -5.508 1 98.62 60 GLY B O 1
ATOM 2699 N N . GLY B 1 61 ? -12.938 -17.672 -5.449 1 98.31 61 GLY B N 1
ATOM 2700 C CA . GLY B 1 61 ? -14.133 -17.891 -4.652 1 98.31 61 GLY B CA 1
ATOM 2701 C C . GLY B 1 61 ? -14.094 -17.188 -3.309 1 98.31 61 GLY B C 1
ATOM 2702 O O . GLY B 1 61 ? -14.805 -17.578 -2.379 1 98.31 61 GLY B O 1
ATOM 2703 N N . GLY B 1 62 ? -13.227 -16.203 -3.152 1 98.38 62 GLY B N 1
ATOM 2704 C CA . GLY B 1 62 ? -13.188 -15.367 -1.97 1 98.38 62 GLY B CA 1
ATOM 2705 C C . GLY B 1 62 ? -12.828 -16.125 -0.706 1 98.38 62 GLY B C 1
ATOM 2706 O O . GLY B 1 62 ? -13.273 -15.766 0.387 1 98.38 62 GLY B O 1
ATOM 2707 N N . TRP B 1 63 ? -12.148 -17.219 -0.816 1 98.56 63 TRP B N 1
ATOM 2708 C CA . TRP B 1 63 ? -11.805 -18.125 0.271 1 98.56 63 TRP B CA 1
ATOM 2709 C C . TRP B 1 63 ? -13.062 -18.75 0.879 1 98.56 63 TRP B C 1
ATOM 2711 O O . TRP B 1 63 ? -13.047 -19.219 2.018 1 98.56 63 TRP B O 1
ATOM 2721 N N . VAL B 1 64 ? -14.164 -18.672 0.228 1 98.31 64 VAL B N 1
ATOM 2722 C CA . VAL B 1 64 ? -15.438 -19.156 0.744 1 98.31 64 VAL B CA 1
ATOM 2723 C C . VAL B 1 64 ? -15.781 -20.5 0.087 1 98.31 64 VAL B C 1
ATOM 2725 O O . VAL B 1 64 ? -16.234 -21.422 0.756 1 98.31 64 VAL B O 1
ATOM 2728 N N . GLY B 1 65 ? -15.531 -20.578 -1.145 1 97.5 65 GLY B N 1
ATOM 2729 C CA . GLY B 1 65 ? -15.812 -21.781 -1.909 1 97.5 65 GLY B CA 1
ATOM 2730 C C . GLY B 1 65 ? -15.023 -21.859 -3.203 1 97.5 65 GLY B C 1
ATOM 2731 O O . GLY B 1 65 ? -13.906 -21.359 -3.287 1 97.5 65 GLY B O 1
ATOM 2732 N N . GLY B 1 66 ? -15.539 -22.594 -4.129 1 97 66 GLY B N 1
ATOM 2733 C CA . GLY B 1 66 ? -14.875 -22.781 -5.406 1 97 66 GLY B CA 1
ATOM 2734 C C . GLY B 1 66 ? -14.391 -24.203 -5.625 1 97 66 GLY B C 1
ATOM 2735 O O . GLY B 1 66 ? -14.68 -25.094 -4.82 1 97 66 GLY B O 1
ATOM 2736 N N . ASN B 1 67 ? -13.766 -24.328 -6.762 1 95.94 67 ASN B N 1
ATOM 2737 C CA . ASN B 1 67 ? -13.359 -25.656 -7.211 1 95.94 67 ASN B CA 1
ATOM 2738 C C . ASN B 1 67 ? -12.156 -25.594 -8.141 1 95.94 67 ASN B C 1
ATOM 2740 O O . ASN B 1 67 ? -12.031 -24.656 -8.938 1 95.94 67 ASN B O 1
ATOM 2744 N N . ARG B 1 68 ? -11.367 -26.672 -8.031 1 95.19 68 ARG B N 1
ATOM 2745 C CA . ARG B 1 68 ? -10.148 -26.703 -8.836 1 95.19 68 ARG B CA 1
ATOM 2746 C C . ARG B 1 68 ? -10.477 -26.688 -10.328 1 95.19 68 ARG B C 1
ATOM 2748 O O . ARG B 1 68 ? -9.648 -26.266 -11.141 1 95.19 68 ARG B O 1
ATOM 2755 N N . SER B 1 69 ? -11.672 -27.078 -10.719 1 96.81 69 SER B N 1
ATOM 2756 C CA . SER B 1 69 ? -12.039 -27.172 -12.133 1 96.81 69 SER B CA 1
ATOM 2757 C C . SER B 1 69 ? -12.039 -25.797 -12.789 1 96.81 69 SER B C 1
ATOM 2759 O O . SER B 1 69 ? -12.07 -25.688 -14.016 1 96.81 69 SER B O 1
ATOM 2761 N N . GLN B 1 70 ? -11.992 -24.719 -11.945 1 98.06 70 GLN B N 1
ATOM 2762 C CA . GLN B 1 70 ? -11.969 -23.375 -12.492 1 98.06 70 GLN B CA 1
ATOM 2763 C C . GLN B 1 70 ? -10.805 -23.203 -13.469 1 98.06 70 GLN B C 1
ATOM 2765 O O . GLN B 1 70 ? -10.922 -22.469 -14.453 1 98.06 70 GLN B O 1
ATOM 2770 N N . PHE B 1 71 ? -9.695 -23.906 -13.227 1 98.56 71 PHE B N 1
ATOM 2771 C CA . PHE B 1 71 ? -8.5 -23.672 -14.031 1 98.56 71 PHE B CA 1
ATOM 2772 C C . PHE B 1 71 ? -8.172 -24.891 -14.875 1 98.56 71 PHE B C 1
ATOM 2774 O O . PHE B 1 71 ? -7.039 -25.062 -15.32 1 98.56 71 PHE B O 1
ATOM 2781 N N . LEU B 1 72 ? -9.172 -25.75 -15.094 1 97.88 72 LEU B N 1
ATOM 2782 C CA . LEU B 1 72 ? -8.961 -26.984 -15.844 1 97.88 72 LEU B CA 1
ATOM 2783 C C . LEU B 1 72 ? -8.438 -26.672 -17.25 1 97.88 72 LEU B C 1
ATOM 2785 O O . LEU B 1 72 ? -7.453 -27.266 -17.688 1 97.88 72 LEU B O 1
ATOM 2789 N N . HIS B 1 73 ? -9.07 -25.703 -17.938 1 98.06 73 HIS B N 1
ATOM 2790 C CA . HIS B 1 73 ? -8.695 -25.406 -19.328 1 98.06 73 HIS B CA 1
ATOM 2791 C C . HIS B 1 73 ? -7.309 -24.781 -19.391 1 98.06 73 HIS B C 1
ATOM 2793 O O . HIS B 1 73 ? -6.539 -25.078 -20.312 1 98.06 73 HIS B O 1
ATOM 2799 N N . GLN B 1 74 ? -6.957 -23.859 -18.484 1 98.5 74 GLN B N 1
ATOM 2800 C CA . GLN B 1 74 ? -5.609 -23.312 -18.422 1 98.5 74 GLN B CA 1
ATOM 2801 C C . GLN B 1 74 ? -4.574 -24.422 -18.203 1 98.5 74 GLN B C 1
ATOM 2803 O O . GLN B 1 74 ? -3.545 -24.453 -18.875 1 98.5 74 GLN B O 1
ATOM 2808 N N . ALA B 1 75 ? -4.855 -25.328 -17.25 1 98.19 75 ALA B N 1
ATOM 2809 C CA . ALA B 1 75 ? -3.939 -26.422 -16.938 1 98.19 75 ALA B CA 1
ATOM 2810 C C . ALA B 1 75 ? -3.729 -27.328 -18.141 1 98.19 75 ALA B C 1
ATOM 2812 O O . ALA B 1 75 ? -2.602 -27.734 -18.438 1 98.19 75 ALA B O 1
ATOM 2813 N N . GLN B 1 76 ? -4.809 -27.641 -18.844 1 96.75 76 GLN B N 1
ATOM 2814 C CA . GLN B 1 76 ? -4.73 -28.484 -20.016 1 96.75 76 GLN B CA 1
ATOM 2815 C C . GLN B 1 76 ? -3.877 -27.844 -21.109 1 96.75 76 GLN B C 1
ATOM 2817 O O . GLN B 1 76 ? -3.076 -28.531 -21.75 1 96.75 76 GLN B O 1
ATOM 2822 N N . TYR B 1 77 ? -4.059 -26.547 -21.297 1 97.75 77 TYR B N 1
ATOM 2823 C CA . TYR B 1 77 ? -3.25 -25.844 -22.297 1 97.75 77 TYR B CA 1
ATOM 2824 C C . TYR B 1 77 ? -1.77 -25.906 -21.938 1 97.75 77 TYR B C 1
ATOM 2826 O O . TYR B 1 77 ? -0.941 -26.297 -22.766 1 97.75 77 TYR B O 1
ATOM 2834 N N . PHE B 1 78 ? -1.429 -25.562 -20.75 1 98.25 78 PHE B N 1
ATOM 2835 C CA . PHE B 1 78 ? -0.022 -25.469 -20.375 1 98.25 78 PHE B CA 1
ATOM 2836 C C . PHE B 1 78 ? 0.603 -26.859 -20.281 1 98.25 78 PHE B C 1
ATOM 2838 O O . PHE B 1 78 ? 1.8 -27.016 -20.531 1 98.25 78 PHE B O 1
ATOM 2845 N N . ALA B 1 79 ? -0.213 -27.891 -19.922 1 97.06 79 ALA B N 1
ATOM 2846 C CA . ALA B 1 79 ? 0.293 -29.266 -20 1 97.06 79 ALA B CA 1
ATOM 2847 C C . ALA B 1 79 ? 0.731 -29.609 -21.422 1 97.06 79 ALA B C 1
ATOM 2849 O O . ALA B 1 79 ? 1.804 -30.172 -21.625 1 97.06 79 ALA B O 1
ATOM 2850 N N . LYS B 1 80 ? -0.099 -29.172 -22.391 1 96 80 LYS B N 1
ATOM 2851 C CA . LYS B 1 80 ? 0.246 -29.406 -23.797 1 96 80 LYS B CA 1
ATOM 2852 C C . LYS B 1 80 ? 1.495 -28.625 -24.188 1 96 80 LYS B C 1
ATOM 2854 O O . LYS B 1 80 ? 2.205 -29.016 -25.125 1 96 80 LYS B O 1
ATOM 2859 N N . ARG B 1 81 ? 1.778 -27.531 -23.453 1 96.75 81 ARG B N 1
ATOM 2860 C CA . ARG B 1 81 ? 2.947 -26.688 -23.703 1 96.75 81 ARG B CA 1
ATOM 2861 C C . ARG B 1 81 ? 4.188 -27.266 -23.016 1 96.75 81 ARG B C 1
ATOM 2863 O O . ARG B 1 81 ? 5.289 -26.734 -23.172 1 96.75 81 ARG B O 1
ATOM 2870 N N . GLY B 1 82 ? 4.055 -28.391 -22.25 1 95.75 82 GLY B N 1
ATOM 2871 C CA . GLY B 1 82 ? 5.195 -29.031 -21.625 1 95.75 82 GLY B CA 1
ATOM 2872 C C . GLY B 1 82 ? 5.363 -28.656 -20.156 1 95.75 82 GLY B C 1
ATOM 2873 O O . GLY B 1 82 ? 6.473 -28.703 -19.625 1 95.75 82 GLY B O 1
ATOM 2874 N N . VAL B 1 83 ? 4.32 -28.234 -19.516 1 97.94 83 VAL B N 1
ATOM 2875 C CA . VAL B 1 83 ? 4.336 -27.891 -18.094 1 97.94 83 VAL B CA 1
ATOM 2876 C C . VAL B 1 83 ? 3.564 -28.938 -17.297 1 97.94 83 VAL B C 1
ATOM 2878 O O . VAL B 1 83 ? 2.459 -29.328 -17.688 1 97.94 83 VAL B O 1
ATOM 2881 N N . VAL B 1 84 ? 4.141 -29.516 -16.25 1 97.94 84 VAL B N 1
ATOM 2882 C CA . VAL B 1 84 ? 3.338 -30.312 -15.328 1 97.94 84 VAL B CA 1
ATOM 2883 C C . VAL B 1 84 ? 2.441 -29.406 -14.484 1 97.94 84 VAL B C 1
ATOM 2885 O O . VAL B 1 84 ? 2.934 -28.578 -13.719 1 97.94 84 VAL B O 1
ATOM 2888 N N . CYS B 1 85 ? 1.13 -29.562 -14.656 1 98.69 85 CYS B N 1
ATOM 2889 C CA . CYS B 1 85 ? 0.193 -28.656 -14.016 1 98.69 85 CYS B CA 1
ATOM 2890 C C . CYS B 1 85 ? -0.521 -29.328 -12.852 1 98.69 85 CYS B C 1
ATOM 2892 O O . CYS B 1 85 ? -0.877 -30.5 -12.938 1 98.69 85 CYS B O 1
ATOM 2894 N N . PHE B 1 86 ? -0.688 -28.609 -11.789 1 98.81 86 PHE B N 1
ATOM 2895 C CA . PHE B 1 86 ? -1.361 -29.062 -10.578 1 98.81 86 PHE B CA 1
ATOM 2896 C C . PHE B 1 86 ? -2.557 -28.172 -10.258 1 98.81 86 PHE B C 1
ATOM 2898 O O . PHE B 1 86 ? -2.414 -26.953 -10.125 1 98.81 86 PHE B O 1
ATOM 2905 N N . LEU B 1 87 ? -3.74 -28.719 -10.211 1 98.88 87 LEU B N 1
ATOM 2906 C CA . LEU B 1 87 ? -4.91 -28.047 -9.656 1 98.88 87 LEU B CA 1
ATOM 2907 C C . LEU B 1 87 ? -5.078 -28.391 -8.18 1 98.88 87 LEU B C 1
ATOM 2909 O O . LEU B 1 87 ? -5.297 -29.547 -7.824 1 98.88 87 LEU B O 1
ATOM 2913 N N . ALA B 1 88 ? -5.059 -27.406 -7.305 1 98.88 88 ALA B N 1
ATOM 2914 C CA . ALA B 1 88 ? -4.934 -27.688 -5.879 1 98.88 88 ALA B CA 1
ATOM 2915 C C . ALA B 1 88 ? -6.242 -27.406 -5.145 1 98.88 88 ALA B C 1
ATOM 2917 O O . ALA B 1 88 ? -6.867 -26.359 -5.359 1 98.88 88 ALA B O 1
ATOM 2918 N N . ASP B 1 89 ? -6.547 -28.312 -4.246 1 98.5 89 ASP B N 1
ATOM 2919 C CA . ASP B 1 89 ? -7.52 -28.016 -3.203 1 98.5 89 ASP B CA 1
ATOM 2920 C C . ASP B 1 89 ? -6.91 -27.141 -2.111 1 98.5 89 ASP B C 1
ATOM 2922 O O . ASP B 1 89 ? -5.691 -27.141 -1.913 1 98.5 89 ASP B O 1
ATOM 2926 N N . TYR B 1 90 ? -7.68 -26.422 -1.512 1 98.75 90 TYR B N 1
ATOM 2927 C CA . TYR B 1 90 ? -7.355 -25.766 -0.249 1 98.75 90 TYR B CA 1
ATOM 2928 C C . TYR B 1 90 ? -8.609 -25.562 0.589 1 98.75 90 TYR B C 1
ATOM 2930 O O . TYR B 1 90 ? -9.734 -25.672 0.082 1 98.75 90 TYR B O 1
ATOM 2938 N N . ARG B 1 91 ? -8.531 -25.406 1.829 1 98.56 91 ARG B N 1
ATOM 2939 C CA . ARG B 1 91 ? -9.672 -25.25 2.721 1 98.56 91 ARG B CA 1
ATOM 2940 C C . ARG B 1 91 ? -10.328 -23.891 2.539 1 98.56 91 ARG B C 1
ATOM 2942 O O . ARG B 1 91 ? -9.641 -22.875 2.373 1 98.56 91 ARG B O 1
ATOM 2949 N N . THR B 1 92 ? -11.641 -23.844 2.582 1 98.5 92 THR B N 1
ATOM 2950 C CA . THR B 1 92 ? -12.461 -22.641 2.471 1 98.5 92 THR B CA 1
ATOM 2951 C C . THR B 1 92 ? -13.492 -22.594 3.59 1 98.5 92 THR B C 1
ATOM 2953 O O . THR B 1 92 ? -13.734 -23.578 4.27 1 98.5 92 THR B O 1
ATOM 2956 N N . SER B 1 93 ? -14.07 -21.422 3.807 1 98.25 93 SER B N 1
ATOM 2957 C CA . SER B 1 93 ? -14.961 -21.234 4.945 1 98.25 93 SER B CA 1
ATOM 2958 C C . SER B 1 93 ? -16.234 -22.078 4.809 1 98.25 93 SER B C 1
ATOM 2960 O O . SER B 1 93 ? -16.688 -22.672 5.785 1 98.25 93 SER B O 1
ATOM 2962 N N . LYS B 1 94 ? -16.859 -22.141 3.633 1 97.81 94 LYS B N 1
ATOM 2963 C CA . LYS B 1 94 ? -18.141 -22.844 3.447 1 97.81 94 LYS B CA 1
ATOM 2964 C C . LYS B 1 94 ? -17.953 -24.359 3.514 1 97.81 94 LYS B C 1
ATOM 2966 O O . LYS B 1 94 ? -18.797 -25.062 4.062 1 97.81 94 LYS B O 1
ATOM 2971 N N . VAL B 1 95 ? -16.875 -24.844 3.012 1 95.38 95 VAL B N 1
ATOM 2972 C CA . VAL B 1 95 ? -16.672 -26.297 2.906 1 95.38 95 VAL B CA 1
ATOM 2973 C C . VAL B 1 95 ? -16 -26.812 4.18 1 95.38 95 VAL B C 1
ATOM 2975 O O . VAL B 1 95 ? -16.359 -27.875 4.68 1 95.38 95 VAL B O 1
ATOM 2978 N N . ASN B 1 96 ? -15.102 -26 4.773 1 97.38 96 ASN B N 1
ATOM 2979 C CA . ASN B 1 96 ? -14.25 -26.547 5.828 1 97.38 96 ASN B CA 1
ATOM 2980 C C . ASN B 1 96 ? -14.383 -25.734 7.117 1 97.38 96 ASN B C 1
ATOM 2982 O O . ASN B 1 96 ? -13.797 -26.094 8.141 1 97.38 96 ASN B O 1
ATOM 2986 N N . GLY B 1 97 ? -15.117 -24.609 7.105 1 97.5 97 GLY B N 1
ATOM 2987 C CA . GLY B 1 97 ? -15.258 -23.766 8.281 1 97.5 97 GLY B CA 1
ATOM 2988 C C . GLY B 1 97 ? -13.977 -23.062 8.68 1 97.5 97 GLY B C 1
ATOM 2989 O O . GLY B 1 97 ? -13.727 -22.828 9.859 1 97.5 97 GLY B O 1
ATOM 2990 N N . THR B 1 98 ? -13.102 -22.75 7.68 1 98 98 THR B N 1
ATOM 2991 C CA . THR B 1 98 ? -11.805 -22.156 7.965 1 98 98 THR B CA 1
ATOM 2992 C C . THR B 1 98 ? -11.75 -20.719 7.48 1 98 98 THR B C 1
ATOM 2994 O O . THR B 1 98 ? -12.711 -20.219 6.898 1 98 98 THR B O 1
ATOM 2997 N N . THR B 1 99 ? -10.648 -20 7.781 1 98.44 99 THR B N 1
ATOM 2998 C CA . THR B 1 99 ? -10.414 -18.609 7.402 1 98.44 99 THR B CA 1
ATOM 2999 C C . THR B 1 99 ? -9.367 -18.531 6.289 1 98.44 99 THR B C 1
ATOM 3001 O O . THR B 1 99 ? -8.766 -19.531 5.914 1 98.44 99 THR B O 1
ATOM 3004 N N . PRO B 1 100 ? -9.18 -17.328 5.711 1 98.81 100 PRO B N 1
ATOM 3005 C CA . PRO B 1 100 ? -8.148 -17.156 4.688 1 98.81 100 PRO B CA 1
ATOM 3006 C C . PRO B 1 100 ? -6.762 -17.562 5.18 1 98.81 100 PRO B C 1
ATOM 3008 O O . PRO B 1 100 ? -5.895 -17.906 4.371 1 98.81 100 PRO B O 1
ATOM 3011 N N . PHE B 1 101 ? -6.531 -17.547 6.449 1 98.88 101 PHE B N 1
ATOM 3012 C CA . PHE B 1 101 ? -5.227 -17.891 7.008 1 98.88 101 PHE B CA 1
ATOM 3013 C C . PHE B 1 101 ? -4.898 -19.359 6.738 1 98.88 101 PHE B C 1
ATOM 3015 O O . PHE B 1 101 ? -3.773 -19.688 6.352 1 98.88 101 PHE B O 1
ATOM 3022 N N . GLU B 1 102 ? -5.891 -20.234 6.926 1 98.75 102 GLU B N 1
ATOM 3023 C CA . GLU B 1 102 ? -5.695 -21.641 6.625 1 98.75 102 GLU B CA 1
ATOM 3024 C C . GLU B 1 102 ? -5.539 -21.875 5.125 1 98.75 102 GLU B C 1
ATOM 3026 O O . GLU B 1 102 ? -4.801 -22.766 4.703 1 98.75 102 GLU B O 1
ATOM 3031 N N . SER B 1 103 ? -6.254 -21.062 4.312 1 98.88 103 SER B N 1
ATOM 3032 C CA . SER B 1 103 ? -6.094 -21.172 2.867 1 98.88 103 SER B CA 1
ATOM 3033 C C . SER B 1 103 ? -4.645 -20.938 2.457 1 98.88 103 SER B C 1
ATOM 3035 O O . SER B 1 103 ? -4.105 -21.656 1.618 1 98.88 103 SER B O 1
ATOM 3037 N N . VAL B 1 104 ? -4 -19.938 3.084 1 98.94 104 VAL B N 1
ATOM 3038 C CA . VAL B 1 104 ? -2.615 -19.625 2.764 1 98.94 104 VAL B CA 1
ATOM 3039 C C . VAL B 1 104 ? -1.703 -20.766 3.219 1 98.94 104 VAL B C 1
ATOM 3041 O O . VAL B 1 104 ? -0.794 -21.172 2.49 1 98.94 104 VAL B O 1
ATOM 3044 N N . LYS B 1 105 ? -1.937 -21.297 4.414 1 98.88 105 LYS B N 1
ATOM 3045 C CA . LYS B 1 105 ? -1.155 -22.438 4.883 1 98.88 105 LYS B CA 1
ATOM 3046 C C . LYS B 1 105 ? -1.229 -23.594 3.893 1 98.88 105 LYS B C 1
ATOM 3048 O O . LYS B 1 105 ? -0.218 -24.25 3.615 1 98.88 105 LYS B O 1
ATOM 3053 N N . ASP B 1 106 ? -2.43 -23.828 3.395 1 98.94 106 ASP B N 1
ATOM 3054 C CA . ASP B 1 106 ? -2.627 -24.922 2.461 1 98.94 106 ASP B CA 1
ATOM 3055 C C . ASP B 1 106 ? -1.89 -24.672 1.147 1 98.94 106 ASP B C 1
ATOM 3057 O O . ASP B 1 106 ? -1.289 -25.594 0.58 1 98.94 106 ASP B O 1
ATOM 3061 N N . ALA B 1 107 ? -1.91 -23.469 0.647 1 98.94 107 ALA B N 1
ATOM 3062 C CA . ALA B 1 107 ? -1.191 -23.141 -0.579 1 98.94 107 ALA B CA 1
ATOM 3063 C C . ALA B 1 107 ? 0.309 -23.359 -0.414 1 98.94 107 ALA B C 1
ATOM 3065 O O . ALA B 1 107 ? 0.961 -23.906 -1.301 1 98.94 107 ALA B O 1
ATOM 3066 N N . LYS B 1 108 ? 0.834 -22.953 0.697 1 98.94 108 LYS B N 1
ATOM 3067 C CA . LYS B 1 108 ? 2.254 -23.141 0.98 1 98.94 108 LYS B CA 1
ATOM 3068 C C . LYS B 1 108 ? 2.598 -24.625 1.076 1 98.94 108 LYS B C 1
ATOM 3070 O O . LYS B 1 108 ? 3.621 -25.078 0.547 1 98.94 108 LYS B O 1
ATOM 3075 N N . SER B 1 109 ? 1.725 -25.359 1.73 1 98.94 109 SER B N 1
ATOM 3076 C CA . SER B 1 109 ? 1.91 -26.812 1.818 1 98.94 109 SER B CA 1
ATOM 3077 C C . SER B 1 109 ? 1.92 -27.453 0.435 1 98.94 109 SER B C 1
ATOM 3079 O O . SER B 1 109 ? 2.701 -28.359 0.176 1 98.94 109 SER B O 1
ATOM 3081 N N . ALA B 1 110 ? 1.021 -26.984 -0.402 1 98.94 110 ALA B N 1
ATOM 3082 C CA . ALA B 1 110 ? 0.938 -27.547 -1.75 1 98.94 110 ALA B CA 1
ATOM 3083 C C . ALA B 1 110 ? 2.25 -27.344 -2.506 1 98.94 110 ALA B C 1
ATOM 3085 O O . ALA B 1 110 ? 2.764 -28.281 -3.117 1 98.94 110 ALA B O 1
ATOM 3086 N N . ILE B 1 111 ? 2.824 -26.188 -2.465 1 98.94 111 ILE B N 1
ATOM 3087 C CA . ILE B 1 111 ? 4.062 -25.875 -3.176 1 98.94 111 ILE B CA 1
ATOM 3088 C C . ILE B 1 111 ? 5.207 -26.703 -2.598 1 98.94 111 ILE B C 1
ATOM 3090 O O . ILE B 1 111 ? 5.992 -27.297 -3.342 1 98.94 111 ILE B O 1
ATOM 3094 N N . ARG B 1 112 ? 5.297 -26.781 -1.266 1 98.88 112 ARG B N 1
ATOM 3095 C CA . ARG B 1 112 ? 6.336 -27.578 -0.626 1 98.88 112 ARG B CA 1
ATOM 3096 C C . ARG B 1 112 ? 6.211 -29.047 -1.015 1 98.88 112 ARG B C 1
ATOM 3098 O O . ARG B 1 112 ? 7.219 -29.719 -1.251 1 98.88 112 ARG B O 1
ATOM 3105 N N . PHE B 1 113 ? 4.953 -29.531 -1.062 1 98.81 113 PHE B N 1
ATOM 3106 C CA . PHE B 1 113 ? 4.715 -30.922 -1.452 1 98.81 113 PHE B CA 1
ATOM 3107 C C . PHE B 1 113 ? 5.207 -31.172 -2.871 1 98.81 113 PHE B C 1
ATOM 3109 O O . PHE B 1 113 ? 5.883 -32.188 -3.129 1 98.81 113 PHE B O 1
ATOM 3116 N N . ILE B 1 114 ? 4.875 -30.281 -3.771 1 98.69 114 ILE B N 1
ATOM 3117 C CA . ILE B 1 114 ? 5.27 -30.422 -5.172 1 98.69 114 ILE B CA 1
ATOM 3118 C C . ILE B 1 114 ? 6.793 -30.422 -5.281 1 98.69 114 ILE B C 1
ATOM 3120 O O . ILE B 1 114 ? 7.367 -31.281 -5.957 1 98.69 114 ILE B O 1
ATOM 3124 N N . ARG B 1 115 ? 7.445 -29.547 -4.594 1 98.56 115 ARG B N 1
ATOM 3125 C CA . ARG B 1 115 ? 8.898 -29.453 -4.652 1 98.56 115 ARG B CA 1
ATOM 3126 C C . ARG B 1 115 ? 9.555 -30.672 -4.035 1 98.56 115 ARG B C 1
ATOM 3128 O O . ARG B 1 115 ? 10.547 -31.188 -4.562 1 98.56 115 ARG B O 1
ATOM 3135 N N . LYS B 1 116 ? 9.016 -31.094 -2.904 1 97.88 116 LYS B N 1
ATOM 3136 C CA . LYS B 1 116 ? 9.531 -32.281 -2.223 1 97.88 116 LYS B CA 1
ATOM 3137 C C . LYS B 1 116 ? 9.477 -33.5 -3.129 1 97.88 116 LYS B C 1
ATOM 3139 O O . LYS B 1 116 ? 10.336 -34.375 -3.055 1 97.88 116 LYS B O 1
ATOM 3144 N N . ASN B 1 117 ? 8.508 -33.562 -3.998 1 97.5 117 ASN B N 1
ATOM 3145 C CA . ASN B 1 117 ? 8.273 -34.719 -4.855 1 97.5 117 ASN B CA 1
ATOM 3146 C C . ASN B 1 117 ? 8.641 -34.438 -6.309 1 97.5 117 ASN B C 1
ATOM 3148 O O . ASN B 1 117 ? 8.016 -34.969 -7.227 1 97.5 117 ASN B O 1
ATOM 3152 N N . ALA B 1 118 ? 9.539 -33.531 -6.492 1 97.5 118 ALA B N 1
ATOM 3153 C CA . ALA B 1 118 ? 9.938 -33.094 -7.824 1 97.5 118 ALA B CA 1
ATOM 3154 C C . ALA B 1 118 ? 10.367 -34.281 -8.688 1 97.5 118 ALA B C 1
ATOM 3156 O O . ALA B 1 118 ? 9.992 -34.344 -9.859 1 97.5 118 ALA B O 1
ATOM 3157 N N . THR B 1 119 ? 11.156 -35.188 -8.133 1 95.62 119 THR B N 1
ATOM 3158 C CA . THR B 1 119 ? 11.633 -36.344 -8.891 1 95.62 119 THR B CA 1
ATOM 3159 C C . THR B 1 119 ? 10.461 -37.25 -9.32 1 95.62 119 THR B C 1
ATOM 3161 O O . THR B 1 119 ? 10.391 -37.656 -10.477 1 95.62 119 THR B O 1
ATOM 3164 N N . LYS B 1 120 ? 9.555 -37.406 -8.383 1 94.12 120 LYS B N 1
ATOM 3165 C CA . LYS B 1 120 ? 8.383 -38.219 -8.68 1 94.12 120 LYS B CA 1
ATOM 3166 C C . LYS B 1 120 ? 7.562 -37.625 -9.82 1 94.12 120 LYS B C 1
ATOM 3168 O O . LYS B 1 120 ? 7.031 -38.344 -10.656 1 94.12 120 LYS B O 1
ATOM 3173 N N . PHE B 1 121 ? 7.484 -36.281 -9.875 1 95.88 121 PHE B N 1
ATOM 3174 C CA . PHE B 1 121 ? 6.656 -35.625 -10.867 1 95.88 121 PHE B CA 1
ATOM 3175 C C . PHE B 1 121 ? 7.469 -35.281 -12.109 1 95.88 121 PHE B C 1
ATOM 3177 O O . PHE B 1 121 ? 6.93 -34.75 -13.086 1 95.88 121 PHE B O 1
ATOM 3184 N N . ASN B 1 122 ? 8.773 -35.594 -12.117 1 96.31 122 ASN B N 1
ATOM 3185 C CA . ASN B 1 122 ? 9.688 -35.25 -13.195 1 96.31 122 ASN B CA 1
ATOM 3186 C C . ASN B 1 122 ? 9.703 -33.719 -13.461 1 96.31 122 ASN B C 1
ATOM 3188 O O . ASN B 1 122 ? 9.633 -33.312 -14.609 1 96.31 122 ASN B O 1
ATOM 3192 N N . ILE B 1 123 ? 9.734 -32.969 -12.367 1 97.56 123 ILE B N 1
ATOM 3193 C CA . ILE B 1 123 ? 9.703 -31.531 -12.539 1 97.56 123 ILE B CA 1
ATOM 3194 C C . ILE B 1 123 ? 11.023 -30.922 -12.062 1 97.56 123 ILE B C 1
ATOM 3196 O O . ILE B 1 123 ? 11.742 -31.531 -11.266 1 97.56 123 ILE B O 1
ATOM 3200 N N . ASP B 1 124 ? 11.352 -29.766 -12.68 1 97.5 124 ASP B N 1
ATOM 3201 C CA . ASP B 1 124 ? 12.438 -28.891 -12.219 1 97.5 124 ASP B CA 1
ATOM 3202 C C . ASP B 1 124 ? 11.969 -27.984 -11.094 1 97.5 124 ASP B C 1
ATOM 3204 O O . ASP B 1 124 ? 11.242 -27.016 -11.328 1 97.5 124 ASP B O 1
ATOM 3208 N N . GLY B 1 125 ? 12.383 -28.25 -9.883 1 95.94 125 GLY B N 1
ATOM 3209 C CA . GLY B 1 125 ? 11.938 -27.516 -8.711 1 95.94 125 GLY B CA 1
ATOM 3210 C C . GLY B 1 125 ? 12.312 -26.047 -8.75 1 95.94 125 GLY B C 1
ATOM 3211 O O . GLY B 1 125 ? 11.797 -25.25 -7.973 1 95.94 125 GLY B O 1
ATOM 3212 N N . THR B 1 126 ? 13.164 -25.641 -9.703 1 96.88 126 THR B N 1
ATOM 3213 C CA . THR B 1 126 ? 13.594 -24.25 -9.828 1 96.88 126 THR B CA 1
ATOM 3214 C C . THR B 1 126 ? 12.797 -23.531 -10.914 1 96.88 126 THR B C 1
ATOM 3216 O O . THR B 1 126 ? 13.078 -22.375 -11.234 1 96.88 126 THR B O 1
ATOM 3219 N N . LYS B 1 127 ? 11.836 -24.172 -11.492 1 98.25 127 LYS B N 1
ATOM 3220 C CA . LYS B 1 127 ? 10.906 -23.609 -12.461 1 98.25 127 LYS B CA 1
ATOM 3221 C C . LYS B 1 127 ? 9.461 -23.906 -12.078 1 98.25 127 LYS B C 1
ATOM 3223 O O . LYS B 1 127 ? 8.68 -24.391 -12.898 1 98.25 127 LYS B O 1
ATOM 3228 N N . LEU B 1 128 ? 9.148 -23.625 -10.828 1 98.81 128 LEU B N 1
ATOM 3229 C CA . LEU B 1 128 ? 7.801 -23.812 -10.305 1 98.81 128 LEU B CA 1
ATOM 3230 C C . LEU B 1 128 ? 7.02 -22.5 -10.344 1 98.81 128 LEU B C 1
ATOM 3232 O O . LEU B 1 128 ? 7.422 -21.516 -9.719 1 98.81 128 LEU B O 1
ATOM 3236 N N . ILE B 1 129 ? 5.914 -22.469 -11.109 1 98.94 129 ILE B N 1
ATOM 3237 C CA . ILE B 1 129 ? 5.043 -21.312 -11.289 1 98.94 129 ILE B CA 1
ATOM 3238 C C . ILE B 1 129 ? 3.809 -21.453 -10.398 1 98.94 129 ILE B C 1
ATOM 3240 O O . ILE B 1 129 ? 3.213 -22.531 -10.328 1 98.94 129 ILE B O 1
ATOM 3244 N N . ALA B 1 130 ? 3.502 -20.469 -9.633 1 99 130 ALA B N 1
ATOM 3245 C CA . ALA B 1 130 ? 2.213 -20.438 -8.945 1 99 130 ALA B CA 1
ATOM 3246 C C . ALA B 1 130 ? 1.231 -19.516 -9.648 1 99 130 ALA B C 1
ATOM 3248 O O . ALA B 1 130 ? 1.609 -18.438 -10.109 1 99 130 ALA B O 1
ATOM 3249 N N . SER B 1 131 ? -0.001 -19.969 -9.773 1 98.94 131 SER B N 1
ATOM 3250 C CA . SER B 1 131 ? -1.054 -19.25 -10.484 1 98.94 131 SER B CA 1
ATOM 3251 C C . SER B 1 131 ? -2.385 -19.344 -9.742 1 98.94 131 SER B C 1
ATOM 3253 O O . SER B 1 131 ? -2.576 -20.234 -8.914 1 98.94 131 SER B O 1
ATOM 3255 N N . GLY B 1 132 ? -3.248 -18.422 -10.07 1 98.81 132 GLY B N 1
ATOM 3256 C CA . GLY B 1 132 ? -4.586 -18.453 -9.5 1 98.81 132 GLY B CA 1
ATOM 3257 C C . GLY B 1 132 ? -5.398 -17.219 -9.812 1 98.81 132 GLY B C 1
ATOM 3258 O O . GLY B 1 132 ? -4.883 -16.266 -10.406 1 98.81 132 GLY B O 1
ATOM 3259 N N . GLY B 1 133 ? -6.664 -17.297 -9.555 1 98.75 133 GLY B N 1
ATOM 3260 C CA . GLY B 1 133 ? -7.582 -16.203 -9.797 1 98.75 133 GLY B CA 1
ATOM 3261 C C . GLY B 1 133 ? -8.25 -15.695 -8.531 1 98.75 133 GLY B C 1
ATOM 3262 O O . GLY B 1 133 ? -8.594 -16.484 -7.648 1 98.75 133 GLY B O 1
ATOM 3263 N N . SER B 1 134 ? -8.445 -14.328 -8.484 1 98.56 134 SER B N 1
ATOM 3264 C CA . SER B 1 134 ? -9.141 -13.719 -7.348 1 98.56 134 SER B CA 1
ATOM 3265 C C . SER B 1 134 ? -8.5 -14.125 -6.027 1 98.56 134 SER B C 1
ATOM 3267 O O . SER B 1 134 ? -7.305 -13.906 -5.816 1 98.56 134 SER B O 1
ATOM 3269 N N . ALA B 1 135 ? -9.242 -14.906 -5.156 1 98.81 135 ALA B N 1
ATOM 3270 C CA . ALA B 1 135 ? -8.703 -15.414 -3.896 1 98.81 135 ALA B CA 1
ATOM 3271 C C . ALA B 1 135 ? -7.586 -16.422 -4.148 1 98.81 135 ALA B C 1
ATOM 3273 O O . ALA B 1 135 ? -6.629 -16.5 -3.375 1 98.81 135 ALA B O 1
ATOM 3274 N N . GLY B 1 136 ? -7.703 -17.156 -5.215 1 98.94 136 GLY B N 1
ATOM 3275 C CA . GLY B 1 136 ? -6.629 -18.062 -5.586 1 98.94 136 GLY B CA 1
ATOM 3276 C C . GLY B 1 136 ? -5.371 -17.344 -6.035 1 98.94 136 GLY B C 1
ATOM 3277 O O . GLY B 1 136 ? -4.262 -17.844 -5.828 1 98.94 136 GLY B O 1
ATOM 3278 N N . GLY B 1 137 ? -5.559 -16.203 -6.777 1 98.94 137 GLY B N 1
ATOM 3279 C CA . GLY B 1 137 ? -4.426 -15.352 -7.086 1 98.94 137 GLY B CA 1
ATOM 3280 C C . GLY B 1 137 ? -3.748 -14.789 -5.848 1 98.94 137 GLY B C 1
ATOM 3281 O O . GLY B 1 137 ? -2.525 -14.641 -5.82 1 98.94 137 GLY B O 1
ATOM 3282 N N . HIS B 1 138 ? -4.559 -14.492 -4.844 1 98.94 138 HIS B N 1
ATOM 3283 C CA . HIS B 1 138 ? -3.998 -14.125 -3.549 1 98.94 138 HIS B CA 1
ATOM 3284 C C . HIS B 1 138 ? -3.1 -15.227 -3.004 1 98.94 138 HIS B C 1
ATOM 3286 O O . HIS B 1 138 ? -1.987 -14.961 -2.541 1 98.94 138 HIS B O 1
ATOM 3292 N N . LEU B 1 139 ? -3.59 -16.453 -3 1 98.94 139 LEU B N 1
ATOM 3293 C CA . LEU B 1 139 ? -2.826 -17.578 -2.469 1 98.94 139 LEU B CA 1
ATOM 3294 C C . LEU B 1 139 ? -1.491 -17.719 -3.193 1 98.94 139 LEU B C 1
ATOM 3296 O O . LEU B 1 139 ? -0.445 -17.844 -2.553 1 98.94 139 LEU B O 1
ATOM 3300 N N . ALA B 1 140 ? -1.521 -17.656 -4.496 1 99 140 ALA B N 1
ATOM 3301 C CA . ALA B 1 140 ? -0.29 -17.75 -5.277 1 99 140 ALA B CA 1
ATOM 3302 C C . ALA B 1 140 ? 0.695 -16.656 -4.871 1 99 140 ALA B C 1
ATOM 3304 O O . ALA B 1 140 ? 1.853 -16.938 -4.559 1 99 140 ALA B O 1
ATOM 3305 N N . ALA B 1 141 ? 0.229 -15.43 -4.797 1 99 141 ALA B N 1
ATOM 3306 C CA . ALA B 1 141 ? 1.081 -14.297 -4.438 1 99 141 ALA B CA 1
ATOM 3307 C C . ALA B 1 141 ? 1.574 -14.414 -2.998 1 99 141 ALA B C 1
ATOM 3309 O O . ALA B 1 141 ? 2.719 -14.07 -2.695 1 99 141 ALA B O 1
ATOM 3310 N N . ALA B 1 142 ? 0.728 -14.922 -2.117 1 98.94 142 ALA B N 1
ATOM 3311 C CA . ALA B 1 142 ? 1.068 -15.031 -0.702 1 98.94 142 ALA B CA 1
ATOM 3312 C C . ALA B 1 142 ? 2.195 -16.031 -0.484 1 98.94 142 ALA B C 1
ATOM 3314 O O . ALA B 1 142 ? 3.064 -15.828 0.368 1 98.94 142 ALA B O 1
ATOM 3315 N N . THR B 1 143 ? 2.184 -17.125 -1.229 1 98.94 143 THR B N 1
ATOM 3316 C CA . THR B 1 143 ? 3.27 -18.094 -1.073 1 98.94 143 THR B CA 1
ATOM 3317 C C . THR B 1 143 ? 4.613 -17.438 -1.388 1 98.94 143 THR B C 1
ATOM 3319 O O . THR B 1 143 ? 5.637 -17.797 -0.8 1 98.94 143 THR B O 1
ATOM 3322 N N . ALA B 1 144 ? 4.617 -16.469 -2.256 1 98.88 144 ALA B N 1
ATOM 3323 C CA . ALA B 1 144 ? 5.828 -15.805 -2.721 1 98.88 144 ALA B CA 1
ATOM 3324 C C . ALA B 1 144 ? 6.258 -14.711 -1.742 1 98.88 144 ALA B C 1
ATOM 3326 O O . ALA B 1 144 ? 7.457 -14.5 -1.527 1 98.88 144 ALA B O 1
ATOM 3327 N N . LEU B 1 145 ? 5.277 -14.031 -1.11 1 98.75 145 LEU B N 1
ATOM 3328 C CA . LEU B 1 145 ? 5.605 -12.719 -0.557 1 98.75 145 LEU B CA 1
ATOM 3329 C C . LEU B 1 145 ? 5.387 -12.695 0.952 1 98.75 145 LEU B C 1
ATOM 3331 O O . LEU B 1 145 ? 5.949 -11.852 1.652 1 98.75 145 LEU B O 1
ATOM 3335 N N . VAL B 1 146 ? 4.562 -13.594 1.472 1 98.5 146 VAL B N 1
ATOM 3336 C CA . VAL B 1 146 ? 4.195 -13.602 2.883 1 98.5 146 VAL B CA 1
ATOM 3337 C C . VAL B 1 146 ? 5.047 -14.625 3.633 1 98.5 146 VAL B C 1
ATOM 3339 O O . VAL B 1 146 ? 5.047 -15.812 3.289 1 98.5 146 VAL B O 1
ATOM 3342 N N . GLU B 1 147 ? 5.754 -14.242 4.648 1 97.38 147 GLU B N 1
ATOM 3343 C CA . GLU B 1 147 ? 6.691 -15.109 5.355 1 97.38 147 GLU B CA 1
ATOM 3344 C C . GLU B 1 147 ? 5.961 -16.031 6.332 1 97.38 147 GLU B C 1
ATOM 3346 O O . GLU B 1 147 ? 6.309 -17.203 6.465 1 97.38 147 GLU B O 1
ATOM 3351 N N . GLY B 1 148 ? 4.957 -15.539 6.949 1 97.94 148 GLY B N 1
ATOM 3352 C CA . GLY B 1 148 ? 4.246 -16.281 7.977 1 97.94 148 GLY B CA 1
ATOM 3353 C C . GLY B 1 148 ? 3.223 -17.25 7.41 1 97.94 148 GLY B C 1
ATOM 3354 O O . GLY B 1 148 ? 3.266 -17.594 6.227 1 97.94 148 GLY B O 1
ATOM 3355 N N . TYR B 1 149 ? 2.475 -17.875 8.344 1 98.44 149 TYR B N 1
ATOM 3356 C CA . TYR B 1 149 ? 1.339 -18.734 8.023 1 98.44 149 TYR B CA 1
ATOM 3357 C C . TYR B 1 149 ? 1.804 -20.031 7.375 1 98.44 149 TYR B C 1
ATOM 3359 O O . TYR B 1 149 ? 1.276 -20.438 6.336 1 98.44 149 TYR B O 1
ATOM 3367 N N . ASN B 1 150 ? 2.803 -20.578 7.938 1 98.69 150 ASN B N 1
ATOM 3368 C CA . ASN B 1 150 ? 3.27 -21.906 7.602 1 98.69 150 ASN B CA 1
ATOM 3369 C C . ASN B 1 150 ? 2.598 -22.969 8.469 1 98.69 150 ASN B C 1
ATOM 3371 O O . ASN B 1 150 ? 2.41 -22.781 9.664 1 98.69 150 ASN B O 1
ATOM 3375 N N . ASP B 1 151 ? 2.209 -24 7.805 1 98.38 151 ASP B N 1
ATOM 3376 C CA . ASP B 1 151 ? 1.672 -25.109 8.586 1 98.38 151 ASP B CA 1
ATOM 3377 C C . ASP B 1 151 ? 2.754 -25.75 9.445 1 98.38 151 ASP B C 1
ATOM 3379 O O . ASP B 1 151 ? 3.846 -26.062 8.961 1 98.38 151 ASP B O 1
ATOM 3383 N N . PRO B 1 152 ? 2.484 -25.969 10.734 1 97 152 PRO B N 1
ATOM 3384 C CA . PRO B 1 152 ? 3.496 -26.562 11.609 1 97 152 PRO B CA 1
ATOM 3385 C C . PRO B 1 152 ? 3.955 -27.938 11.141 1 97 152 PRO B C 1
ATOM 3387 O O . PRO B 1 152 ? 5.051 -28.375 11.492 1 97 152 PRO B O 1
ATOM 3390 N N . ALA B 1 153 ? 3.172 -28.672 10.336 1 97 153 ALA B N 1
ATOM 3391 C CA . ALA B 1 153 ? 3.498 -30.016 9.867 1 97 153 ALA B CA 1
ATOM 3392 C C . ALA B 1 153 ? 4.367 -29.969 8.617 1 97 153 ALA B C 1
ATOM 3394 O O . ALA B 1 153 ? 4.891 -30.984 8.18 1 97 153 ALA B O 1
ATOM 3395 N N . ASP B 1 154 ? 4.527 -28.75 8.023 1 97.75 154 ASP B N 1
ATOM 3396 C CA . ASP B 1 154 ? 5.309 -28.625 6.797 1 97.75 154 ASP B CA 1
ATOM 3397 C C . ASP B 1 154 ? 6.793 -28.844 7.066 1 97.75 154 ASP B C 1
ATOM 3399 O O . ASP B 1 154 ? 7.285 -28.531 8.156 1 97.75 154 ASP B O 1
ATOM 3403 N N . ASP B 1 155 ? 7.512 -29.484 6.148 1 97.69 155 ASP B N 1
ATOM 3404 C CA . ASP B 1 155 ? 8.969 -29.5 6.156 1 97.69 155 ASP B CA 1
ATOM 3405 C C . ASP B 1 155 ? 9.531 -28.141 5.762 1 97.69 155 ASP B C 1
ATOM 3407 O O . ASP B 1 155 ? 9.633 -27.812 4.574 1 97.69 155 ASP B O 1
ATOM 3411 N N . MET B 1 156 ? 9.969 -27.375 6.715 1 97.38 156 MET B N 1
ATOM 3412 C CA . MET B 1 156 ? 10.359 -25.984 6.508 1 97.38 156 MET B CA 1
ATOM 3413 C C . MET B 1 156 ? 11.711 -25.891 5.812 1 97.38 156 MET B C 1
ATOM 3415 O O . MET B 1 156 ? 12.148 -24.812 5.426 1 97.38 156 MET B O 1
ATOM 3419 N N . SER B 1 157 ? 12.391 -27.031 5.629 1 97.88 157 SER B N 1
ATOM 3420 C CA . SER B 1 157 ? 13.633 -27.031 4.867 1 97.88 157 SER B CA 1
ATOM 3421 C C . SER B 1 157 ? 13.367 -26.891 3.373 1 97.88 157 SER B C 1
ATOM 3423 O O . SER B 1 157 ? 14.281 -26.609 2.6 1 97.88 157 SER B O 1
ATOM 3425 N N . ILE B 1 158 ? 12.117 -27.156 2.98 1 97.94 158 ILE B N 1
ATOM 3426 C CA . ILE B 1 158 ? 11.695 -27 1.592 1 97.94 158 ILE B CA 1
ATOM 3427 C C . ILE B 1 158 ? 10.984 -25.656 1.421 1 97.94 158 ILE B C 1
ATOM 3429 O O . ILE B 1 158 ? 10 -25.375 2.107 1 97.94 158 ILE B O 1
ATOM 3433 N N . ASP B 1 159 ? 11.398 -24.891 0.5 1 96.12 159 ASP B N 1
ATOM 3434 C CA . ASP B 1 159 ? 10.875 -23.547 0.281 1 96.12 159 ASP B CA 1
ATOM 3435 C C . ASP B 1 159 ? 9.508 -23.594 -0.4 1 96.12 159 ASP B C 1
ATOM 3437 O O . ASP B 1 159 ? 9.234 -24.5 -1.196 1 96.12 159 ASP B O 1
ATOM 3441 N N . CYS B 1 160 ? 8.633 -22.609 -0.095 1 98.5 160 CYS B N 1
ATOM 3442 C CA . CYS B 1 160 ? 7.309 -22.547 -0.707 1 98.5 160 CYS B CA 1
ATOM 3443 C C . CYS B 1 160 ? 7.234 -21.422 -1.73 1 98.5 160 CYS B C 1
ATOM 3445 O O . CYS B 1 160 ? 6.156 -21.109 -2.248 1 98.5 160 CYS B O 1
ATOM 3447 N N . ILE B 1 161 ? 8.312 -20.703 -2.035 1 98.88 161 ILE B N 1
ATOM 3448 C CA . ILE B 1 161 ? 8.32 -19.547 -2.912 1 98.88 161 ILE B CA 1
ATOM 3449 C C . ILE B 1 161 ? 8.391 -20 -4.371 1 98.88 161 ILE B C 1
ATOM 3451 O O . ILE B 1 161 ? 9.383 -20.594 -4.797 1 98.88 161 ILE B O 1
ATOM 3455 N N . PRO B 1 162 ? 7.332 -19.75 -5.129 1 98.94 162 PRO B N 1
ATOM 3456 C CA . PRO B 1 162 ? 7.406 -20.078 -6.555 1 98.94 162 PRO B CA 1
ATOM 3457 C C . PRO B 1 162 ? 8.453 -19.234 -7.293 1 98.94 162 PRO B C 1
ATOM 3459 O O . PRO B 1 162 ? 8.891 -18.203 -6.789 1 98.94 162 PRO B O 1
ATOM 3462 N N . ASN B 1 163 ? 8.844 -19.703 -8.414 1 98.88 163 ASN B N 1
ATOM 3463 C CA . ASN B 1 163 ? 9.883 -19.031 -9.195 1 98.88 163 ASN B CA 1
ATOM 3464 C C . ASN B 1 163 ? 9.289 -17.984 -10.133 1 98.88 163 ASN B C 1
ATOM 3466 O O . ASN B 1 163 ? 10.008 -17.125 -10.641 1 98.88 163 ASN B O 1
ATOM 3470 N N . ALA B 1 164 ? 8 -18.031 -10.391 1 98.94 164 ALA B N 1
ATOM 3471 C CA . ALA B 1 164 ? 7.238 -17.047 -11.148 1 98.94 164 ALA B CA 1
ATOM 3472 C C . ALA B 1 164 ? 5.766 -17.062 -10.758 1 98.94 164 ALA B C 1
ATOM 3474 O O . ALA B 1 164 ? 5.293 -18.047 -10.156 1 98.94 164 ALA B O 1
ATOM 3475 N N . LEU B 1 165 ? 5.082 -15.953 -11.031 1 99 165 LEU B N 1
ATOM 3476 C CA . LEU B 1 165 ? 3.662 -15.836 -10.719 1 99 165 LEU B CA 1
ATOM 3477 C C . LEU B 1 165 ? 2.857 -15.5 -11.969 1 99 165 LEU B C 1
ATOM 3479 O O . LEU B 1 165 ? 3.266 -14.648 -12.766 1 99 165 LEU B O 1
ATOM 3483 N N . VAL B 1 166 ? 1.773 -16.188 -12.219 1 99 166 VAL B N 1
ATOM 3484 C CA . VAL B 1 166 ? 0.756 -15.852 -13.211 1 99 166 VAL B CA 1
ATOM 3485 C C . VAL B 1 166 ? -0.582 -15.609 -12.516 1 99 166 VAL B C 1
ATOM 3487 O O . VAL B 1 166 ? -1.266 -16.547 -12.117 1 99 166 VAL B O 1
ATOM 3490 N N . LEU B 1 167 ? -0.988 -14.375 -12.445 1 99 167 LEU B N 1
ATOM 3491 C CA . LEU B 1 167 ? -2.086 -14 -11.562 1 99 167 LEU B CA 1
ATOM 3492 C C . LEU B 1 167 ? -3.262 -13.438 -12.352 1 99 167 LEU B C 1
ATOM 3494 O O . LEU B 1 167 ? -3.113 -12.453 -13.078 1 99 167 LEU B O 1
ATOM 3498 N N . PHE B 1 168 ? -4.422 -14.055 -12.18 1 98.94 168 PHE B N 1
ATOM 3499 C CA . PHE B 1 168 ? -5.656 -13.625 -12.828 1 98.94 168 PHE B CA 1
ATOM 3500 C C . PHE B 1 168 ? -6.543 -12.859 -11.859 1 98.94 168 PHE B C 1
ATOM 3502 O O . PHE B 1 168 ? -7.113 -13.445 -10.938 1 98.94 168 PHE B O 1
ATOM 3509 N N . ASN B 1 169 ? -6.711 -11.523 -12.039 1 98.69 169 ASN B N 1
ATOM 3510 C CA . ASN B 1 169 ? -7.465 -10.609 -11.18 1 98.69 169 ASN B CA 1
ATOM 3511 C C . ASN B 1 169 ? -7.227 -10.906 -9.703 1 98.69 169 ASN B C 1
ATOM 3513 O O . ASN B 1 169 ? -8.18 -11.055 -8.938 1 98.69 169 ASN B O 1
ATOM 3517 N N . PRO B 1 170 ? -5.992 -10.969 -9.273 1 98.88 170 PRO B N 1
ATOM 3518 C CA . PRO B 1 170 ? -5.668 -11.438 -7.922 1 98.88 170 PRO B CA 1
ATOM 3519 C C . PRO B 1 170 ? -6.074 -10.445 -6.84 1 98.88 170 PRO B C 1
ATOM 3521 O O . PRO B 1 170 ? -6.008 -9.234 -7.055 1 98.88 170 PRO B O 1
ATOM 3524 N N . VAL B 1 171 ? -6.535 -10.984 -5.727 1 98.88 171 VAL B N 1
ATOM 3525 C CA . VAL B 1 171 ? -6.559 -10.172 -4.512 1 98.88 171 VAL B CA 1
ATOM 3526 C C . VAL B 1 171 ? -5.133 -9.977 -3.996 1 98.88 171 VAL B C 1
ATOM 3528 O O . VAL B 1 171 ? -4.523 -10.906 -3.461 1 98.88 171 VAL B O 1
ATOM 3531 N N . VAL B 1 172 ? -4.602 -8.734 -4.16 1 98.81 172 VAL B N 1
ATOM 3532 C CA . VAL B 1 172 ? -3.229 -8.531 -3.717 1 98.81 172 VAL B CA 1
ATOM 3533 C C . VAL B 1 172 ? -3.209 -7.602 -2.506 1 98.81 172 VAL B C 1
ATOM 3535 O O . VAL B 1 172 ? -2.189 -7.484 -1.822 1 98.81 172 VAL B O 1
ATOM 3538 N N . ASP B 1 173 ? -4.266 -6.906 -2.266 1 98.81 173 ASP B N 1
ATOM 3539 C CA . ASP B 1 173 ? -4.41 -6.023 -1.113 1 98.81 173 ASP B CA 1
ATOM 3540 C C . ASP B 1 173 ? -5.504 -6.523 -0.17 1 98.81 173 ASP B C 1
ATOM 3542 O O . ASP B 1 173 ? -6.684 -6.535 -0.526 1 98.81 173 ASP B O 1
ATOM 3546 N N . ASN B 1 174 ? -5.078 -6.914 1.051 1 98.75 174 ASN B N 1
ATOM 3547 C CA . ASN B 1 174 ? -6.027 -7.34 2.074 1 98.75 174 ASN B CA 1
ATOM 3548 C C . ASN B 1 174 ? -6.121 -6.324 3.209 1 98.75 174 ASN B C 1
ATOM 3550 O O . ASN B 1 174 ? -6.652 -6.629 4.277 1 98.75 174 ASN B O 1
ATOM 3554 N N . GLY B 1 175 ? -5.523 -5.148 3.016 1 98.31 175 GLY B N 1
ATOM 3555 C CA . GLY B 1 175 ? -5.629 -4.074 3.992 1 98.31 175 GLY B CA 1
ATOM 3556 C C . GLY B 1 175 ? -6.961 -3.355 3.945 1 98.31 175 GLY B C 1
ATOM 3557 O O . GLY B 1 175 ? -7.895 -3.811 3.283 1 98.31 175 GLY B O 1
ATOM 3558 N N . PRO B 1 176 ? -7.02 -2.211 4.629 1 97.81 176 PRO B N 1
ATOM 3559 C CA . PRO B 1 176 ? -8.289 -1.482 4.734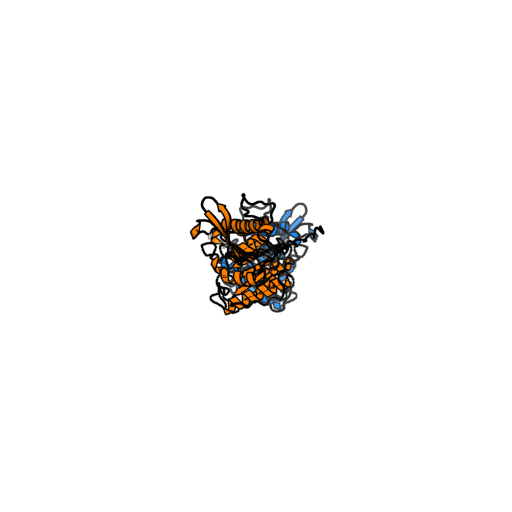 1 97.81 176 PRO B CA 1
ATOM 3560 C C . PRO B 1 176 ? -8.852 -1.075 3.377 1 97.81 176 PRO B C 1
ATOM 3562 O O . PRO B 1 176 ? -10.062 -0.896 3.236 1 97.81 176 PRO B O 1
ATOM 3565 N N . GLY B 1 177 ? -7.969 -0.949 2.387 1 96 177 GLY B N 1
ATOM 3566 C CA . GLY B 1 177 ? -8.406 -0.567 1.052 1 96 177 GLY B CA 1
ATOM 3567 C C . GLY B 1 177 ? -8.672 -1.757 0.148 1 96 177 GLY B C 1
ATOM 3568 O O . GLY B 1 177 ? -9.047 -1.588 -1.014 1 96 177 GLY B O 1
ATOM 3569 N N . GLY B 1 178 ? -8.453 -2.93 0.671 1 97.69 178 GLY B N 1
ATOM 3570 C CA . GLY B 1 178 ? -8.461 -4.113 -0.174 1 97.69 178 GLY B CA 1
ATOM 3571 C C . GLY B 1 178 ? -9.602 -5.059 0.135 1 97.69 178 GLY B C 1
ATOM 3572 O O . GLY B 1 178 ? -10.523 -4.707 0.872 1 97.69 178 GLY B O 1
ATOM 3573 N N . TYR B 1 179 ? -9.578 -6.191 -0.482 1 98.25 179 TYR B N 1
ATOM 3574 C CA . TYR B 1 179 ? -10.625 -7.203 -0.35 1 98.25 179 TYR B CA 1
ATOM 3575 C C . TYR B 1 179 ? -10.344 -8.133 0.826 1 98.25 179 TYR B C 1
ATOM 3577 O O . TYR B 1 179 ? -9.211 -8.586 1.005 1 98.25 179 TYR B O 1
ATOM 3585 N N . GLY B 1 180 ? -11.312 -8.367 1.642 1 98 180 GLY B N 1
ATOM 3586 C CA . GLY B 1 180 ? -11.219 -9.352 2.709 1 98 180 GLY B CA 1
ATOM 3587 C C . GLY B 1 180 ? -10.766 -8.75 4.031 1 98 180 GLY B C 1
ATOM 3588 O O . GLY B 1 180 ? -10.602 -9.477 5.02 1 98 180 GLY B O 1
ATOM 3589 N N . TYR B 1 181 ? -10.656 -7.395 4.09 1 98.19 181 TYR B N 1
ATOM 3590 C CA . TYR B 1 181 ? -10.156 -6.742 5.297 1 98.19 181 TYR B CA 1
ATOM 3591 C C . TYR B 1 181 ? -11.016 -7.102 6.504 1 98.19 181 TYR B C 1
ATOM 3593 O O . TYR B 1 181 ? -10.508 -7.262 7.613 1 98.19 181 TYR B O 1
ATOM 3601 N N . GLU B 1 182 ? -12.258 -7.227 6.352 1 97.12 182 GLU B N 1
ATOM 3602 C CA . GLU B 1 182 ? -13.172 -7.531 7.453 1 97.12 182 GLU B CA 1
ATOM 3603 C C . GLU B 1 182 ? -12.836 -8.875 8.094 1 97.12 182 GLU B C 1
ATOM 3605 O O . GLU B 1 182 ? -13.133 -9.109 9.266 1 97.12 182 GLU B O 1
ATOM 3610 N N . ARG B 1 183 ? -12.18 -9.781 7.359 1 97.75 183 ARG B N 1
ATOM 3611 C CA . ARG B 1 183 ? -11.82 -11.109 7.836 1 97.75 183 ARG B CA 1
ATOM 3612 C C . ARG B 1 183 ? -10.367 -11.148 8.312 1 97.75 183 ARG B C 1
ATOM 3614 O O . ARG B 1 183 ? -10.039 -11.859 9.266 1 97.75 183 ARG B O 1
ATOM 3621 N N . ILE B 1 184 ? -9.539 -10.359 7.664 1 98.12 184 ILE B N 1
ATOM 3622 C CA . ILE B 1 184 ? -8.102 -10.422 7.898 1 98.12 184 ILE B CA 1
ATOM 3623 C C . ILE B 1 184 ? -7.723 -9.461 9.023 1 98.12 184 ILE B C 1
ATOM 3625 O O . ILE B 1 184 ? -6.848 -9.758 9.836 1 98.12 184 ILE B O 1
ATOM 3629 N N . GLY B 1 185 ? -8.367 -8.312 9.055 1 97.25 185 GLY B N 1
ATOM 3630 C CA . GLY B 1 185 ? -8.133 -7.309 10.078 1 97.25 185 GLY B CA 1
ATOM 3631 C C . GLY B 1 185 ? -6.699 -6.801 10.102 1 97.25 185 GLY B C 1
ATOM 3632 O O . GLY B 1 185 ? -6.094 -6.59 9.047 1 97.25 185 GLY B O 1
ATOM 3633 N N . GLU B 1 186 ? -6.164 -6.648 11.266 1 96.25 186 GLU B N 1
ATOM 3634 C CA . GLU B 1 186 ? -4.859 -6.016 11.445 1 96.25 186 GLU B CA 1
ATOM 3635 C C . GLU B 1 186 ? -3.734 -6.945 11 1 96.25 186 GLU B C 1
ATOM 3637 O O . GLU B 1 186 ? -2.59 -6.516 10.844 1 96.25 186 GLU B O 1
ATOM 3642 N N . ALA B 1 187 ? -4.098 -8.18 10.695 1 98 187 ALA B N 1
ATOM 3643 C CA . ALA B 1 187 ? -3.094 -9.141 10.258 1 98 187 ALA B CA 1
ATOM 3644 C C . ALA B 1 187 ? -2.611 -8.828 8.844 1 98 187 ALA B C 1
ATOM 3646 O O . ALA B 1 187 ? -1.604 -9.375 8.391 1 98 187 ALA B O 1
ATOM 3647 N N . TYR B 1 188 ? -3.314 -7.84 8.133 1 98.12 188 TYR B N 1
ATOM 3648 C CA . TYR B 1 188 ? -3 -7.57 6.734 1 98.12 188 TYR B CA 1
ATOM 3649 C C . TYR B 1 188 ? -1.541 -7.16 6.574 1 98.12 188 TYR B C 1
ATOM 3651 O O . TYR B 1 188 ? -0.925 -7.422 5.539 1 98.12 188 TYR B O 1
ATOM 3659 N N . LYS B 1 189 ? -0.95 -6.574 7.586 1 97.19 189 LYS B N 1
ATOM 3660 C CA . LYS B 1 189 ? 0.42 -6.078 7.492 1 97.19 189 LYS B CA 1
ATOM 3661 C C . LYS B 1 189 ? 1.399 -7.215 7.215 1 97.19 189 LYS B C 1
ATOM 3663 O O . LYS B 1 189 ? 2.41 -7.016 6.539 1 97.19 189 LYS B O 1
ATOM 3668 N N . ASP B 1 190 ? 1.086 -8.445 7.668 1 97.88 190 ASP B N 1
ATOM 3669 C CA . ASP B 1 190 ? 1.953 -9.602 7.453 1 97.88 190 ASP B CA 1
ATOM 3670 C C . ASP B 1 190 ? 1.241 -10.68 6.633 1 97.88 190 ASP B C 1
ATOM 3672 O O . ASP B 1 190 ? 1.674 -11.836 6.609 1 97.88 190 ASP B O 1
ATOM 3676 N N . PHE B 1 191 ? 0.117 -10.352 6.012 1 98.56 191 PHE B N 1
ATOM 3677 C CA . PHE B 1 191 ? -0.696 -11.336 5.309 1 98.56 191 PHE B CA 1
ATOM 3678 C C . PHE B 1 191 ? -0.965 -10.891 3.877 1 98.56 191 PHE B C 1
ATOM 3680 O O . PHE B 1 191 ? -1.089 -11.727 2.977 1 98.56 191 PHE B O 1
ATOM 3687 N N . SER B 1 192 ? -1.099 -9.578 3.682 1 98.75 192 SER B N 1
ATOM 3688 C CA . SER B 1 192 ? -1.432 -9 2.385 1 98.75 192 SER B CA 1
ATOM 3689 C C . SER B 1 192 ? -0.215 -8.977 1.464 1 98.75 192 SER B C 1
ATOM 3691 O O . SER B 1 192 ? 0.812 -8.383 1.803 1 98.75 192 SER B O 1
ATOM 3693 N N . PRO B 1 193 ? -0.32 -9.586 0.272 1 98.88 193 PRO B N 1
ATOM 3694 C CA . PRO B 1 193 ? 0.835 -9.602 -0.629 1 98.88 193 PRO B CA 1
ATOM 3695 C C . PRO B 1 193 ? 1.376 -8.203 -0.922 1 98.88 193 PRO B C 1
ATOM 3697 O O . PRO B 1 193 ? 2.59 -7.984 -0.88 1 98.88 193 PRO B O 1
ATOM 3700 N N . LEU B 1 194 ? 0.479 -7.258 -1.191 1 98.75 194 LEU B N 1
ATOM 3701 C CA . LEU B 1 194 ? 0.878 -5.895 -1.524 1 98.75 194 LEU B CA 1
ATOM 3702 C C . LEU B 1 194 ? 1.707 -5.281 -0.401 1 98.75 194 LEU B C 1
ATOM 3704 O O . LEU B 1 194 ? 2.627 -4.5 -0.658 1 98.75 194 LEU B O 1
ATOM 3708 N N . HIS B 1 195 ? 1.47 -5.613 0.839 1 98.12 195 HIS B N 1
ATOM 3709 C CA . HIS B 1 195 ? 2.119 -5.031 2.008 1 98.12 195 HIS B CA 1
ATOM 3710 C C . HIS B 1 195 ? 3.393 -5.785 2.365 1 98.12 195 HIS B C 1
ATOM 3712 O O . HIS B 1 195 ? 4.051 -5.473 3.361 1 98.12 195 HIS B O 1
ATOM 3718 N N . ASN B 1 196 ? 3.742 -6.828 1.575 1 98.44 196 ASN B N 1
ATOM 3719 C CA . ASN B 1 196 ? 4.887 -7.66 1.933 1 98.44 196 ASN B CA 1
ATOM 3720 C C . ASN B 1 196 ? 5.812 -7.879 0.741 1 98.44 196 ASN B C 1
ATOM 3722 O O . ASN B 1 196 ? 6.609 -8.82 0.735 1 98.44 196 ASN B O 1
ATOM 3726 N N . ILE B 1 197 ? 5.688 -7.066 -0.302 1 98.69 197 ILE B N 1
ATOM 3727 C CA . ILE B 1 197 ? 6.613 -7.121 -1.429 1 98.69 197 ILE B CA 1
ATOM 3728 C C . ILE B 1 197 ? 8.016 -6.746 -0.961 1 98.69 197 ILE B C 1
ATOM 3730 O O . ILE B 1 197 ? 8.188 -5.805 -0.186 1 98.69 197 ILE B O 1
ATOM 3734 N N . LYS B 1 198 ? 8.984 -7.445 -1.388 1 96.75 198 LYS B N 1
ATOM 3735 C CA . LYS B 1 198 ? 10.375 -7.18 -1.044 1 96.75 198 LYS B CA 1
ATOM 3736 C C . LYS B 1 198 ? 11.32 -7.641 -2.154 1 96.75 198 LYS B C 1
ATOM 3738 O O . LYS B 1 198 ? 10.867 -8.211 -3.154 1 96.75 198 LYS B O 1
ATOM 3743 N N . LYS B 1 199 ? 12.578 -7.379 -1.953 1 96.69 199 LYS B N 1
ATOM 3744 C CA . LYS B 1 199 ? 13.594 -7.793 -2.916 1 96.69 199 LYS B CA 1
ATOM 3745 C C . LYS B 1 199 ? 13.492 -9.289 -3.209 1 96.69 199 LYS B C 1
ATOM 3747 O O . LYS B 1 199 ? 13.172 -10.078 -2.32 1 96.69 199 LYS B O 1
ATOM 3752 N N . ASP B 1 200 ? 13.695 -9.688 -4.445 1 97.19 200 ASP B N 1
ATOM 3753 C CA . ASP B 1 200 ? 13.742 -11.062 -4.934 1 97.19 200 ASP B CA 1
ATOM 3754 C C . ASP B 1 200 ? 12.328 -11.625 -5.109 1 97.19 200 ASP B C 1
ATOM 3756 O O . ASP B 1 200 ? 12.156 -12.836 -5.238 1 97.19 200 ASP B O 1
ATOM 3760 N N . ALA B 1 201 ? 11.336 -10.727 -5.113 1 98.69 201 ALA B N 1
ATOM 3761 C CA . ALA B 1 201 ? 9.992 -11.172 -5.48 1 98.69 201 ALA B CA 1
ATOM 3762 C C . ALA B 1 201 ? 9.984 -11.805 -6.871 1 98.69 201 ALA B C 1
ATOM 3764 O O . ALA B 1 201 ? 10.641 -11.312 -7.789 1 98.69 201 ALA B O 1
ATOM 3765 N N . PRO B 1 202 ? 9.266 -12.891 -7.027 1 98.88 202 PRO B N 1
ATOM 3766 C CA . PRO B 1 202 ? 9.273 -13.57 -8.328 1 98.88 202 PRO B CA 1
ATOM 3767 C C . PRO B 1 202 ? 8.664 -12.727 -9.445 1 98.88 202 PRO B C 1
ATOM 3769 O O . PRO B 1 202 ? 7.73 -11.961 -9.203 1 98.88 202 PRO B O 1
ATOM 3772 N N . SER B 1 203 ? 9.266 -12.938 -10.68 1 98.94 203 SER B N 1
ATOM 3773 C CA . SER B 1 203 ? 8.656 -12.32 -11.852 1 98.94 203 SER B CA 1
ATOM 3774 C C . SER B 1 203 ? 7.172 -12.664 -11.945 1 98.94 203 SER B C 1
ATOM 3776 O O . SER B 1 203 ? 6.781 -13.812 -11.719 1 98.94 203 SER B O 1
ATOM 3778 N N . THR B 1 204 ? 6.379 -11.641 -12.227 1 98.94 204 THR B N 1
ATOM 3779 C CA . THR B 1 204 ? 4.93 -11.773 -12.141 1 98.94 204 THR B CA 1
ATOM 3780 C C . THR B 1 204 ? 4.258 -11.195 -13.375 1 98.94 204 THR B C 1
ATOM 3782 O O . THR B 1 204 ? 4.645 -10.125 -13.859 1 98.94 204 THR B O 1
ATOM 3785 N N . ILE B 1 205 ? 3.312 -11.891 -13.953 1 99 205 ILE B N 1
ATOM 3786 C CA . ILE B 1 205 ? 2.338 -11.281 -14.852 1 99 205 ILE B CA 1
ATOM 3787 C C . ILE B 1 205 ? 0.97 -11.234 -14.172 1 99 205 ILE B C 1
ATOM 3789 O O . ILE B 1 205 ? 0.559 -12.203 -13.531 1 99 205 ILE B O 1
ATOM 3793 N N . LEU B 1 206 ? 0.34 -10.102 -14.227 1 98.94 206 LEU B N 1
ATOM 3794 C CA . LEU B 1 206 ? -0.937 -9.82 -13.578 1 98.94 206 LEU B CA 1
ATOM 3795 C C . LEU B 1 206 ? -1.971 -9.344 -14.594 1 98.94 206 LEU B C 1
ATOM 3797 O O . LEU B 1 206 ? -1.711 -8.414 -15.359 1 98.94 206 LEU B O 1
ATOM 3801 N N . PHE B 1 207 ? -3.102 -10.062 -14.641 1 99 207 PHE B N 1
ATOM 3802 C CA . PHE B 1 207 ? -4.203 -9.719 -15.531 1 99 207 PHE B CA 1
ATOM 3803 C C . PHE B 1 207 ? -5.359 -9.102 -14.75 1 99 207 PHE B C 1
ATOM 3805 O O . PHE B 1 207 ? -5.762 -9.633 -13.711 1 99 207 PHE B O 1
ATOM 3812 N N . LEU B 1 208 ? -5.934 -7.984 -15.273 1 98.94 208 LEU B N 1
ATOM 3813 C CA . LEU B 1 208 ? -7.039 -7.336 -14.57 1 98.94 208 LEU B CA 1
ATOM 3814 C C . LEU B 1 208 ? -7.969 -6.629 -15.555 1 98.94 208 LEU B C 1
ATOM 3816 O O . LEU B 1 208 ? -7.508 -5.973 -16.484 1 98.94 208 LEU B O 1
ATOM 3820 N N . GLY B 1 209 ? -9.25 -6.863 -15.391 1 98.88 209 GLY B N 1
ATOM 3821 C CA . GLY B 1 209 ? -10.219 -6.059 -16.125 1 98.88 209 GLY B CA 1
ATOM 3822 C C . GLY B 1 209 ? -10.383 -4.664 -15.555 1 98.88 209 GLY B C 1
ATOM 3823 O O . GLY B 1 209 ? -10.383 -4.48 -14.336 1 98.88 209 GLY B O 1
ATOM 3824 N N . THR B 1 210 ? -10.617 -3.635 -16.391 1 98.75 210 THR B N 1
ATOM 3825 C CA . THR B 1 210 ? -10.672 -2.25 -15.938 1 98.75 210 THR B CA 1
ATOM 3826 C C . THR B 1 210 ? -12.008 -1.952 -15.273 1 98.75 210 THR B C 1
ATOM 3828 O O . THR B 1 210 ? -12.164 -0.926 -14.609 1 98.75 210 THR B O 1
ATOM 3831 N N . LYS B 1 211 ? -13.031 -2.834 -15.406 1 98.44 211 LYS B N 1
ATOM 3832 C CA . LYS B 1 211 ? -14.328 -2.66 -14.758 1 98.44 211 LYS B CA 1
ATOM 3833 C C . LYS B 1 211 ? -14.539 -3.697 -13.664 1 98.44 211 LYS B C 1
ATOM 3835 O O . LYS B 1 211 ? -15.68 -4.07 -13.367 1 98.44 211 LYS B O 1
ATOM 3840 N N . ASP B 1 212 ? -13.414 -4.238 -13.211 1 98.44 212 ASP B N 1
ATOM 3841 C CA . ASP B 1 212 ? -13.5 -5.102 -12.039 1 98.44 212 ASP B CA 1
ATOM 3842 C C . ASP B 1 212 ? -14.008 -4.332 -10.82 1 98.44 212 ASP B C 1
ATOM 3844 O O . ASP B 1 212 ? -13.367 -3.383 -10.367 1 98.44 212 ASP B O 1
ATOM 3848 N N . HIS B 1 213 ? -15.102 -4.688 -10.25 1 96.5 213 HIS B N 1
ATOM 3849 C CA . HIS B 1 213 ? -15.734 -3.947 -9.164 1 96.5 213 HIS B CA 1
ATOM 3850 C C . HIS B 1 213 ? -15.133 -4.32 -7.816 1 96.5 213 HIS B C 1
ATOM 3852 O O . HIS B 1 213 ? -15.383 -3.648 -6.812 1 96.5 213 HIS B O 1
ATOM 3858 N N . LEU B 1 214 ? -14.305 -5.414 -7.781 1 97.38 214 LEU B N 1
ATOM 3859 C CA . LEU B 1 214 ? -13.727 -5.891 -6.527 1 97.38 214 LEU B CA 1
ATOM 3860 C C . LEU B 1 214 ? -12.281 -5.445 -6.387 1 97.38 214 LEU B C 1
ATOM 3862 O O . LEU B 1 214 ? -11.797 -5.223 -5.273 1 97.38 214 LEU B O 1
ATOM 3866 N N . ILE B 1 215 ? -11.57 -5.41 -7.469 1 98.31 215 ILE B N 1
ATOM 3867 C CA . ILE B 1 215 ? -10.156 -5.055 -7.473 1 98.31 215 ILE B CA 1
ATOM 3868 C C . ILE B 1 215 ? -9.945 -3.797 -8.32 1 98.31 215 ILE B C 1
ATOM 3870 O O . ILE B 1 215 ? -9.93 -3.865 -9.547 1 98.31 215 ILE B O 1
ATOM 3874 N N . PRO B 1 216 ? -9.68 -2.691 -7.68 1 98.38 216 PRO B N 1
ATOM 3875 C CA . PRO B 1 216 ? -9.453 -1.456 -8.438 1 98.38 216 PRO B CA 1
ATOM 3876 C C . PRO B 1 216 ? -8.18 -1.496 -9.273 1 98.38 216 PRO B C 1
ATOM 3878 O O . PRO B 1 216 ? -7.164 -2.045 -8.828 1 98.38 216 PRO B O 1
ATOM 3881 N N . VAL B 1 217 ? -8.211 -0.884 -10.43 1 98.75 217 VAL B N 1
ATOM 3882 C CA . VAL B 1 217 ? -7.078 -0.833 -11.344 1 98.75 217 VAL B CA 1
ATOM 3883 C C . VAL B 1 217 ? -5.879 -0.197 -10.648 1 98.75 217 VAL B C 1
ATOM 3885 O O . VAL B 1 217 ? -4.75 -0.676 -10.781 1 98.75 217 VAL B O 1
ATOM 3888 N N . VAL B 1 218 ? -6.09 0.843 -9.844 1 98.81 218 VAL B N 1
ATOM 3889 C CA . VAL B 1 218 ? -5.004 1.569 -9.195 1 98.81 218 VAL B CA 1
ATOM 3890 C C . VAL B 1 218 ? -4.254 0.639 -8.242 1 98.81 218 VAL B C 1
ATOM 3892 O O . VAL B 1 218 ? -3.039 0.76 -8.078 1 98.81 218 VAL B O 1
ATOM 3895 N N . THR B 1 219 ? -4.941 -0.312 -7.625 1 98.81 219 THR B N 1
ATOM 3896 C CA . THR B 1 219 ? -4.297 -1.282 -6.746 1 98.81 219 THR B CA 1
ATOM 3897 C C . THR B 1 219 ? -3.275 -2.115 -7.516 1 98.81 219 THR B C 1
ATOM 3899 O O . THR B 1 219 ? -2.146 -2.303 -7.055 1 98.81 219 THR B O 1
ATOM 3902 N N . ALA B 1 220 ? -3.658 -2.582 -8.688 1 98.88 220 ALA B N 1
ATOM 3903 C CA . ALA B 1 220 ? -2.756 -3.361 -9.531 1 98.88 220 ALA B CA 1
ATOM 3904 C C . ALA B 1 220 ? -1.589 -2.51 -10.016 1 98.88 220 ALA B C 1
ATOM 3906 O O . ALA B 1 220 ? -0.452 -2.984 -10.086 1 98.88 220 ALA B O 1
ATOM 3907 N N . GLU B 1 221 ? -1.888 -1.274 -10.375 1 98.88 221 GLU B N 1
ATOM 3908 C CA . GLU B 1 221 ? -0.837 -0.364 -10.82 1 98.88 221 GLU B CA 1
ATOM 3909 C C . GLU B 1 221 ? 0.168 -0.092 -9.711 1 98.88 221 GLU B C 1
ATOM 3911 O O . GLU B 1 221 ? 1.374 -0.025 -9.953 1 98.88 221 GLU B O 1
ATOM 3916 N N . TYR B 1 222 ? -0.335 0.117 -8.508 1 98.81 222 TYR B N 1
ATOM 3917 C CA . TYR B 1 222 ? 0.551 0.339 -7.367 1 98.81 222 TYR B CA 1
ATOM 3918 C C . TYR B 1 222 ? 1.368 -0.91 -7.062 1 98.81 222 TYR B C 1
ATOM 3920 O O . TYR B 1 222 ? 2.555 -0.819 -6.738 1 98.81 222 TYR B O 1
ATOM 3928 N N . TYR B 1 223 ? 0.725 -2.113 -7.133 1 98.88 223 TYR B N 1
ATOM 3929 C CA . TYR B 1 223 ? 1.448 -3.371 -6.988 1 98.88 223 TYR B CA 1
ATOM 3930 C C . TYR B 1 223 ? 2.617 -3.441 -7.965 1 98.88 223 TYR B C 1
ATOM 3932 O O . TYR B 1 223 ? 3.744 -3.746 -7.574 1 98.88 223 TYR B O 1
ATOM 3940 N N . LYS B 1 224 ? 2.373 -3.137 -9.234 1 98.94 224 LYS B N 1
ATOM 3941 C CA . LYS B 1 224 ? 3.416 -3.137 -10.258 1 98.94 224 LYS B CA 1
ATOM 3942 C C . LYS B 1 224 ? 4.527 -2.15 -9.914 1 98.94 224 LYS B C 1
ATOM 3944 O O . LYS B 1 224 ? 5.711 -2.477 -10.023 1 98.94 224 LYS B O 1
ATOM 3949 N N . LEU B 1 225 ? 4.133 -0.955 -9.484 1 98.81 225 LEU B N 1
ATOM 3950 C CA . LEU B 1 225 ? 5.113 0.062 -9.117 1 98.81 225 LEU B CA 1
ATOM 3951 C C . LEU B 1 225 ? 6.059 -0.457 -8.039 1 98.81 225 LEU B C 1
ATOM 3953 O O . LEU B 1 225 ? 7.277 -0.318 -8.164 1 98.81 225 LEU B O 1
ATOM 3957 N N . VAL B 1 226 ? 5.512 -1.054 -6.98 1 98.88 226 VAL B N 1
ATOM 3958 C CA . VAL B 1 226 ? 6.328 -1.526 -5.867 1 98.88 226 VAL B CA 1
ATOM 3959 C C . VAL B 1 226 ? 7.242 -2.654 -6.34 1 98.88 226 VAL B C 1
ATOM 3961 O O . VAL B 1 226 ? 8.43 -2.684 -6.004 1 98.88 226 VAL B O 1
ATOM 3964 N N . MET B 1 227 ? 6.699 -3.615 -7.152 1 98.88 227 MET B N 1
ATOM 3965 C CA . MET B 1 227 ? 7.5 -4.703 -7.703 1 98.88 227 MET B CA 1
ATOM 3966 C C . MET B 1 227 ? 8.703 -4.16 -8.461 1 98.88 227 MET B C 1
ATOM 3968 O O . MET B 1 227 ? 9.828 -4.621 -8.266 1 98.88 227 MET B O 1
ATOM 3972 N N . GLU B 1 228 ? 8.477 -3.199 -9.297 1 98.62 228 GLU B N 1
ATOM 3973 C CA . GLU B 1 228 ? 9.539 -2.639 -10.117 1 98.62 228 GLU B CA 1
ATOM 3974 C C . GLU B 1 228 ? 10.562 -1.892 -9.266 1 98.62 228 GLU B C 1
ATOM 3976 O O . GLU B 1 228 ? 11.758 -1.936 -9.547 1 98.62 228 GLU B O 1
ATOM 3981 N N . LYS B 1 229 ? 10.102 -1.227 -8.211 1 98.19 229 LYS B N 1
ATOM 3982 C CA . LYS B 1 229 ? 11 -0.497 -7.32 1 98.19 229 LYS B CA 1
ATOM 3983 C C . LYS B 1 229 ? 11.945 -1.447 -6.594 1 98.19 229 LYS B C 1
ATOM 3985 O O . LYS B 1 229 ? 13.086 -1.085 -6.289 1 98.19 229 LYS B O 1
ATOM 3990 N N . VAL B 1 230 ? 11.492 -2.674 -6.305 1 98 230 VAL B N 1
ATOM 3991 C CA . VAL B 1 230 ? 12.359 -3.639 -5.641 1 98 230 VAL B CA 1
ATOM 3992 C C . VAL B 1 230 ? 13.133 -4.449 -6.68 1 98 230 VAL B C 1
ATOM 3994 O O . VAL B 1 230 ? 13.672 -5.516 -6.371 1 98 230 VAL B O 1
ATOM 3997 N N . GLU B 1 231 ? 13.039 -4.051 -7.961 1 98.12 231 GLU B N 1
ATOM 3998 C CA . GLU B 1 231 ? 13.789 -4.609 -9.078 1 98.12 231 GLU B CA 1
ATOM 3999 C C . GLU B 1 231 ? 13.266 -5.988 -9.461 1 98.12 231 GLU B C 1
ATOM 4001 O O . GLU B 1 231 ? 14.039 -6.855 -9.883 1 98.12 231 GLU B O 1
ATOM 4006 N N . SER B 1 232 ? 12.047 -6.262 -9.234 1 98.75 232 SER B N 1
ATOM 4007 C CA . SER B 1 232 ? 11.375 -7.453 -9.734 1 98.75 232 SER B CA 1
ATOM 4008 C C . SER B 1 232 ? 10.492 -7.121 -10.93 1 98.75 232 SER B C 1
ATOM 4010 O O . SER B 1 232 ? 9.859 -6.062 -10.977 1 98.75 232 SER B O 1
ATOM 4012 N N . ARG B 1 233 ? 10.406 -8.031 -11.852 1 98.88 233 ARG B N 1
ATOM 4013 C CA . ARG B 1 233 ? 9.594 -7.836 -13.047 1 98.88 233 ARG B CA 1
ATOM 4014 C C . ARG B 1 233 ? 8.109 -8.008 -12.734 1 98.88 233 ARG B C 1
ATOM 4016 O O . ARG B 1 233 ? 7.723 -8.961 -12.047 1 98.88 233 ARG B O 1
ATOM 4023 N N . CYS B 1 234 ? 7.352 -7.105 -13.172 1 98.94 234 CYS B N 1
ATOM 4024 C CA . CYS B 1 234 ? 5.902 -7.227 -13.078 1 98.94 234 CYS B CA 1
ATOM 4025 C C . CYS B 1 234 ? 5.227 -6.715 -14.344 1 98.94 234 CYS B C 1
ATOM 4027 O O . CYS B 1 234 ? 5.254 -5.512 -14.625 1 98.94 234 CYS B O 1
ATOM 4029 N N . ASP B 1 235 ? 4.695 -7.609 -15.117 1 98.94 235 ASP B N 1
ATOM 4030 C CA . ASP B 1 235 ? 3.9 -7.262 -16.297 1 98.94 235 ASP B CA 1
ATOM 4031 C C . ASP B 1 235 ? 2.418 -7.152 -15.945 1 98.94 235 ASP B C 1
ATOM 4033 O O . ASP B 1 235 ? 1.799 -8.133 -15.531 1 98.94 235 ASP B O 1
ATOM 4037 N N . LEU B 1 236 ? 1.873 -5.973 -16.062 1 98.94 236 LEU B N 1
ATOM 4038 C CA . LEU B 1 236 ? 0.451 -5.75 -15.836 1 98.94 236 LEU B CA 1
ATOM 4039 C C . LEU B 1 236 ? -0.301 -5.617 -17.156 1 98.94 236 LEU B C 1
ATOM 4041 O O . LEU B 1 236 ? 0.046 -4.773 -17.984 1 98.94 236 LEU B O 1
ATOM 4045 N N . LYS B 1 237 ? -1.254 -6.477 -17.375 1 98.94 237 LYS B N 1
ATOM 4046 C CA . LYS B 1 237 ? -2.125 -6.402 -18.547 1 98.94 237 LYS B CA 1
ATOM 4047 C C . LYS B 1 237 ? -3.555 -6.055 -18.141 1 98.94 237 LYS B C 1
ATOM 4049 O O . LYS B 1 237 ? -4.211 -6.82 -17.438 1 98.94 237 LYS B O 1
ATOM 4054 N N . LEU B 1 238 ? -3.998 -4.914 -18.641 1 98.88 238 LEU B N 1
ATOM 4055 C CA . LEU B 1 238 ? -5.355 -4.449 -18.359 1 98.88 238 LEU B CA 1
ATOM 4056 C C . LEU B 1 238 ? -6.281 -4.758 -19.531 1 98.88 238 LEU B C 1
ATOM 4058 O O . LEU B 1 238 ? -5.895 -4.609 -20.688 1 98.88 238 LEU B O 1
ATOM 4062 N N . TYR B 1 239 ? -7.402 -5.262 -19.219 1 98.88 239 TYR B N 1
ATOM 4063 C CA . TYR B 1 239 ? -8.422 -5.582 -20.203 1 98.88 239 TYR B CA 1
ATOM 4064 C C . TYR B 1 239 ? -9.602 -4.629 -20.109 1 98.88 239 TYR B C 1
ATOM 4066 O O . TYR B 1 239 ? -10.43 -4.746 -19.203 1 98.88 239 TYR B O 1
ATOM 4074 N N . ASP B 1 240 ? -9.734 -3.721 -21.109 1 98.44 240 ASP B N 1
ATOM 4075 C CA . ASP B 1 240 ? -10.695 -2.621 -21.094 1 98.44 240 ASP B CA 1
ATOM 4076 C C . ASP B 1 240 ? -12.125 -3.145 -21.062 1 98.44 240 ASP B C 1
ATOM 4078 O O . ASP B 1 240 ? -12.508 -3.973 -21.906 1 98.44 240 ASP B O 1
ATOM 4082 N N . GLY B 1 241 ? -12.875 -2.699 -20.109 1 98.44 241 GLY B N 1
ATOM 4083 C CA . GLY B 1 241 ? -14.297 -2.99 -20.031 1 98.44 241 GLY B CA 1
ATOM 4084 C C . GLY B 1 241 ? -14.602 -4.336 -19.406 1 98.44 241 GLY B C 1
ATOM 4085 O O . GLY B 1 241 ? -15.766 -4.676 -19.172 1 98.44 241 GLY B O 1
ATOM 4086 N N . LYS B 1 242 ? -13.586 -5.137 -19.078 1 98.5 242 LYS B N 1
ATOM 4087 C CA . LYS B 1 242 ? -13.805 -6.477 -18.547 1 98.5 242 LYS B CA 1
ATOM 4088 C C . LYS B 1 242 ? -13.969 -6.441 -17.016 1 98.5 242 LYS B C 1
ATOM 4090 O O . LYS B 1 242 ? -13.336 -5.629 -16.344 1 98.5 242 LYS B O 1
ATOM 4095 N N . GLY B 1 243 ? -14.891 -7.227 -16.531 1 97.81 243 GLY B N 1
ATOM 4096 C CA . GLY B 1 243 ? -15.195 -7.301 -15.109 1 97.81 243 GLY B CA 1
ATOM 4097 C C . GLY B 1 243 ? -14.398 -8.367 -14.383 1 97.81 243 GLY B C 1
ATOM 4098 O O . GLY B 1 243 ? -13.359 -8.812 -14.867 1 97.81 243 GLY B O 1
ATOM 4099 N N . HIS B 1 244 ? -15.016 -8.695 -13.203 1 95.62 244 HIS B N 1
ATOM 4100 C CA . HIS B 1 244 ? -14.352 -9.688 -12.367 1 95.62 244 HIS B CA 1
ATOM 4101 C C . HIS B 1 244 ? -14.484 -11.086 -12.953 1 95.62 244 HIS B C 1
ATOM 4103 O O . HIS B 1 244 ? -15.57 -11.492 -13.383 1 95.62 244 HIS B O 1
ATOM 4109 N N . GLY B 1 245 ? -13.625 -11.906 -13.227 1 95.69 245 GLY B N 1
ATOM 4110 C CA . GLY B 1 245 ? -13.641 -13.281 -13.719 1 95.69 245 GLY B CA 1
ATOM 4111 C C . GLY B 1 245 ? -13.484 -13.375 -15.219 1 95.69 245 GLY B C 1
ATOM 4112 O O . GLY B 1 245 ? -13.766 -14.422 -15.812 1 95.69 245 GLY B O 1
ATOM 4113 N N . PHE B 1 246 ? -13.141 -12.328 -15.844 1 97.38 246 PHE B N 1
ATOM 4114 C CA . PHE B 1 246 ? -13.109 -12.211 -17.297 1 97.38 246 PHE B CA 1
ATOM 4115 C C . PHE B 1 246 ? -12.188 -13.258 -17.906 1 97.38 246 PHE B C 1
ATOM 4117 O O . PHE B 1 246 ? -12.289 -13.578 -19.094 1 97.38 246 PHE B O 1
ATOM 4124 N N . PHE B 1 247 ? -11.289 -13.859 -17.141 1 97.81 247 PHE B N 1
ATOM 4125 C CA . PHE B 1 247 ? -10.25 -14.766 -17.609 1 97.81 247 PHE B CA 1
ATOM 4126 C C . PHE B 1 247 ? -10.781 -16.188 -17.719 1 97.81 247 PHE B C 1
ATOM 4128 O O . PHE B 1 247 ? -10.094 -17.078 -18.219 1 97.81 247 PHE B O 1
ATOM 4135 N N . ASN B 1 248 ? -11.977 -16.438 -17.203 1 98.06 248 ASN B N 1
ATOM 4136 C CA . ASN B 1 248 ? -12.562 -17.766 -17.219 1 98.06 248 ASN B CA 1
ATOM 4137 C C . ASN B 1 248 ? -12.938 -18.203 -18.625 1 98.06 248 ASN B C 1
ATOM 4139 O O . ASN B 1 248 ? -13.172 -17.375 -19.5 1 98.06 248 ASN B O 1
ATOM 4143 N N . TYR B 1 249 ? -13.102 -19.5 -18.734 1 96.88 249 TYR B N 1
ATOM 4144 C CA . TYR B 1 249 ? -13.305 -20.125 -20.047 1 96.88 249 TYR B CA 1
ATOM 4145 C C . TYR B 1 249 ? -14.57 -19.594 -20.703 1 96.88 249 TYR B C 1
ATOM 4147 O O . TYR B 1 249 ? -14.633 -19.469 -21.938 1 96.88 249 TYR B O 1
ATOM 4155 N N . LYS B 1 250 ? -15.586 -19.266 -19.922 1 96.06 250 LYS B N 1
ATOM 4156 C CA . LYS B 1 250 ? -16.875 -18.812 -20.453 1 96.06 250 LYS B CA 1
ATOM 4157 C C . LYS B 1 250 ? -16.703 -17.578 -21.328 1 96.06 250 LYS B C 1
ATOM 4159 O O . LYS B 1 250 ? -17.438 -17.391 -22.312 1 96.06 250 LYS B O 1
ATOM 4164 N N . ASP B 1 251 ? -15.789 -16.734 -20.938 1 97.25 251 ASP B N 1
ATOM 4165 C CA . ASP B 1 251 ? -15.375 -15.633 -21.797 1 97.25 251 ASP B CA 1
ATOM 4166 C C . ASP B 1 251 ? -14.164 -16.031 -22.641 1 97.25 251 ASP B C 1
ATOM 4168 O O . ASP B 1 251 ? -13.031 -15.648 -22.344 1 97.25 251 ASP B O 1
ATOM 4172 N N . PHE B 1 252 ? -14.414 -16.719 -23.703 1 97.69 252 PHE B N 1
ATOM 4173 C CA . PHE B 1 252 ? -13.383 -17.438 -24.438 1 97.69 252 PHE B CA 1
ATOM 4174 C C . PHE B 1 252 ? -12.352 -16.484 -25.016 1 97.69 252 PHE B C 1
ATOM 4176 O O . PHE B 1 252 ? -11.156 -16.781 -25.031 1 97.69 252 PHE B O 1
ATOM 4183 N N . GLU B 1 253 ? -12.781 -15.344 -25.5 1 97.88 253 GLU B N 1
ATOM 4184 C CA . GLU B 1 253 ? -11.836 -14.383 -26.062 1 97.88 253 GLU B CA 1
ATOM 4185 C C . GLU B 1 253 ? -10.852 -13.891 -25 1 97.88 253 GLU B C 1
ATOM 4187 O O . GLU B 1 253 ? -9.641 -13.82 -25.25 1 97.88 253 GLU B O 1
ATOM 4192 N N . SER B 1 254 ? -11.352 -13.5 -23.844 1 98.62 254 SER B N 1
ATOM 4193 C CA . SER B 1 254 ? -10.484 -13.062 -22.766 1 98.62 254 SER B CA 1
ATOM 4194 C C . SER B 1 254 ? -9.625 -14.219 -22.25 1 98.62 254 SER B C 1
ATOM 4196 O O . SER B 1 254 ? -8.445 -14.031 -21.953 1 98.62 254 SER B O 1
ATOM 4198 N N . TYR B 1 255 ? -10.281 -15.406 -22.156 1 98.38 255 TYR B N 1
ATOM 4199 C CA . TYR B 1 255 ? -9.539 -16.609 -21.797 1 98.38 255 TYR B CA 1
ATOM 4200 C C . TYR B 1 255 ? -8.359 -16.828 -22.734 1 98.38 255 TYR B C 1
ATOM 4202 O O . TYR B 1 255 ? -7.219 -16.969 -22.281 1 98.38 255 TYR B O 1
ATOM 4210 N N . LYS B 1 256 ? -8.578 -16.797 -24 1 98.56 256 LYS B N 1
ATOM 421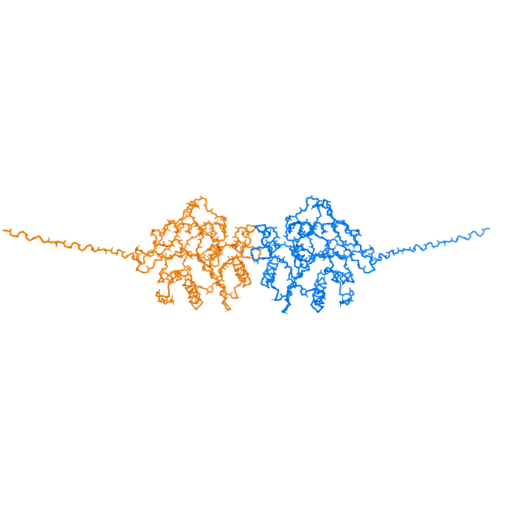1 C CA . LYS B 1 256 ? -7.539 -17 -25 1 98.56 256 LYS B CA 1
ATOM 4212 C C . LYS B 1 256 ? -6.434 -15.961 -24.875 1 98.56 256 LYS B C 1
ATOM 4214 O O . LYS B 1 256 ? -5.246 -16.297 -24.938 1 98.56 256 LYS B O 1
ATOM 4219 N N . SER B 1 257 ? -6.832 -14.727 -24.703 1 98.69 257 SER B N 1
ATOM 4220 C CA . SER B 1 257 ? -5.871 -13.633 -24.625 1 98.69 257 SER B CA 1
ATOM 4221 C C . SER B 1 257 ? -4.984 -13.75 -23.391 1 98.69 257 SER B C 1
ATOM 4223 O O . SER B 1 257 ? -3.771 -13.562 -23.484 1 98.69 257 SER B O 1
ATOM 4225 N N . THR B 1 258 ? -5.57 -14.031 -22.219 1 98.88 258 THR B N 1
ATOM 4226 C CA . THR B 1 258 ? -4.793 -14.141 -20.984 1 98.88 258 THR B CA 1
ATOM 4227 C C . THR B 1 258 ? -3.861 -15.344 -21.047 1 98.88 258 THR B C 1
ATOM 4229 O O . THR B 1 258 ? -2.711 -15.266 -20.609 1 98.88 258 THR B O 1
ATOM 4232 N N . VAL B 1 259 ? -4.305 -16.5 -21.594 1 98.81 259 VAL B N 1
ATOM 4233 C CA . VAL B 1 259 ? -3.49 -17.703 -21.703 1 98.81 259 VAL B CA 1
ATOM 4234 C C . VAL B 1 259 ? -2.318 -17.453 -22.641 1 98.81 259 VAL B C 1
ATOM 4236 O O . VAL B 1 259 ? -1.179 -17.812 -22.344 1 98.81 259 VAL B O 1
ATOM 4239 N N . ALA B 1 260 ? -2.605 -16.797 -23.75 1 98.69 260 ALA B N 1
ATOM 4240 C CA . ALA B 1 260 ? -1.552 -16.484 -24.719 1 98.69 260 ALA B CA 1
ATOM 4241 C C . ALA B 1 260 ? -0.495 -15.57 -24.094 1 98.69 260 ALA B C 1
ATOM 4243 O O . ALA B 1 260 ? 0.705 -15.781 -24.281 1 98.69 260 ALA B O 1
ATOM 4244 N N . ALA B 1 261 ? -0.941 -14.539 -23.391 1 98.88 261 ALA B N 1
ATOM 4245 C CA . ALA B 1 261 ? -0.014 -13.617 -22.734 1 98.88 261 ALA B CA 1
ATOM 4246 C C . ALA B 1 261 ? 0.812 -14.32 -21.672 1 98.88 261 ALA B C 1
ATOM 4248 O O . ALA B 1 261 ? 2.008 -14.055 -21.531 1 98.88 261 ALA B O 1
ATOM 4249 N N . ALA B 1 262 ? 0.175 -15.195 -20.891 1 98.94 262 ALA B N 1
ATOM 4250 C CA . ALA B 1 262 ? 0.896 -15.977 -19.891 1 98.94 262 ALA B CA 1
ATOM 4251 C C . ALA B 1 262 ? 1.953 -16.859 -20.547 1 98.94 262 ALA B C 1
ATOM 4253 O O . ALA B 1 262 ? 3.076 -16.969 -20.047 1 98.94 262 ALA B O 1
ATOM 4254 N N . ASP B 1 263 ? 1.554 -17.516 -21.609 1 98.81 263 ASP B N 1
ATOM 4255 C CA . ASP B 1 263 ? 2.48 -18.359 -22.359 1 98.81 263 ASP B CA 1
ATOM 4256 C C . ASP B 1 263 ? 3.703 -17.562 -22.812 1 98.81 263 ASP B C 1
ATOM 4258 O O . ASP B 1 263 ? 4.84 -17.969 -22.562 1 98.81 263 ASP B O 1
ATOM 4262 N N . GLN B 1 264 ? 3.502 -16.391 -23.406 1 98.69 264 GLN B N 1
ATOM 4263 C CA . GLN B 1 264 ? 4.586 -15.531 -23.875 1 98.69 264 GLN B CA 1
ATOM 4264 C C . GLN B 1 264 ? 5.469 -15.062 -22.719 1 98.69 264 GLN B C 1
ATOM 4266 O O . GLN B 1 264 ? 6.688 -14.961 -22.859 1 98.69 264 GLN B O 1
ATOM 4271 N N . PHE B 1 265 ? 4.832 -14.75 -21.641 1 98.88 265 PHE B N 1
ATOM 4272 C CA . PHE B 1 265 ? 5.559 -14.344 -20.438 1 98.88 265 PHE B CA 1
ATOM 4273 C C . PHE B 1 265 ? 6.496 -15.461 -19.969 1 98.88 265 PHE B C 1
ATOM 4275 O O . PHE B 1 265 ? 7.672 -15.211 -19.703 1 98.88 265 PHE B O 1
ATOM 4282 N N . LEU B 1 266 ? 6.008 -16.703 -19.953 1 98.81 266 LEU B N 1
ATOM 4283 C CA . LEU B 1 266 ? 6.805 -17.828 -19.5 1 98.81 266 LEU B CA 1
ATOM 4284 C C . LEU B 1 266 ? 7.902 -18.172 -20.5 1 98.81 266 LEU B C 1
ATOM 4286 O O . LEU B 1 266 ? 8.992 -18.594 -20.109 1 98.81 266 LEU B O 1
ATOM 4290 N N . VAL B 1 267 ? 7.672 -17.953 -21.797 1 98.62 267 VAL B N 1
ATOM 4291 C CA . VAL B 1 267 ? 8.711 -18.078 -22.812 1 98.62 267 VAL B CA 1
ATOM 4292 C C . VAL B 1 267 ? 9.82 -17.062 -22.562 1 98.62 267 VAL B C 1
ATOM 4294 O O . VAL B 1 267 ? 11.008 -17.391 -22.594 1 98.62 267 VAL B O 1
ATOM 4297 N N . SER B 1 268 ? 9.43 -15.836 -22.266 1 98.69 268 SER B N 1
ATOM 4298 C CA . SER B 1 268 ? 10.398 -14.773 -22.047 1 98.69 268 SER B CA 1
ATOM 4299 C C . SER B 1 268 ? 11.258 -15.055 -20.812 1 98.69 268 SER B C 1
ATOM 4301 O O . SER B 1 268 ? 12.383 -14.562 -20.703 1 98.69 268 SER B O 1
ATOM 4303 N N . LEU B 1 269 ? 10.719 -15.836 -19.859 1 98.44 269 LEU B N 1
ATOM 4304 C CA . LEU B 1 269 ? 11.461 -16.188 -18.656 1 98.44 269 LEU B CA 1
ATOM 4305 C C . LEU B 1 269 ? 12.336 -17.422 -18.906 1 98.44 269 LEU B C 1
ATOM 4307 O O . LEU B 1 269 ? 13.141 -17.797 -18.047 1 98.44 269 LEU B O 1
ATOM 4311 N N . GLY B 1 270 ? 12.125 -18.109 -19.984 1 97.88 270 GLY B N 1
ATOM 4312 C CA . GLY B 1 270 ? 12.914 -19.297 -20.312 1 97.88 270 GLY B CA 1
ATOM 4313 C C . GLY B 1 270 ? 12.336 -20.578 -19.75 1 97.88 270 GLY B C 1
ATOM 4314 O O . GLY B 1 270 ? 13.016 -21.609 -19.703 1 97.88 270 GLY B O 1
ATOM 4315 N N . TYR B 1 271 ? 11.055 -20.5 -19.312 1 97.5 271 TYR B N 1
ATOM 4316 C CA . TYR B 1 271 ? 10.414 -21.688 -18.766 1 97.5 271 TYR B CA 1
ATOM 4317 C C . TYR B 1 271 ? 9.805 -22.531 -19.875 1 97.5 271 TYR B C 1
ATOM 4319 O O . TYR B 1 271 ? 9.656 -23.75 -19.719 1 97.5 271 TYR B O 1
ATOM 4327 N N . LEU B 1 272 ? 9.414 -21.859 -20.969 1 96.44 272 LEU B N 1
ATOM 4328 C CA . LEU B 1 272 ? 8.859 -22.484 -22.156 1 96.44 272 LEU B CA 1
ATOM 4329 C C . LEU B 1 272 ? 9.648 -22.078 -23.406 1 96.44 272 LEU B C 1
ATOM 4331 O O . LEU B 1 272 ? 10.336 -21.062 -23.391 1 96.44 272 LEU B O 1
ATOM 4335 N N . LYS B 1 273 ? 9.57 -22.922 -24.344 1 94.44 273 LYS B N 1
ATOM 4336 C CA . LYS B 1 273 ? 10.078 -22.578 -25.656 1 94.44 273 LYS B CA 1
ATOM 4337 C C . LYS B 1 273 ? 8.953 -22.125 -26.578 1 94.44 273 LYS B C 1
ATOM 4339 O O . LYS B 1 273 ? 7.777 -22.344 -26.281 1 94.44 273 LYS B O 1
ATOM 4344 N N . THR B 1 274 ? 9.352 -21.469 -27.609 1 92.31 274 THR B N 1
ATOM 4345 C CA . THR B 1 274 ? 8.344 -20.984 -28.562 1 92.31 274 THR B CA 1
ATOM 4346 C C . THR B 1 274 ? 7.555 -22.156 -29.141 1 92.31 274 THR B C 1
ATOM 4348 O O . THR B 1 274 ? 6.34 -22.062 -29.328 1 92.31 274 THR B O 1
ATOM 4351 N N . GLU B 1 275 ? 8.312 -23.219 -29.406 1 90.31 275 GLU B N 1
ATOM 4352 C CA . GLU B 1 275 ? 7.668 -24.438 -29.875 1 90.31 275 GLU B CA 1
ATOM 4353 C C . GLU B 1 275 ? 7.492 -25.438 -28.734 1 90.31 275 GLU B C 1
ATOM 4355 O O . GLU B 1 275 ? 8.289 -25.469 -27.797 1 90.31 275 GLU B O 1
ATOM 4360 N N . PRO B 1 276 ? 6.457 -26.266 -28.828 1 89.5 276 PRO B N 1
ATOM 4361 C CA . PRO B 1 276 ? 5.441 -26.375 -29.875 1 89.5 276 PRO B CA 1
ATOM 4362 C C . PRO B 1 276 ? 4.371 -25.297 -29.781 1 89.5 276 PRO B C 1
ATOM 4364 O O . PRO B 1 276 ? 4.121 -24.75 -28.703 1 89.5 276 PRO B O 1
ATOM 4367 N N . ILE B 1 277 ? 3.832 -24.984 -30.875 1 88 277 ILE B N 1
ATOM 4368 C CA . ILE B 1 277 ? 2.656 -24.125 -30.906 1 88 277 ILE B CA 1
ATOM 4369 C C . ILE B 1 277 ? 1.411 -24.938 -30.562 1 88 277 ILE B C 1
ATOM 4371 O O . ILE B 1 277 ? 1.149 -25.969 -31.172 1 88 277 ILE B O 1
ATOM 4375 N N . VAL B 1 278 ? 0.798 -24.625 -29.531 1 92.06 278 VAL B N 1
ATOM 4376 C CA . VAL B 1 278 ? -0.422 -25.281 -29.078 1 92.06 278 VAL B CA 1
ATOM 4377 C C . VAL B 1 278 ? -1.618 -24.359 -29.281 1 92.06 278 VAL B C 1
ATOM 4379 O O . VAL B 1 278 ? -1.569 -23.172 -28.906 1 92.06 278 VAL B O 1
ATOM 4382 N N . ASN B 1 279 ? -2.713 -24.844 -29.891 1 92.94 279 ASN B N 1
ATOM 4383 C CA . ASN B 1 279 ? -3.93 -24.047 -30.047 1 92.94 279 ASN B CA 1
ATOM 4384 C C . ASN B 1 279 ? -4.656 -23.859 -28.719 1 92.94 279 ASN B C 1
ATOM 4386 O O . ASN B 1 279 ? -4.77 -24.797 -27.938 1 92.94 279 ASN B O 1
ATOM 4390 N N . ILE B 1 280 ? -5.066 -22.719 -28.484 1 93.62 280 ILE B N 1
ATOM 4391 C CA . ILE B 1 280 ? -5.879 -22.438 -27.312 1 93.62 280 ILE B CA 1
ATOM 4392 C C . ILE B 1 280 ? -7.344 -22.75 -27.609 1 93.62 280 ILE B C 1
ATOM 4394 O O . ILE B 1 280 ? -7.953 -22.109 -28.484 1 93.62 280 ILE B O 1
ATOM 4398 N N . GLU B 1 281 ? -7.832 -23.797 -27.062 1 89.75 281 GLU B N 1
ATOM 4399 C CA . GLU B 1 281 ? -9.188 -24.266 -27.344 1 89.75 281 GLU B CA 1
ATOM 4400 C C . GLU B 1 281 ? -10.016 -24.375 -26.078 1 89.75 281 GLU B C 1
ATOM 4402 O O . GLU B 1 281 ? -9.469 -24.516 -24.984 1 89.75 281 GLU B O 1
#

Solvent-accessible surface area (backbone atoms only — not comparable to full-atom values): 29414 Å² total; per-residue (Å²): 136,85,80,75,80,78,79,79,78,78,75,73,73,74,70,68,71,63,57,69,67,54,72,44,78,42,82,71,47,73,57,92,90,46,76,33,39,31,40,34,35,46,24,67,74,56,53,91,91,44,66,25,30,30,35,38,37,27,38,30,48,74,44,33,48,74,47,45,70,69,46,45,64,62,36,54,50,42,6,68,59,49,22,38,19,30,30,34,52,59,57,14,29,74,82,62,72,42,49,64,63,52,27,39,18,35,44,29,44,49,42,25,48,51,48,74,39,14,76,82,69,38,33,34,69,83,41,27,31,26,20,16,27,30,40,8,12,22,33,33,44,22,34,53,34,30,85,61,61,67,49,88,86,53,66,80,90,47,68,38,56,42,55,28,37,47,28,38,49,42,47,41,40,21,35,68,58,32,57,58,20,92,79,48,43,84,50,15,62,62,54,13,27,61,63,33,61,50,73,81,42,47,42,29,40,39,38,38,26,64,50,19,87,78,53,56,59,52,56,56,53,37,45,36,50,31,36,45,60,39,73,19,55,51,48,78,47,76,37,84,77,28,35,77,69,44,61,34,70,90,40,48,69,46,20,47,52,52,52,51,51,51,50,53,52,36,32,75,72,65,68,37,60,81,66,70,84,73,83,84,123,133,86,80,77,79,79,79,80,78,77,74,74,70,73,71,68,71,63,59,68,66,54,73,42,78,41,82,70,47,74,57,93,88,47,76,31,40,32,39,34,35,46,24,70,76,56,53,89,90,44,67,25,30,30,36,38,38,28,37,30,50,74,44,33,48,74,47,44,71,71,48,46,64,61,35,54,50,42,6,69,62,50,23,38,18,32,32,34,53,58,55,16,29,74,81,62,70,42,50,65,62,54,27,37,18,36,44,28,44,49,42,26,47,50,49,75,39,13,76,83,69,36,32,35,68,81,41,27,30,27,22,17,28,31,39,8,11,22,34,33,45,22,34,53,34,29,85,61,63,69,50,89,86,53,67,80,89,47,70,37,56,41,54,28,36,46,28,38,48,41,48,42,39,20,35,69,59,35,57,59,20,93,78,48,45,85,50,14,62,65,54,14,29,60,64,32,62,49,73,80,43,47,40,31,40,41,37,37,25,65,50,20,87,78,52,55,59,53,56,55,53,38,46,36,50,31,35,47,59,40,72,20,54,50,49,78,46,75,37,84,77,29,35,76,69,43,61,35,69,90,39,48,70,46,20,47,51,52,52,51,52,50,51,52,51,36,32,75,71,64,70,36,60,83,67,70,83,71,83,84,122

=== Feature glossary ===
Feature key, reading from the visual/contextual features back to the raw sequence:

Rendered structure images. Structure images are PyMOL renders from six orthogonal camera directions. Cartoon representation draws helices as coils and strands as arrows; sticks shows the backbone as bonds; surface shows the solvent-excluded envelope. Rainbow coloring maps sequence position to hue (blue→red, N→C); chain coloring assigns a distinct color per polypeptide.

Contact-map, Ramachandran, and PAE plots. Three diagnostic plots accompany the record. The Cα contact map visualizes the tertiary structure as a 2D adjacency matrix (8 Å cutoff, sequence-local contacts suppressed). The Ramachandran plot shows the distribution of backbone (φ, ψ) torsions, with points in the α and β basins reflecting secondary structure content. The PAE plot shows AlphaFold's inter-residue confidence as a color matrix.

InterPro / GO / CATH / organism. The annotation block draws on four external resources. InterPro: which protein families and domains the sequence belongs to. GO: standardized terms for what the protein does, what process it participates in, and where in the cell it acts. CATH: which structural fold it has in the CATH hierarchy. Organism: the species of origin.

Nearest PDB structures. Structural nearest neighbors (via Foldseek easy-search vs the PDB). Reported per hit: target PDB id, E-value, and alignment TM-score. A TM-score above ~0.5 is the conventional threshold for 'same fold'.

Predicted aligned error. Predicted aligned error is AlphaFold's pairwise confidence. Unlike pLDDT (per-residue), PAE is per-residue-pair and captures whether two parts of the structure are correctly placed relative to each other. Units are ångströms of expected positional error.

Solvent-accessible surface area. SASA measures how much of the protein is reachable by solvent. It is computed by rolling a water-sized probe over the atomic surface and summing the exposed area (Å²). Per-residue SASA distinguishes core (buried, low SASA) from surface (exposed, high SASA) residues; total SASA is a whole-molecule size measure.

B-factor. Crystallographic B-factors measure how much each atom's electron density is smeared out, in Å². They rise in mobile loops and surface residues and fall in the buried interior. In AlphaFold models this column is repurposed to hold pLDDT instead.

pLDDT. For AlphaFold models, the B-factor field carries pLDDT — the model's own estimate of local accuracy on a 0–100 scale. Regions with pLDDT<50 should be treated as essentially unmodeled; they often correspond to intrinsically disordered segments.

Backbone torsions (φ/ψ). φ (phi) and ψ (psi) are the two rotatable backbone dihedrals per residue: φ is the C(i-1)–N–Cα–C torsion, ψ is the N–Cα–C–N(i+1) torsion, both in degrees on (−180°, 180°]. α-helical residues cluster near (−60°, −45°); β-strand residues near (−120°, +130°). A Ramachandran plot is simply a scatter of (φ, ψ) for every residue.

Radius of gyration, Cα contacts, bounding box. Radius of gyration (Rg) is the root-mean-square distance of Cα atoms from their centroid — a single number for overall size and compactness. A globular domain of N residues has Rg ≈ 2.2·N^0.38 Å; an extended or disordered chain has a much larger Rg. The Cα contact count is the number of residue pairs whose Cα atoms are within 8 Å and are more than four positions apart in sequence — a standard proxy for tertiary packing density. The bounding box is the smallest axis-aligned box enclosing all Cα atoms.

Secondary structure (3-state, P-SEA). Three-state secondary structure (P-SEA) collapses the eight DSSP classes into helix (a), strand (b), and coil (c). P-SEA assigns these from Cα 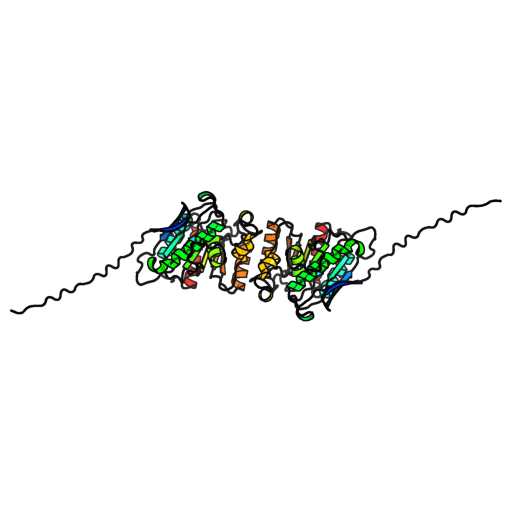geometry alone — distances and angles — without requiring backbone oxygens, so it works on any Cα trace.

Secondary structure (8-state, DSSP). Secondary structure is the local, repeating backbone conformation. DSSP classifies it into eight states by reading the hydrogen-bond network: three helix types (H, G, I), two β types (E, B), two non-regular types (T, S), and unstructured coil (-).

Foldseek 3Di. The Foldseek 3Di string encodes local tertiary geometry as a 20-letter alphabet — one character per residue — derived from the relative positions of nearby Cα atoms. Unlike the amino-acid sequence, 3Di is a direct function of the 3D structure, so two proteins with the same fold have similar 3Di strings even at low sequence identity.

mmCIF coordinates. Structure coordinates are given as an mmCIF _atom_site loop: one row per atom with element, residue name, chain id, sequence number, and x/y/z position in Å. Only the four main-chain atoms per residue are included here; side chains are omitted to keep the record compact.

Sequence. This is the polypeptide sequence — one letter per residue, N-terminus first. Length ranges from a few dozen residues for small domains to over a thousand for large multi-domain proteins.